Protein AF-0000000076600396 (afdb_homodimer)

Sequence (572 aa):
MQDTTAALRQRVRDVLRKYPGSQRAFAERIGLDPTKLSKSLTGIRRFTPVELTRIAGLTGVTVNWLIYGGDNVETAAAAPQRTARPEREPGDLREAGRYQQILDAAWTLIAERGYHSVRVADVAKACGTSAATIHYYFPGRNDLLTETLRYSVRLAFDRQVAELQSIQDAYERLLRLVELQLPTPGLLRAEWSIWLQVWTESALNPDLQVLHSDSYTRWHDTIARTIRQGQQQGAFTDTDAEELTVTLTALIDGLGIQVLAGRPGRSVERMRRVLREFVEREIVRHMQDTTAALRQRVRDVLRKYPGSQRAFAERIGLDPTKLSKSLTGIRRFTPVELTRIAGLTGVTVNWLIYGGDNVETAAAAPQRTARPEREPGDLREAGRYQQILDAAWTLIAERGYHSVRVADVAKACGTSAATIHYYFPGRNDLLTETLRYSVRLAFDRQVAELQSIQDAYERLLRLVELQLPTPGLLRAEWSIWLQVWTESALNPDLQVLHSDSYTRWHDTIARTIRQGQQQGAFTDTDAEELTVTLTALIDGLGIQVLAGRPGRSVERMRRVLREFVEREIVRH

Organism: Saccharopolyspora spinosa (NCBI:txid60894)

Structure (mmCIF, N/CA/C/O backbone):
data_AF-0000000076600396-model_v1
#
loop_
_entity.id
_entity.type
_entity.pdbx_description
1 polymer 'TetR family transcriptional regulator'
#
loop_
_atom_site.group_PDB
_atom_site.id
_atom_site.type_symbol
_atom_site.label_atom_id
_atom_site.label_alt_id
_atom_site.label_comp_id
_atom_site.label_asym_id
_atom_site.label_entity_id
_atom_site.label_seq_id
_atom_site.pdbx_PDB_ins_code
_atom_site.Cartn_x
_atom_site.Cartn_y
_atom_site.Cartn_z
_atom_site.occupancy
_atom_site.B_iso_or_equiv
_atom_site.auth_seq_id
_atom_site.auth_comp_id
_atom_site.auth_asym_id
_atom_site.auth_atom_id
_atom_site.pdbx_PDB_model_num
ATOM 1 N N . MET A 1 1 ? 16.562 -33.781 -12.93 1 47.81 1 MET A N 1
ATOM 2 C CA . MET A 1 1 ? 15.852 -32.844 -13.797 1 47.81 1 MET A CA 1
ATOM 3 C C . MET A 1 1 ? 14.914 -33.562 -14.742 1 47.81 1 MET A C 1
ATOM 5 O O . MET A 1 1 ? 13.758 -33.188 -14.914 1 47.81 1 MET A O 1
ATOM 9 N N . GLN A 1 2 ? 15.43 -34.625 -15.344 1 51.72 2 GLN A N 1
ATOM 10 C CA . GLN A 1 2 ? 14.711 -35.438 -16.328 1 51.72 2 GLN A CA 1
ATOM 11 C C . GLN A 1 2 ? 13.523 -36.156 -15.703 1 51.72 2 GLN A C 1
ATOM 13 O O . GLN A 1 2 ? 12.422 -36.156 -16.266 1 51.72 2 GLN A O 1
ATOM 18 N N . ASP A 1 3 ? 13.758 -36.531 -14.406 1 62 3 ASP A N 1
ATOM 19 C CA . ASP A 1 3 ? 12.758 -37.344 -13.703 1 62 3 ASP A CA 1
ATOM 20 C C . ASP A 1 3 ? 11.609 -36.469 -13.211 1 62 3 ASP A C 1
ATOM 22 O O . ASP A 1 3 ? 10.438 -36.844 -13.336 1 62 3 ASP A O 1
ATOM 26 N N . THR A 1 4 ? 11.914 -35.219 -13.078 1 71.31 4 THR A N 1
ATOM 27 C CA . THR A 1 4 ? 10.891 -34.312 -12.57 1 71.31 4 THR A CA 1
ATOM 28 C C . THR A 1 4 ? 9.953 -33.875 -13.688 1 71.31 4 THR A C 1
ATOM 30 O O . THR A 1 4 ? 8.742 -33.781 -13.484 1 71.31 4 THR A O 1
ATOM 33 N N . THR A 1 5 ? 10.539 -33.969 -14.859 1 81.94 5 THR A N 1
ATOM 34 C CA . THR A 1 5 ? 9.742 -33.531 -16 1 81.94 5 THR A CA 1
ATOM 35 C C . THR A 1 5 ? 8.766 -34.625 -16.422 1 81.94 5 THR A C 1
ATOM 37 O O . THR A 1 5 ? 7.617 -34.344 -16.766 1 81.94 5 THR A O 1
ATOM 40 N N . ALA A 1 6 ? 9.305 -35.875 -16.406 1 88.06 6 ALA A N 1
ATOM 41 C CA . ALA A 1 6 ? 8.438 -37 -16.766 1 88.06 6 ALA A CA 1
ATOM 42 C C . ALA A 1 6 ? 7.309 -37.156 -15.75 1 88.06 6 ALA A C 1
ATOM 44 O O . ALA A 1 6 ? 6.164 -37.438 -16.125 1 88.06 6 ALA A O 1
ATOM 45 N N . ALA A 1 7 ? 7.723 -36.969 -14.547 1 90.06 7 ALA A N 1
ATOM 46 C CA . ALA A 1 7 ? 6.719 -37.062 -13.492 1 90.06 7 ALA A CA 1
ATOM 47 C C . ALA A 1 7 ? 5.684 -35.938 -13.625 1 90.06 7 ALA A C 1
ATOM 49 O O . ALA A 1 7 ? 4.492 -36.156 -13.398 1 90.06 7 ALA A O 1
ATOM 50 N N . LEU A 1 8 ? 6.117 -34.812 -13.961 1 91.12 8 LEU A N 1
ATOM 51 C CA . LEU A 1 8 ? 5.215 -33.688 -14.195 1 91.12 8 LEU A CA 1
ATOM 52 C C . LEU A 1 8 ? 4.227 -34.031 -15.312 1 91.12 8 LEU A C 1
ATOM 54 O O . LEU A 1 8 ? 3.023 -33.781 -15.164 1 91.12 8 LEU A O 1
ATOM 58 N N . ARG A 1 9 ? 4.711 -34.562 -16.391 1 92.56 9 ARG A N 1
ATOM 59 C CA . ARG A 1 9 ? 3.846 -34.906 -17.516 1 92.56 9 ARG A CA 1
ATOM 60 C C . ARG A 1 9 ? 2.795 -35.938 -17.094 1 92.56 9 ARG A C 1
ATOM 62 O O . ARG A 1 9 ? 1.635 -35.844 -17.5 1 92.56 9 ARG A O 1
ATOM 69 N N . GLN A 1 10 ? 3.256 -36.875 -16.328 1 92.19 10 GLN A N 1
ATOM 70 C CA . GLN A 1 10 ? 2.334 -37.906 -15.852 1 92.19 10 GLN A CA 1
ATOM 71 C C . GLN A 1 10 ? 1.233 -37.312 -14.984 1 92.19 10 GLN A C 1
ATOM 73 O O . GLN A 1 10 ? 0.066 -37.688 -15.094 1 92.19 10 GLN A O 1
ATOM 78 N N . ARG A 1 11 ? 1.595 -36.375 -14.188 1 91.44 11 ARG A N 1
ATOM 79 C CA . ARG A 1 11 ? 0.603 -35.719 -13.32 1 91.44 11 ARG A CA 1
ATOM 80 C C . ARG A 1 11 ? -0.369 -34.875 -14.133 1 91.44 11 ARG A C 1
ATOM 82 O O . ARG A 1 11 ? -1.557 -34.812 -13.812 1 91.44 11 ARG A O 1
ATOM 89 N N . VAL A 1 12 ? 0.156 -34.281 -15.125 1 92.69 12 VAL A N 1
ATOM 90 C CA . VAL A 1 12 ? -0.724 -33.531 -16.016 1 92.69 12 VAL A CA 1
ATOM 91 C C . VAL A 1 12 ? -1.687 -34.5 -16.719 1 92.69 12 VAL A C 1
ATOM 93 O O . VAL A 1 12 ? -2.879 -34.219 -16.844 1 92.69 12 VAL A O 1
ATOM 96 N N . ARG A 1 13 ? -1.21 -35.656 -17.141 1 92.62 13 ARG A N 1
ATOM 97 C CA . ARG A 1 13 ? -2.064 -36.656 -17.75 1 92.62 13 ARG A CA 1
ATOM 98 C C . ARG A 1 13 ? -3.145 -37.125 -16.781 1 92.62 13 ARG A C 1
ATOM 100 O O . ARG A 1 13 ? -4.297 -37.344 -17.172 1 92.62 13 ARG A O 1
ATOM 107 N N . ASP A 1 14 ? -2.76 -37.25 -15.578 1 91.06 14 ASP A N 1
ATOM 108 C CA . ASP A 1 14 ? -3.686 -37.719 -14.547 1 91.06 14 ASP A CA 1
ATOM 109 C C . ASP A 1 14 ? -4.828 -36.719 -14.344 1 91.06 14 ASP A C 1
ATOM 111 O O . ASP A 1 14 ? -5.988 -37.125 -14.227 1 91.06 14 ASP A O 1
ATOM 115 N N . VAL A 1 15 ? -4.473 -35.5 -14.312 1 88.06 15 VAL A N 1
ATOM 116 C CA . VAL A 1 15 ? -5.52 -34.5 -14.094 1 88.06 15 VAL A CA 1
ATOM 117 C C . VAL A 1 15 ? -6.363 -34.344 -15.359 1 88.06 15 VAL A C 1
ATOM 119 O O . VAL A 1 15 ? -7.566 -34.094 -15.281 1 88.06 15 VAL A O 1
ATOM 122 N N . LEU A 1 16 ? -5.758 -34.469 -16.484 1 89.06 16 LEU A N 1
ATOM 123 C CA . LEU A 1 16 ? -6.469 -34.438 -17.766 1 89.06 16 LEU A CA 1
ATOM 124 C C . LEU A 1 16 ? -7.496 -35.562 -17.844 1 89.06 16 LEU A C 1
ATOM 126 O O . LEU A 1 16 ? -8.602 -35.375 -18.359 1 89.06 16 LEU A O 1
ATOM 130 N N . ARG A 1 17 ? -7.117 -36.719 -17.391 1 87.81 17 ARG A N 1
ATOM 131 C CA . ARG A 1 17 ? -7.996 -37.875 -17.422 1 87.81 17 ARG A CA 1
ATOM 132 C C . ARG A 1 17 ? -9.25 -37.625 -16.594 1 87.81 17 ARG A C 1
ATOM 134 O O . ARG A 1 17 ? -10.312 -38.188 -16.891 1 87.81 17 ARG A O 1
ATOM 141 N N . LYS A 1 18 ? -9.125 -36.812 -15.602 1 83.12 18 LYS A N 1
ATOM 142 C CA . LYS A 1 18 ? -10.242 -36.562 -14.703 1 83.12 18 LYS A CA 1
ATOM 143 C C . LYS A 1 18 ? -11.102 -35.406 -15.227 1 83.12 18 LYS A C 1
ATOM 145 O O . LYS A 1 18 ? -12.172 -35.125 -14.688 1 83.12 18 LYS A O 1
ATOM 150 N N . TYR A 1 19 ? -10.617 -34.719 -16.156 1 82.62 19 TYR A N 1
ATOM 151 C CA . TYR A 1 19 ? -11.336 -33.594 -16.734 1 82.62 19 TYR A CA 1
ATOM 152 C C . TYR A 1 19 ? -12.57 -34.062 -17.5 1 82.62 19 TYR A C 1
ATOM 154 O O . TYR A 1 19 ? -12.484 -35 -18.297 1 82.62 19 TYR A O 1
ATOM 162 N N . PRO A 1 20 ? -13.75 -33.375 -17.172 1 79.06 20 PRO A N 1
ATOM 163 C CA . PRO A 1 20 ? -14.969 -33.781 -17.891 1 79.06 20 PRO A CA 1
ATOM 164 C C . PRO A 1 20 ? -15.016 -33.25 -19.328 1 79.06 20 PRO A C 1
ATOM 166 O O . PRO A 1 20 ? -15.508 -32.125 -19.562 1 79.06 20 PRO A O 1
ATOM 169 N N . GLY A 1 21 ? -14.375 -33.781 -20.266 1 80.38 21 GLY A N 1
ATOM 170 C CA . GLY A 1 21 ? -14.344 -33.375 -21.672 1 80.38 21 GLY A CA 1
ATOM 171 C C . GLY A 1 21 ? -13.195 -34 -22.438 1 80.38 21 GLY A C 1
ATOM 172 O O . GLY A 1 21 ? -12.445 -34.812 -21.906 1 80.38 21 GLY A O 1
ATOM 173 N N . SER A 1 22 ? -13.141 -33.5 -23.641 1 88.44 22 SER A N 1
ATOM 174 C CA . SER A 1 22 ? -12.078 -34 -24.5 1 88.44 22 SER A CA 1
ATOM 175 C C . SER A 1 22 ? -10.758 -33.281 -24.234 1 88.44 22 SER A C 1
ATOM 177 O O . SER A 1 22 ? -10.734 -32.25 -23.594 1 88.44 22 SER A O 1
ATOM 179 N N . GLN A 1 23 ? -9.719 -33.938 -24.562 1 91.31 23 GLN A N 1
ATOM 180 C CA . GLN A 1 23 ? -8.406 -33.281 -24.484 1 91.31 23 GLN A CA 1
ATOM 181 C C . GLN A 1 23 ? -8.383 -31.969 -25.25 1 91.31 23 GLN A C 1
ATOM 183 O O . GLN A 1 23 ? -7.73 -31.016 -24.812 1 91.31 23 GLN A O 1
ATOM 188 N N . ARG A 1 24 ? -9.109 -31.922 -26.344 1 91.62 24 ARG A N 1
ATOM 189 C CA . ARG A 1 24 ? -9.211 -30.703 -27.125 1 91.62 24 ARG A CA 1
ATOM 190 C C . ARG A 1 24 ? -9.922 -29.594 -26.344 1 91.62 24 ARG A C 1
ATOM 192 O O . ARG A 1 24 ? -9.492 -28.438 -26.359 1 91.62 24 ARG A O 1
ATOM 199 N N . ALA A 1 25 ? -10.945 -30.016 -25.719 1 88.5 25 ALA A N 1
ATOM 200 C CA . ALA A 1 25 ? -11.688 -29.062 -24.891 1 88.5 25 ALA A CA 1
ATOM 201 C C . ALA A 1 25 ? -10.82 -28.531 -23.75 1 88.5 25 ALA A C 1
ATOM 203 O O . ALA A 1 25 ? -10.867 -27.344 -23.438 1 88.5 25 ALA A O 1
ATOM 204 N N . PHE A 1 26 ? -10.07 -29.453 -23.188 1 89.5 26 PHE A N 1
ATOM 205 C CA . PHE A 1 26 ? -9.125 -29.094 -22.141 1 89.5 26 PHE A CA 1
ATOM 206 C C . PHE A 1 26 ? -8.117 -28.078 -22.656 1 89.5 26 PHE A C 1
ATOM 208 O O . PHE A 1 26 ? -7.875 -27.047 -22 1 89.5 26 PHE A O 1
ATOM 215 N N . ALA A 1 27 ? -7.562 -28.281 -23.766 1 92.31 27 ALA A N 1
ATOM 216 C CA . ALA A 1 27 ? -6.578 -27.406 -24.375 1 92.31 27 ALA A CA 1
ATOM 217 C C . ALA A 1 27 ? -7.172 -26.016 -24.641 1 92.31 27 ALA A C 1
ATOM 219 O O . ALA A 1 27 ? -6.527 -25 -24.359 1 92.31 27 ALA A O 1
ATOM 220 N N . GLU A 1 28 ? -8.328 -26 -25.125 1 87.5 28 GLU A N 1
ATOM 221 C CA . GLU A 1 28 ? -9.016 -24.734 -25.406 1 87.5 28 GLU A CA 1
ATOM 222 C C . GLU A 1 28 ? -9.227 -23.938 -24.125 1 87.5 28 GLU A C 1
ATOM 224 O O . GLU A 1 28 ? -9.055 -22.719 -24.125 1 87.5 28 GLU A O 1
ATOM 229 N N . ARG A 1 29 ? -9.531 -24.625 -23.125 1 82.56 29 ARG A N 1
ATOM 230 C CA . ARG A 1 29 ? -9.828 -23.969 -21.844 1 82.56 29 ARG A CA 1
ATOM 231 C C . ARG A 1 29 ? -8.578 -23.344 -21.25 1 82.56 29 ARG A C 1
ATOM 233 O O . ARG A 1 29 ? -8.656 -22.297 -20.609 1 82.56 29 ARG A O 1
ATOM 240 N N . ILE A 1 30 ? -7.496 -23.984 -21.5 1 86.81 30 ILE A N 1
ATOM 241 C CA . ILE A 1 30 ? -6.27 -23.438 -20.922 1 86.81 30 ILE A CA 1
ATOM 242 C C . ILE A 1 30 ? -5.574 -22.547 -21.953 1 86.81 30 ILE A C 1
ATOM 244 O O . ILE A 1 30 ? -4.441 -22.109 -21.734 1 86.81 30 ILE A O 1
ATOM 248 N N . GLY A 1 31 ? -6.234 -22.391 -23.109 1 85.94 31 GLY A N 1
ATOM 249 C CA . GLY A 1 31 ? -5.719 -21.5 -24.141 1 85.94 31 GLY A CA 1
ATOM 250 C C . GLY A 1 31 ? -4.508 -22.062 -24.859 1 85.94 31 GLY A C 1
ATOM 251 O O . GLY A 1 31 ? -3.576 -21.328 -25.188 1 85.94 31 GLY A O 1
ATOM 252 N N . LEU A 1 32 ? -4.445 -23.312 -24.984 1 90.75 32 LEU A N 1
ATOM 253 C CA . LEU A 1 32 ? -3.33 -23.984 -25.641 1 90.75 32 LEU A CA 1
ATOM 254 C C . LEU A 1 32 ? -3.803 -24.734 -26.891 1 90.75 32 LEU A C 1
ATOM 256 O O . LEU A 1 32 ? -4.871 -25.344 -26.875 1 90.75 32 LEU A O 1
ATOM 260 N N . ASP A 1 33 ? -3.047 -24.578 -27.922 1 93.38 33 ASP A N 1
ATOM 261 C CA . ASP A 1 33 ? -3.32 -25.391 -29.109 1 93.38 33 ASP A CA 1
ATOM 262 C C . ASP A 1 33 ? -3.289 -26.875 -28.766 1 93.38 33 ASP A C 1
ATOM 264 O O . ASP A 1 33 ? -2.371 -27.344 -28.094 1 93.38 33 ASP A O 1
ATOM 268 N N . PRO A 1 34 ? -4.309 -27.547 -29.219 1 93.94 34 PRO A N 1
ATOM 269 C CA . PRO A 1 34 ? -4.355 -28.984 -28.922 1 93.94 34 PRO A CA 1
ATOM 270 C C . PRO A 1 34 ? -3.094 -29.719 -29.359 1 93.94 34 PRO A C 1
ATOM 272 O O . PRO A 1 34 ? -2.654 -30.656 -28.688 1 93.94 34 PRO A O 1
ATOM 275 N N . THR A 1 35 ? -2.502 -29.234 -30.438 1 94 35 THR A N 1
ATOM 276 C CA . THR A 1 35 ? -1.276 -29.859 -30.906 1 94 35 THR A CA 1
ATOM 277 C C . THR A 1 35 ? -0.127 -29.609 -29.938 1 94 35 THR A C 1
ATOM 279 O O . THR A 1 35 ? 0.697 -30.5 -29.703 1 94 35 THR A O 1
ATOM 282 N N . LYS A 1 36 ? -0.125 -28.5 -29.375 1 94.56 36 LYS A N 1
ATOM 283 C CA . LYS A 1 36 ? 0.914 -28.156 -28.406 1 94.56 36 LYS A CA 1
ATOM 284 C C . LYS A 1 36 ? 0.739 -28.938 -27.109 1 94.56 36 LYS A C 1
ATOM 286 O O . LYS A 1 36 ? 1.722 -29.359 -26.5 1 94.56 36 LYS A O 1
ATOM 291 N N . LEU A 1 37 ? -0.489 -29.109 -26.75 1 95.12 37 LEU A N 1
ATOM 292 C CA . LEU A 1 37 ? -0.753 -29.906 -25.562 1 95.12 37 LEU A CA 1
ATOM 293 C C . LEU A 1 37 ? -0.255 -31.328 -25.734 1 95.12 37 LEU A C 1
ATOM 295 O O . LEU A 1 37 ? 0.414 -31.875 -24.844 1 95.12 37 LEU A O 1
ATOM 299 N N . SER A 1 38 ? -0.538 -31.922 -26.891 1 93.56 38 SER A N 1
ATOM 300 C CA . SER A 1 38 ? -0.109 -33.281 -27.172 1 93.56 38 SER A CA 1
ATOM 301 C C . SER A 1 38 ? 1.41 -33.406 -27.141 1 93.56 38 SER A C 1
ATOM 303 O O . SER A 1 38 ? 1.947 -34.375 -26.562 1 93.56 38 SER A O 1
ATOM 305 N N . LYS A 1 39 ? 2.006 -32.375 -27.719 1 94.44 39 LYS A N 1
ATOM 306 C CA . LYS A 1 39 ? 3.467 -32.406 -27.75 1 94.44 39 LYS A CA 1
ATOM 307 C C . LYS A 1 39 ? 4.047 -32.281 -26.344 1 94.44 39 LYS A C 1
ATOM 309 O O . LYS A 1 39 ? 5.082 -32.875 -26.047 1 94.44 39 LYS A O 1
ATOM 314 N N . SER A 1 40 ? 3.424 -31.531 -25.578 1 93.69 40 SER A N 1
ATOM 315 C CA . SER A 1 40 ? 3.881 -31.391 -24.188 1 93.69 40 SER A CA 1
ATOM 316 C C . SER A 1 40 ? 3.684 -32.688 -23.406 1 93.69 40 SER A C 1
ATOM 318 O O . SER A 1 40 ? 4.559 -33.094 -22.625 1 93.69 40 SER A O 1
ATOM 320 N N . LEU A 1 41 ? 2.592 -33.344 -23.641 1 93.62 41 LEU A N 1
ATOM 321 C CA . LEU A 1 41 ? 2.256 -34.562 -22.922 1 93.62 41 LEU A CA 1
ATOM 322 C C . LEU A 1 41 ? 3.188 -35.719 -23.312 1 93.62 41 LEU A C 1
ATOM 324 O O . LEU A 1 41 ? 3.465 -36.594 -22.5 1 93.62 41 LEU A O 1
ATOM 328 N N . THR A 1 42 ? 3.717 -35.594 -24.531 1 92.44 42 THR A N 1
ATOM 329 C CA . THR A 1 42 ? 4.582 -36.656 -25.031 1 92.44 42 THR A CA 1
ATOM 330 C C . THR A 1 42 ? 6.051 -36.312 -24.828 1 92.44 42 THR A C 1
ATOM 332 O O . THR A 1 42 ? 6.934 -37.125 -25.094 1 92.44 42 THR A O 1
ATOM 335 N N . GLY A 1 43 ? 6.32 -35.094 -24.438 1 90.75 43 GLY A N 1
ATOM 336 C CA . GLY A 1 43 ? 7.676 -34.719 -24.062 1 90.75 43 GLY A CA 1
ATOM 337 C C . GLY A 1 43 ? 8.438 -34.062 -25.188 1 90.75 43 GLY A C 1
ATOM 338 O O . GLY A 1 43 ? 9.641 -33.812 -25.078 1 90.75 43 GLY A O 1
ATOM 339 N N . ILE A 1 44 ? 7.777 -33.781 -26.25 1 91.25 44 ILE A N 1
ATOM 340 C CA . ILE A 1 44 ? 8.398 -33.094 -27.391 1 91.25 44 ILE A CA 1
ATOM 341 C C . ILE A 1 44 ? 8.625 -31.625 -27.062 1 91.25 44 ILE A C 1
ATOM 343 O O . ILE A 1 44 ? 9.609 -31.031 -27.516 1 91.25 44 ILE A O 1
ATOM 347 N N . ARG A 1 45 ? 7.664 -31.094 -26.297 1 90.75 45 ARG A N 1
ATOM 348 C CA . ARG A 1 45 ? 7.746 -29.719 -25.828 1 90.75 45 ARG A CA 1
ATOM 349 C C . ARG A 1 45 ? 7.547 -29.641 -24.312 1 90.75 45 ARG A C 1
ATOM 351 O O . ARG A 1 45 ? 6.918 -30.516 -23.719 1 90.75 45 ARG A O 1
ATOM 358 N N . ARG A 1 46 ? 8.133 -28.656 -23.781 1 90 46 ARG A N 1
ATOM 359 C CA . ARG A 1 46 ? 7.934 -28.453 -22.359 1 90 46 ARG A CA 1
ATOM 360 C C . ARG A 1 46 ? 6.758 -27.516 -22.094 1 90 46 ARG A C 1
ATOM 362 O O . ARG A 1 46 ? 6.508 -26.594 -22.875 1 90 46 ARG A O 1
ATOM 369 N N . PHE A 1 47 ? 6.047 -27.797 -21.062 1 91.5 47 PHE A N 1
ATOM 370 C CA . PHE A 1 47 ? 5.016 -26.859 -20.641 1 91.5 47 PHE A CA 1
ATOM 371 C C . PHE A 1 47 ? 5.633 -25.531 -20.188 1 91.5 47 PHE A C 1
ATOM 373 O O . PHE A 1 47 ? 6.648 -25.516 -19.5 1 91.5 47 PHE A O 1
ATOM 380 N N . THR A 1 48 ? 5.059 -24.469 -20.688 1 85.5 48 THR A N 1
ATOM 381 C CA . THR A 1 48 ? 5.48 -23.156 -20.203 1 85.5 48 THR A CA 1
ATOM 382 C C . THR A 1 48 ? 4.906 -22.891 -18.812 1 85.5 48 THR A C 1
ATOM 384 O O . THR A 1 48 ? 3.93 -23.516 -18.406 1 85.5 48 THR A O 1
ATOM 387 N N . PRO A 1 49 ? 5.48 -21.953 -18.109 1 83.31 49 PRO A N 1
ATOM 388 C CA . PRO A 1 49 ? 4.949 -21.594 -16.797 1 83.31 49 PRO A CA 1
ATOM 389 C C . PRO A 1 49 ? 3.49 -21.156 -16.844 1 83.31 49 PRO A C 1
ATOM 391 O O . PRO A 1 49 ? 2.695 -21.531 -15.977 1 83.31 49 PRO A O 1
ATOM 394 N N . VAL A 1 50 ? 3.139 -20.422 -17.781 1 82.81 50 VAL A N 1
ATOM 395 C CA . VAL A 1 50 ? 1.772 -19.922 -17.938 1 82.81 50 VAL A CA 1
ATOM 396 C C . VAL A 1 50 ? 0.82 -21.109 -18.141 1 82.81 50 VAL A C 1
ATOM 398 O O . VAL A 1 50 ? -0.267 -21.141 -17.562 1 82.81 50 VAL A O 1
ATOM 401 N N . GLU A 1 51 ? 1.26 -22.078 -18.969 1 88.56 51 GLU A N 1
ATOM 402 C CA . GLU A 1 51 ? 0.446 -23.266 -19.219 1 88.56 51 GLU A CA 1
ATOM 403 C C . GLU A 1 51 ? 0.238 -24.078 -17.953 1 88.56 51 GLU A C 1
ATOM 405 O O . GLU A 1 51 ? -0.875 -24.516 -17.656 1 88.56 51 GLU A O 1
ATOM 410 N N . LEU A 1 52 ? 1.311 -24.25 -17.188 1 87.75 52 LEU A N 1
ATOM 411 C CA . LEU A 1 52 ? 1.224 -25 -15.93 1 87.75 52 LEU A CA 1
ATOM 412 C C . LEU A 1 52 ? 0.267 -24.312 -14.961 1 87.75 52 LEU A C 1
ATOM 414 O O . LEU A 1 52 ? -0.522 -24.984 -14.289 1 87.75 52 LEU A O 1
ATOM 418 N N . THR A 1 53 ? 0.301 -23.031 -14.867 1 83.62 53 THR A N 1
ATOM 419 C CA . THR A 1 53 ? -0.576 -22.266 -13.984 1 83.62 53 THR A CA 1
ATOM 420 C C . THR A 1 53 ? -2.033 -22.406 -14.406 1 83.62 53 THR A C 1
ATOM 422 O O . THR A 1 53 ? -2.918 -22.578 -13.562 1 83.62 53 THR A O 1
ATOM 425 N N . ARG A 1 54 ? -2.219 -22.375 -15.672 1 83.69 54 ARG A N 1
ATOM 426 C CA . ARG A 1 54 ? -3.578 -22.516 -16.188 1 83.69 54 ARG A CA 1
ATOM 427 C C . ARG A 1 54 ? -4.109 -23.922 -15.922 1 83.69 54 ARG A C 1
ATOM 429 O O . ARG A 1 54 ? -5.277 -24.094 -15.57 1 83.69 54 ARG A O 1
ATOM 436 N N . ILE A 1 55 ? -3.256 -24.953 -16.125 1 85.88 55 ILE A N 1
ATOM 437 C CA . ILE A 1 55 ? -3.629 -26.328 -15.859 1 85.88 55 ILE A CA 1
ATOM 438 C C . ILE A 1 55 ? -3.988 -26.5 -14.383 1 85.88 55 ILE A C 1
ATOM 440 O O . ILE A 1 55 ? -5.027 -27.078 -14.055 1 85.88 55 ILE A O 1
ATOM 444 N N . ALA A 1 56 ? -3.145 -25.969 -13.539 1 82.69 56 ALA A N 1
ATOM 445 C CA . ALA A 1 56 ? -3.387 -26.062 -12.102 1 82.69 56 ALA A CA 1
ATOM 446 C C . ALA A 1 56 ? -4.707 -25.391 -11.727 1 82.69 56 ALA A C 1
ATOM 448 O O . ALA A 1 56 ? -5.504 -25.969 -10.977 1 82.69 56 ALA A O 1
ATOM 449 N N . GLY A 1 57 ? -4.922 -24.281 -12.25 1 76.31 57 GLY A N 1
ATOM 450 C CA . GLY A 1 57 ? -6.156 -23.562 -11.984 1 76.31 57 GLY A CA 1
ATOM 451 C C . GLY A 1 57 ? -7.395 -24.328 -12.422 1 76.31 57 GLY A C 1
ATOM 452 O O . GLY A 1 57 ? -8.367 -24.422 -11.672 1 76.31 57 GLY A O 1
ATOM 453 N N . LEU A 1 58 ? -7.344 -24.844 -13.617 1 76.31 58 LEU A N 1
ATOM 454 C CA . LEU A 1 58 ? -8.484 -25.531 -14.211 1 76.31 58 LEU A CA 1
ATOM 455 C C . LEU A 1 58 ? -8.789 -26.828 -13.461 1 76.31 58 LEU A C 1
ATOM 457 O O . LEU A 1 58 ? -9.953 -27.219 -13.344 1 76.31 58 LEU A O 1
ATOM 461 N N . THR A 1 59 ? -7.758 -27.422 -12.922 1 78.94 59 THR A N 1
ATOM 462 C CA . THR A 1 59 ? -7.938 -28.781 -12.391 1 78.94 59 THR A CA 1
ATOM 463 C C . THR A 1 59 ? -7.957 -28.766 -10.867 1 78.94 59 THR A C 1
ATOM 465 O O . THR A 1 59 ? -8.094 -29.812 -10.234 1 78.94 59 THR A O 1
ATOM 468 N N . GLY A 1 60 ? -7.668 -27.594 -10.305 1 73.5 60 GLY A N 1
ATOM 469 C CA . GLY A 1 60 ? -7.805 -27.453 -8.867 1 73.5 60 GLY A CA 1
ATOM 470 C C . GLY A 1 60 ? -6.582 -27.938 -8.102 1 73.5 60 GLY A C 1
ATOM 471 O O . GLY A 1 60 ? -6.637 -28.125 -6.887 1 73.5 60 GLY A O 1
ATOM 472 N N . VAL A 1 61 ? -5.594 -28.297 -8.797 1 78.44 61 VAL A N 1
ATOM 473 C CA . VAL A 1 61 ? -4.344 -28.656 -8.141 1 78.44 61 VAL A CA 1
ATOM 474 C C . VAL A 1 61 ? -3.404 -27.453 -8.109 1 78.44 61 VAL A C 1
ATOM 476 O O . VAL A 1 61 ? -3.764 -26.375 -8.562 1 78.44 61 VAL A O 1
ATOM 479 N N . THR A 1 62 ? -2.256 -27.641 -7.477 1 79.69 62 THR A N 1
ATOM 480 C CA . THR A 1 62 ? -1.262 -26.578 -7.453 1 79.69 62 THR A CA 1
ATOM 481 C C . THR A 1 62 ? -0.146 -26.844 -8.453 1 79.69 62 THR A C 1
ATOM 483 O O . THR A 1 62 ? 0.081 -28 -8.836 1 79.69 62 THR A O 1
ATOM 486 N N . VAL A 1 63 ? 0.456 -25.812 -8.906 1 82.56 63 VAL A N 1
ATOM 487 C CA . VAL A 1 63 ? 1.624 -25.969 -9.758 1 82.56 63 VAL A CA 1
ATOM 488 C C . VAL A 1 63 ? 2.705 -26.766 -9.016 1 82.56 63 VAL A C 1
ATOM 490 O O . VAL A 1 63 ? 3.391 -27.594 -9.609 1 82.56 63 VAL A O 1
ATOM 493 N N . ASN A 1 64 ? 2.83 -26.516 -7.742 1 80.56 64 ASN A N 1
ATOM 494 C CA . ASN A 1 64 ? 3.783 -27.266 -6.926 1 80.56 64 ASN A CA 1
ATOM 495 C C . ASN A 1 64 ? 3.529 -28.766 -7 1 80.56 64 ASN A C 1
ATOM 497 O O . ASN A 1 64 ? 4.469 -29.547 -7.141 1 80.56 64 ASN A O 1
ATOM 501 N N . TRP A 1 65 ? 2.309 -29.125 -6.934 1 82.06 65 TRP A N 1
ATOM 502 C CA . TRP A 1 65 ? 1.938 -30.531 -7.047 1 82.06 65 TRP A CA 1
ATOM 503 C C . TRP A 1 65 ? 2.248 -31.062 -8.445 1 82.06 65 TRP A C 1
ATOM 505 O O . TRP A 1 65 ? 2.76 -32.156 -8.594 1 82.06 65 TRP A O 1
ATOM 515 N N . LEU A 1 66 ? 1.925 -30.281 -9.414 1 85.81 66 LEU A N 1
ATOM 516 C CA . LEU A 1 66 ? 2.186 -30.703 -10.781 1 85.81 66 LEU A CA 1
ATOM 517 C C . LEU A 1 66 ? 3.674 -30.938 -11 1 85.81 66 LEU A C 1
ATOM 519 O O . LEU A 1 66 ? 4.059 -31.953 -11.602 1 85.81 66 LEU A O 1
ATOM 523 N N . ILE A 1 67 ? 4.457 -30.094 -10.469 1 83.25 67 ILE A N 1
ATOM 524 C CA . ILE A 1 67 ? 5.891 -30.141 -10.75 1 83.25 67 ILE A CA 1
ATOM 525 C C . ILE A 1 67 ? 6.57 -31.125 -9.797 1 83.25 67 ILE A C 1
ATOM 527 O O . ILE A 1 67 ? 7.375 -31.953 -10.227 1 83.25 67 ILE A O 1
ATOM 531 N N . TYR A 1 68 ? 6.164 -31.156 -8.484 1 80.75 68 TYR A N 1
ATOM 532 C CA . TYR A 1 68 ? 6.969 -31.859 -7.496 1 80.75 68 TYR A CA 1
ATOM 533 C C . TYR A 1 68 ? 6.168 -33 -6.848 1 80.75 68 TYR A C 1
ATOM 535 O O . TYR A 1 68 ? 6.715 -33.781 -6.082 1 80.75 68 TYR A O 1
ATOM 543 N N . GLY A 1 69 ? 4.941 -33 -7.129 1 79.12 69 GLY A N 1
ATOM 544 C CA . GLY A 1 69 ? 4.117 -34.094 -6.621 1 79.12 69 GLY A CA 1
ATOM 545 C C . GLY A 1 69 ? 3.562 -33.844 -5.234 1 79.12 69 GLY A C 1
ATOM 546 O O . GLY A 1 69 ? 2.996 -34.719 -4.605 1 79.12 69 GLY A O 1
ATOM 547 N N . GLY A 1 70 ? 3.84 -32.562 -4.77 1 76 70 GLY A N 1
ATOM 548 C CA . GLY A 1 70 ? 3.32 -32.188 -3.465 1 76 70 GLY A CA 1
ATOM 549 C C . GLY A 1 70 ? 3.098 -30.688 -3.318 1 76 70 GLY A C 1
ATOM 550 O O . GLY A 1 70 ? 3.84 -29.875 -3.887 1 76 70 GLY A O 1
ATOM 551 N N . ASP A 1 71 ? 2.057 -30.406 -2.568 1 71.44 71 ASP A N 1
ATOM 552 C CA . ASP A 1 71 ? 1.675 -29.016 -2.404 1 71.44 71 ASP A CA 1
ATOM 553 C C . ASP A 1 71 ? 2.629 -28.281 -1.457 1 71.44 71 ASP A C 1
ATOM 555 O O . ASP A 1 71 ? 2.816 -27.078 -1.563 1 71.44 71 ASP A O 1
ATOM 559 N N . ASN A 1 72 ? 3.262 -29.094 -0.606 1 67.12 72 ASN A N 1
ATOM 560 C CA . ASN A 1 72 ? 4.051 -28.469 0.449 1 67.12 72 ASN A CA 1
ATOM 561 C C . ASN A 1 72 ? 5.547 -28.672 0.226 1 67.12 72 ASN A C 1
ATOM 563 O O . ASN A 1 72 ? 6.344 -28.531 1.156 1 67.12 72 ASN A O 1
ATOM 567 N N . VAL A 1 73 ? 5.848 -29.109 -0.962 1 63.06 73 VAL A N 1
ATOM 568 C CA . VAL A 1 73 ? 7.262 -29.328 -1.253 1 63.06 73 VAL A CA 1
ATOM 569 C C . VAL A 1 73 ? 7.988 -27.984 -1.278 1 63.06 73 VAL A C 1
ATOM 571 O O . VAL A 1 73 ? 7.492 -27 -1.855 1 63.06 73 VAL A O 1
ATOM 574 N N . GLU A 1 74 ? 8.945 -27.891 -0.414 1 60.34 74 GLU A N 1
ATOM 575 C CA . GLU A 1 74 ? 9.766 -26.688 -0.408 1 60.34 74 GLU A CA 1
ATOM 576 C C . GLU A 1 74 ? 10.484 -26.5 -1.742 1 60.34 74 GLU A C 1
ATOM 578 O O . GLU A 1 74 ? 11.156 -27.406 -2.227 1 60.34 74 GLU A O 1
ATOM 583 N N . THR A 1 75 ? 10.039 -25.594 -2.475 1 62.34 75 THR A N 1
ATOM 584 C CA . THR A 1 75 ? 10.625 -25.312 -3.777 1 62.34 75 THR A CA 1
ATOM 585 C C . THR A 1 75 ? 11.32 -23.953 -3.77 1 62.34 75 THR A C 1
ATOM 587 O O . THR A 1 75 ? 11.578 -23.391 -2.703 1 62.34 75 THR A O 1
ATOM 590 N N . ALA A 1 76 ? 11.812 -23.625 -4.941 1 57.34 76 ALA A N 1
ATOM 591 C CA . ALA A 1 76 ? 12.406 -22.297 -5.082 1 57.34 76 ALA A CA 1
ATOM 592 C C . ALA A 1 76 ? 11.445 -21.219 -4.586 1 57.34 76 ALA A C 1
ATOM 594 O O . ALA A 1 76 ? 11.875 -20.125 -4.184 1 57.34 76 ALA A O 1
ATOM 595 N N . ALA A 1 77 ? 10.203 -21.594 -4.605 1 51 77 ALA A N 1
ATOM 596 C CA . ALA A 1 77 ? 9.156 -20.766 -4.008 1 51 77 ALA A CA 1
ATOM 597 C C . ALA A 1 77 ? 8.672 -21.359 -2.688 1 51 77 ALA A C 1
ATOM 599 O O . ALA A 1 77 ? 8.586 -22.594 -2.545 1 51 77 ALA A O 1
ATOM 600 N N . ALA A 1 78 ? 8.516 -20.641 -1.693 1 43.62 78 ALA A N 1
ATOM 601 C CA . ALA A 1 78 ? 8.023 -21.141 -0.415 1 43.62 78 ALA A CA 1
ATOM 602 C C . ALA A 1 78 ? 6.613 -21.719 -0.563 1 43.62 78 ALA A C 1
ATOM 604 O O . ALA A 1 78 ? 5.805 -21.219 -1.342 1 43.62 78 ALA A O 1
ATOM 605 N N . ALA A 1 79 ? 6.293 -22.844 -0.005 1 45.59 79 ALA A N 1
ATOM 606 C CA . ALA A 1 79 ? 5.039 -23.594 -0.123 1 45.59 79 ALA A CA 1
ATOM 607 C C . ALA A 1 79 ? 3.863 -22.75 0.386 1 45.59 79 ALA A C 1
ATOM 609 O O . ALA A 1 79 ? 4.008 -21.984 1.334 1 45.59 79 ALA A O 1
ATOM 610 N N . PRO A 1 80 ? 2.629 -22.719 -0.264 1 47.88 80 PRO A N 1
ATOM 611 C CA . PRO A 1 80 ? 1.435 -22 0.208 1 47.88 80 PRO A CA 1
ATOM 612 C C . PRO A 1 80 ? 0.928 -22.531 1.548 1 47.88 80 PRO A C 1
ATOM 614 O O . PRO A 1 80 ? 1.099 -23.719 1.854 1 47.88 80 PRO A O 1
ATOM 617 N N . GLN A 1 81 ? 0.632 -21.641 2.494 1 48.84 81 GLN A N 1
ATOM 618 C CA . GLN A 1 81 ? 0.056 -22.062 3.766 1 48.84 81 GLN A CA 1
ATOM 619 C C . GLN A 1 81 ? -1.395 -22.5 3.594 1 48.84 81 GLN A C 1
ATOM 621 O O . GLN A 1 81 ? -2.029 -22.188 2.584 1 48.84 81 GLN A O 1
ATOM 626 N N . ARG A 1 82 ? -2.023 -23.359 4.445 1 46.06 82 ARG A N 1
ATOM 627 C CA . ARG A 1 82 ? -3.342 -23.969 4.508 1 46.06 82 ARG A CA 1
ATOM 628 C C . ARG A 1 82 ? -4.438 -22.969 4.188 1 46.06 82 ARG A C 1
ATOM 630 O O . ARG A 1 82 ? -5.469 -23.328 3.609 1 46.06 82 ARG A O 1
ATOM 637 N N . THR A 1 83 ? -4.164 -21.797 4.535 1 42.5 83 THR A N 1
ATOM 638 C CA . THR A 1 83 ? -5.242 -20.812 4.445 1 42.5 83 THR A CA 1
ATOM 639 C C . THR A 1 83 ? -5.598 -20.531 2.99 1 42.5 83 THR A C 1
ATOM 641 O O . THR A 1 83 ? -6.664 -19.984 2.699 1 42.5 83 THR A O 1
ATOM 644 N N . ALA A 1 84 ? -4.762 -20.969 2.039 1 45.38 84 ALA A N 1
ATOM 645 C CA . ALA A 1 84 ? -4.996 -20.719 0.619 1 45.38 84 ALA A CA 1
ATOM 646 C C . ALA A 1 84 ? -5.777 -21.859 -0.022 1 45.38 84 ALA A C 1
ATOM 648 O O . ALA A 1 84 ? -6.156 -21.781 -1.193 1 45.38 84 ALA A O 1
ATOM 649 N N . ARG A 1 85 ? -6.035 -22.922 0.69 1 47.97 85 ARG A N 1
ATOM 650 C CA . ARG A 1 85 ? -6.727 -24.078 0.132 1 47.97 85 ARG A CA 1
ATOM 651 C C . ARG A 1 85 ? -8.234 -23.844 0.081 1 47.97 85 ARG A C 1
ATOM 653 O O . ARG A 1 85 ? -8.797 -23.203 0.968 1 47.97 85 ARG A O 1
ATOM 660 N N . PRO A 1 86 ? -8.828 -24.25 -1.104 1 49.72 86 PRO A N 1
ATOM 661 C CA . PRO A 1 86 ? -10.289 -24.109 -1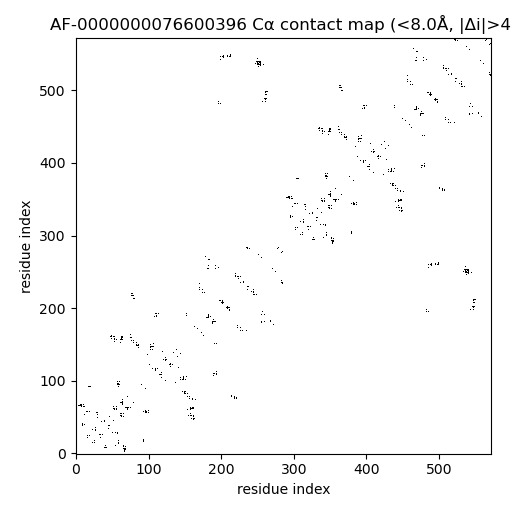.173 1 49.72 86 PRO A CA 1
ATOM 662 C C . PRO A 1 86 ? -11.008 -24.812 -0.02 1 49.72 86 PRO A C 1
ATOM 664 O O . PRO A 1 86 ? -10.523 -25.828 0.488 1 49.72 86 PRO A O 1
ATOM 667 N N . GLU A 1 87 ? -11.906 -24.109 0.642 1 47.56 87 GLU A N 1
ATOM 668 C CA . GLU A 1 87 ? -12.688 -24.781 1.683 1 47.56 87 GLU A CA 1
ATOM 669 C C . GLU A 1 87 ? -13.422 -26 1.133 1 47.56 87 GLU A C 1
ATOM 671 O O . GLU A 1 87 ? -13.594 -26.984 1.841 1 47.56 87 GLU A O 1
ATOM 676 N N . ARG A 1 88 ? -14.094 -25.922 -0.129 1 52.47 88 ARG A N 1
ATOM 677 C CA . ARG A 1 88 ? -14.898 -27.031 -0.638 1 52.47 88 ARG A CA 1
ATOM 678 C C . ARG A 1 88 ? -14.18 -27.75 -1.774 1 52.47 88 ARG A C 1
ATOM 680 O O . ARG A 1 88 ? -13.656 -27.109 -2.689 1 52.47 88 ARG A O 1
ATOM 687 N N . GLU A 1 89 ? -13.867 -28.953 -1.554 1 51.69 89 GLU A N 1
ATOM 688 C CA . GLU A 1 89 ? -13.367 -29.797 -2.637 1 51.69 89 GLU A CA 1
ATOM 689 C C . GLU A 1 89 ? -14.453 -30.062 -3.674 1 51.69 89 GLU A C 1
ATOM 691 O O . GLU A 1 89 ? -15.555 -30.5 -3.326 1 51.69 89 GLU A O 1
ATOM 696 N N . PRO A 1 90 ? -14.344 -29.438 -4.836 1 50.94 90 PRO A N 1
ATOM 697 C CA . PRO A 1 90 ? -15.383 -29.766 -5.812 1 50.94 90 PRO A CA 1
ATOM 698 C C . PRO A 1 90 ? -15.602 -31.266 -5.973 1 50.94 90 PRO A C 1
ATOM 700 O O . PRO A 1 90 ? -14.656 -32.031 -5.844 1 50.94 90 PRO A O 1
ATOM 703 N N . GLY A 1 91 ? -16.891 -31.688 -5.777 1 50.59 91 GLY A N 1
ATOM 704 C CA . GLY A 1 91 ? -17.266 -33.094 -5.918 1 50.59 91 GLY A CA 1
ATOM 705 C C . GLY A 1 91 ? -16.734 -33.719 -7.191 1 50.59 91 GLY A C 1
ATOM 706 O O . GLY A 1 91 ? -16.25 -34.844 -7.172 1 50.59 91 GLY A O 1
ATOM 707 N N . ASP A 1 92 ? -16.984 -33.125 -8.477 1 61.88 92 ASP A N 1
ATOM 708 C CA . ASP A 1 92 ? -16.469 -33.625 -9.75 1 61.88 92 ASP A CA 1
ATOM 709 C C . ASP A 1 92 ? -15.828 -32.5 -10.555 1 61.88 92 ASP A C 1
ATOM 711 O O . ASP A 1 92 ? -15.883 -31.328 -10.148 1 61.88 92 ASP A O 1
ATOM 715 N N . LEU A 1 93 ? -15.141 -32.844 -11.562 1 59.25 93 LEU A N 1
ATOM 716 C CA . LEU A 1 93 ? -14.328 -31.922 -12.359 1 59.25 93 LEU A CA 1
ATOM 717 C C . LEU A 1 93 ? -15.203 -30.844 -12.992 1 59.25 93 LEU A C 1
ATOM 719 O O . LEU A 1 93 ? -14.742 -29.719 -13.227 1 59.25 93 LEU A O 1
ATOM 723 N N . ARG A 1 94 ? -16.453 -31.281 -13.328 1 62.06 94 ARG A N 1
ATOM 724 C CA . ARG A 1 94 ? -17.359 -30.266 -13.875 1 62.06 94 ARG A CA 1
ATOM 725 C C . ARG A 1 94 ? -17.656 -29.188 -12.844 1 62.06 94 ARG A C 1
ATOM 727 O O . ARG A 1 94 ? -17.688 -28 -13.172 1 62.06 94 ARG A O 1
ATOM 734 N N . GLU A 1 95 ? -17.875 -29.656 -11.766 1 71.12 95 GLU A N 1
ATOM 735 C CA . GLU A 1 95 ? -18.125 -28.719 -10.664 1 71.12 95 GLU A CA 1
ATOM 736 C C . GLU A 1 95 ? -16.891 -27.875 -10.359 1 71.12 95 GLU A C 1
ATOM 738 O O . GLU A 1 95 ? -17 -26.688 -10.078 1 71.12 95 GLU A O 1
ATOM 743 N N . ALA A 1 96 ? -15.82 -28.578 -10.648 1 69.25 96 ALA A N 1
ATOM 744 C CA . ALA A 1 96 ? -14.562 -27.875 -10.422 1 69.25 96 ALA A CA 1
ATOM 745 C C . ALA A 1 96 ? -14.352 -26.781 -11.461 1 69.25 96 ALA A C 1
ATOM 747 O O . ALA A 1 96 ? -13.875 -25.688 -11.141 1 69.25 96 ALA A O 1
ATOM 748 N N . GLY A 1 97 ? -14.805 -27.094 -12.633 1 74.38 97 GLY A N 1
ATOM 749 C CA . GLY A 1 97 ? -14.695 -26.109 -13.695 1 74.38 97 GLY A CA 1
ATOM 750 C C . GLY A 1 97 ? -15.531 -24.875 -13.453 1 74.38 97 GLY A C 1
ATOM 751 O O . GLY A 1 97 ? -15.055 -23.75 -13.648 1 74.38 97 GLY A O 1
ATOM 752 N N . ARG A 1 98 ? -16.766 -25.109 -13.055 1 79.88 98 ARG A N 1
ATOM 753 C CA . ARG A 1 98 ? -17.656 -23.984 -12.773 1 79.88 98 ARG A CA 1
ATOM 754 C C . ARG A 1 98 ? -17.156 -23.188 -11.578 1 79.88 98 ARG A C 1
ATOM 756 O O . ARG A 1 98 ? -17.188 -21.953 -11.602 1 79.88 98 ARG A O 1
ATOM 763 N N . TYR A 1 99 ? -16.734 -23.891 -10.617 1 83.69 99 TYR A N 1
ATOM 764 C CA . TYR A 1 99 ? -16.156 -23.266 -9.438 1 83.69 99 TYR A CA 1
ATOM 765 C C . TYR A 1 99 ? -15.023 -22.328 -9.82 1 83.69 99 TYR A C 1
ATOM 767 O O . TYR A 1 99 ? -14.984 -21.172 -9.383 1 83.69 99 TYR A O 1
ATOM 775 N N . GLN A 1 100 ? -14.148 -22.781 -10.695 1 81.88 100 GLN A N 1
ATOM 776 C CA . GLN A 1 100 ? -12.992 -22 -11.125 1 81.88 100 GLN A CA 1
ATOM 777 C C . GLN A 1 100 ? -13.422 -20.812 -11.992 1 81.88 100 GLN A C 1
ATOM 779 O O . GLN A 1 100 ? -12.844 -19.719 -11.891 1 81.88 100 GLN A O 1
ATOM 784 N N . GLN A 1 101 ? -14.367 -21.047 -12.781 1 85 101 GLN A N 1
ATOM 785 C CA . GLN A 1 101 ? -14.891 -19.984 -13.625 1 85 101 GLN A CA 1
ATOM 786 C C . GLN A 1 101 ? -15.422 -18.828 -12.789 1 85 101 GLN A C 1
ATOM 788 O O . GLN A 1 101 ? -15.211 -17.656 -13.117 1 85 101 GLN A O 1
ATOM 793 N N . ILE A 1 102 ? -16.109 -19.219 -11.766 1 90.5 102 ILE A N 1
ATOM 794 C CA . ILE A 1 102 ? -16.688 -18.219 -10.875 1 90.5 102 ILE A CA 1
ATOM 795 C C . ILE A 1 102 ? -15.57 -17.453 -10.172 1 90.5 102 ILE A C 1
ATOM 797 O O . ILE A 1 102 ? -15.609 -16.219 -10.102 1 90.5 102 ILE A O 1
ATOM 801 N N . LEU A 1 103 ? -14.562 -18.156 -9.766 1 90 103 LEU A N 1
ATOM 802 C CA . LEU A 1 103 ? -13.445 -17.5 -9.086 1 90 103 LEU A CA 1
ATOM 803 C C . LEU A 1 103 ? -12.688 -16.594 -10.047 1 90 103 LEU A C 1
ATOM 805 O O . LEU A 1 103 ? -12.305 -15.477 -9.672 1 90 103 LEU A O 1
ATOM 809 N N . ASP A 1 104 ? -12.562 -17.031 -11.273 1 89.62 104 ASP A N 1
ATOM 810 C CA . ASP A 1 104 ? -11.883 -16.219 -12.281 1 89.62 104 ASP A CA 1
ATOM 811 C C . ASP A 1 104 ? -12.641 -14.922 -12.547 1 89.62 104 ASP A C 1
ATOM 813 O O . ASP A 1 104 ? -12.039 -13.852 -12.648 1 89.62 104 ASP A O 1
ATOM 817 N N . ALA A 1 105 ? -13.898 -15.078 -12.672 1 94.06 105 ALA A N 1
ATOM 818 C CA . ALA A 1 105 ? -14.742 -13.914 -12.93 1 94.06 105 ALA A CA 1
ATOM 819 C C . ALA A 1 105 ? -14.703 -12.945 -11.758 1 94.06 105 ALA A C 1
ATOM 821 O O . ALA A 1 105 ? -14.57 -11.734 -11.953 1 94.06 105 ALA A O 1
ATOM 822 N N . ALA A 1 106 ? -14.852 -13.5 -10.57 1 95.88 106 ALA A N 1
ATOM 823 C CA . ALA A 1 106 ? -14.812 -12.664 -9.375 1 95.88 106 ALA A CA 1
ATOM 824 C C . ALA A 1 106 ? -13.461 -11.961 -9.25 1 95.88 106 ALA A C 1
ATOM 826 O O . ALA A 1 106 ? -13.398 -10.781 -8.906 1 95.88 106 ALA A O 1
ATOM 827 N N . TRP A 1 107 ? -12.422 -12.711 -9.547 1 94.75 107 TRP A N 1
ATOM 828 C CA . TRP A 1 107 ? -11.062 -12.18 -9.492 1 94.75 107 TRP A CA 1
ATOM 829 C C . TRP A 1 107 ? -10.914 -10.977 -10.422 1 94.75 107 TRP A C 1
ATOM 831 O O . TRP A 1 107 ? -10.422 -9.922 -10.008 1 94.75 107 TRP A O 1
ATOM 841 N N . THR A 1 108 ? -11.383 -11.094 -11.578 1 95.75 108 THR A N 1
ATOM 842 C CA . THR A 1 108 ? -11.297 -10.031 -12.578 1 95.75 108 THR A CA 1
ATOM 843 C C . THR A 1 108 ? -12.109 -8.812 -12.141 1 95.75 108 THR A C 1
ATOM 845 O O . THR A 1 108 ? -11.641 -7.68 -12.242 1 95.75 108 THR A O 1
ATOM 848 N N . LEU A 1 109 ? -13.273 -9.062 -11.648 1 96.38 109 LEU A N 1
ATOM 849 C CA . LEU A 1 109 ? -14.148 -7.973 -11.227 1 96.38 109 LEU A CA 1
ATOM 850 C C . LEU A 1 109 ? -13.562 -7.242 -10.023 1 96.38 109 LEU A C 1
ATOM 852 O O . LEU A 1 109 ? -13.641 -6.016 -9.938 1 96.38 109 LEU A O 1
ATOM 856 N N . ILE A 1 110 ? -12.977 -8 -9.117 1 95.56 110 ILE A N 1
ATOM 857 C CA . ILE A 1 110 ? -12.352 -7.379 -7.957 1 95.56 110 ILE A CA 1
ATOM 858 C C . ILE A 1 110 ? -11.18 -6.508 -8.406 1 95.56 110 ILE A C 1
ATOM 860 O O . ILE A 1 110 ? -11.016 -5.383 -7.934 1 95.56 110 ILE A O 1
ATOM 864 N N . ALA A 1 111 ? -10.383 -7.004 -9.289 1 94.94 111 ALA A N 1
ATOM 865 C CA . ALA A 1 111 ? -9.219 -6.273 -9.781 1 94.94 111 ALA A CA 1
ATOM 866 C C . ALA A 1 111 ? -9.633 -4.969 -10.461 1 94.94 111 ALA A C 1
ATOM 868 O O . ALA A 1 111 ? -8.953 -3.949 -10.32 1 94.94 111 ALA A O 1
ATOM 869 N N . GLU A 1 112 ? -10.789 -4.98 -11.133 1 93.25 112 GLU A N 1
ATOM 870 C CA . GLU A 1 112 ? -11.203 -3.854 -11.961 1 93.25 112 GLU A CA 1
ATOM 871 C C . GLU A 1 112 ? -12.078 -2.877 -11.18 1 93.25 112 GLU A C 1
ATOM 873 O O . GLU A 1 112 ? -11.961 -1.662 -11.344 1 93.25 112 GLU A O 1
ATOM 878 N N . ARG A 1 113 ? -12.938 -3.48 -10.281 1 92.62 113 ARG A N 1
ATOM 879 C CA . ARG A 1 113 ? -13.969 -2.641 -9.688 1 92.62 113 ARG A CA 1
ATOM 880 C C . ARG A 1 113 ? -13.727 -2.467 -8.188 1 92.62 113 ARG A C 1
ATOM 882 O O . ARG A 1 113 ? -14.273 -1.551 -7.57 1 92.62 113 ARG A O 1
ATOM 889 N N . GLY A 1 114 ? -12.969 -3.402 -7.684 1 93 114 GLY A N 1
ATOM 890 C CA . GLY A 1 114 ? -12.711 -3.328 -6.254 1 93 114 GLY A CA 1
ATOM 891 C C . GLY A 1 114 ? -13.516 -4.332 -5.449 1 93 114 GLY A C 1
ATOM 892 O O . GLY A 1 114 ? -14.672 -4.617 -5.777 1 93 114 GLY A O 1
ATOM 893 N N . TYR A 1 115 ? -12.977 -4.832 -4.363 1 90.75 115 TYR A N 1
ATOM 894 C CA . TYR A 1 115 ? -13.492 -5.859 -3.467 1 90.75 115 TYR A CA 1
ATOM 895 C C . TYR A 1 115 ? -14.883 -5.496 -2.971 1 90.75 115 TYR A C 1
ATOM 897 O O . TYR A 1 115 ? -15.797 -6.324 -3.012 1 90.75 115 TYR A O 1
ATOM 905 N N . HIS A 1 116 ? -15.148 -4.266 -2.574 1 89.19 116 HIS A N 1
ATOM 906 C CA . HIS A 1 116 ? -16.391 -3.852 -1.938 1 89.19 116 HIS A CA 1
ATOM 907 C C . HIS A 1 116 ? -17.469 -3.549 -2.977 1 89.19 116 HIS A C 1
ATOM 909 O O . HIS A 1 116 ? -18.656 -3.49 -2.648 1 89.19 116 HIS A O 1
ATOM 915 N N . SER A 1 117 ? -17.094 -3.455 -4.223 1 90.81 117 SER A N 1
ATOM 916 C CA . SER A 1 117 ? -18.047 -3.066 -5.254 1 90.81 117 SER A CA 1
ATOM 917 C C . SER A 1 117 ? -18.609 -4.289 -5.969 1 90.81 117 SER A C 1
ATOM 919 O O . SER A 1 117 ? -19.609 -4.184 -6.688 1 90.81 117 SER A O 1
ATOM 921 N N . VAL A 1 118 ? -17.984 -5.406 -5.809 1 94.62 118 VAL A N 1
ATOM 922 C CA . VAL A 1 118 ? -18.375 -6.594 -6.555 1 94.62 118 VAL A CA 1
ATOM 923 C C . VAL A 1 118 ? -19.578 -7.246 -5.879 1 94.62 118 VAL A C 1
ATOM 925 O O . VAL A 1 118 ? -19.578 -7.488 -4.668 1 94.62 118 VAL A O 1
ATOM 928 N N . ARG A 1 119 ? -20.641 -7.445 -6.672 1 95.19 119 ARG A N 1
ATOM 929 C CA . ARG A 1 119 ? -21.844 -8.125 -6.207 1 95.19 119 ARG A CA 1
ATOM 930 C C . ARG A 1 119 ? -21.969 -9.516 -6.824 1 95.19 119 ARG A C 1
ATOM 932 O O . ARG A 1 119 ? -21.391 -9.781 -7.875 1 95.19 119 ARG A O 1
ATOM 939 N N . VAL A 1 120 ? -22.75 -10.336 -6.133 1 95.94 120 VAL A N 1
ATOM 940 C CA . VAL A 1 120 ? -22.984 -11.688 -6.637 1 95.94 120 VAL A CA 1
ATOM 941 C C . VAL A 1 120 ? -23.594 -11.617 -8.031 1 95.94 120 VAL A C 1
ATOM 943 O O . VAL A 1 120 ? -23.219 -12.383 -8.922 1 95.94 120 VAL A O 1
ATOM 946 N N . ALA A 1 121 ? -24.484 -10.695 -8.211 1 96.12 121 ALA A N 1
ATOM 947 C CA . ALA A 1 121 ? -25.156 -10.531 -9.492 1 96.12 121 ALA A CA 1
ATOM 948 C C . ALA A 1 121 ? -24.172 -10.195 -10.602 1 96.12 121 ALA A C 1
ATOM 950 O O . ALA A 1 121 ? -24.328 -10.617 -11.742 1 96.12 121 ALA A O 1
ATOM 951 N N . ASP A 1 122 ? -23.141 -9.438 -10.344 1 96.75 122 ASP A N 1
ATOM 952 C CA . ASP A 1 122 ? -22.109 -9.078 -11.312 1 96.75 122 ASP A CA 1
ATOM 953 C C . ASP A 1 122 ? -21.328 -10.312 -11.758 1 96.75 122 ASP A C 1
ATOM 955 O O . ASP A 1 122 ? -21.031 -10.469 -12.953 1 96.75 122 ASP A O 1
ATOM 959 N N . VAL A 1 123 ? -20.969 -11.141 -10.773 1 97.31 123 VAL A N 1
ATOM 960 C CA . VAL A 1 123 ? -20.203 -12.352 -11.062 1 97.31 123 VAL A CA 1
ATOM 961 C C . VAL A 1 123 ? -21.062 -13.32 -11.875 1 97.31 123 VAL A C 1
ATOM 963 O O . VAL A 1 123 ? -20.578 -13.938 -12.828 1 97.31 123 VAL A O 1
ATOM 966 N N . ALA A 1 124 ? -22.312 -13.406 -11.453 1 96.38 124 ALA A N 1
ATOM 967 C CA . ALA A 1 124 ? -23.25 -14.266 -12.18 1 96.38 124 ALA A CA 1
ATOM 968 C C . ALA A 1 124 ? -23.359 -13.844 -13.641 1 96.38 124 ALA A C 1
ATOM 970 O O . ALA A 1 124 ? -23.266 -14.68 -14.547 1 96.38 124 ALA A O 1
ATOM 971 N N . LYS A 1 125 ? -23.5 -12.609 -13.859 1 97.12 125 LYS A N 1
ATOM 972 C CA . LYS A 1 125 ? -23.609 -12.062 -15.211 1 97.12 125 LYS A CA 1
ATOM 973 C C . LYS A 1 125 ? -22.344 -12.336 -16.016 1 97.12 125 LYS A C 1
ATOM 975 O O . LYS A 1 125 ? -22.406 -12.734 -17.172 1 97.12 125 LYS A O 1
ATOM 980 N N . ALA A 1 126 ? -21.203 -12.188 -15.438 1 95.5 126 ALA A N 1
ATOM 981 C CA . ALA A 1 126 ? -19.922 -12.391 -16.094 1 95.5 126 ALA A CA 1
ATOM 982 C C . ALA A 1 126 ? -19.75 -13.852 -16.5 1 95.5 126 ALA A C 1
ATOM 984 O O . ALA A 1 126 ? -19.109 -14.148 -17.531 1 95.5 126 ALA A O 1
ATOM 985 N N . CYS A 1 127 ? -20.297 -14.727 -15.68 1 93.06 127 CYS A N 1
ATOM 986 C CA . CYS A 1 127 ? -20.156 -16.156 -15.922 1 93.06 127 CYS A CA 1
ATOM 987 C C . CYS A 1 127 ? -21.312 -16.688 -16.781 1 93.06 127 CYS A C 1
ATOM 989 O O . CYS A 1 127 ? -21.312 -17.844 -17.188 1 93.06 127 CYS A O 1
ATOM 991 N N . GLY A 1 128 ? -22.281 -15.82 -16.984 1 94.69 128 GLY A N 1
ATOM 992 C CA . GLY A 1 128 ? -23.453 -16.281 -17.734 1 94.69 128 GLY A CA 1
ATOM 993 C C . GLY A 1 128 ? -24.281 -17.297 -16.969 1 94.69 128 GLY A C 1
ATOM 994 O O . GLY A 1 128 ? -24.734 -18.281 -17.547 1 94.69 128 GLY A O 1
ATOM 995 N N . THR A 1 1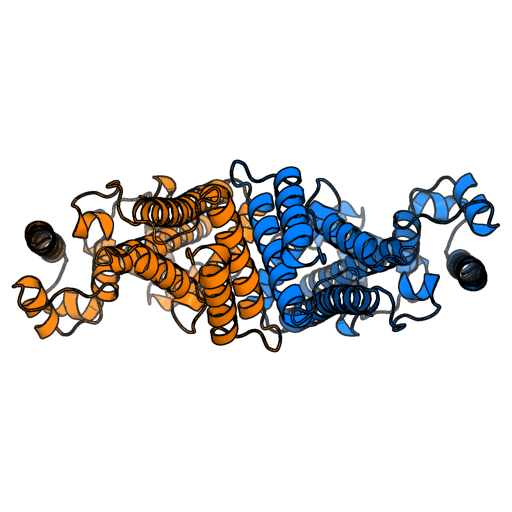29 ? -24.359 -17.141 -15.711 1 93.62 129 THR A N 1
ATOM 996 C CA . THR A 1 129 ? -25.109 -18.047 -14.859 1 93.62 129 THR A CA 1
ATOM 997 C C . THR A 1 129 ? -26.047 -17.266 -13.93 1 93.62 129 THR A C 1
ATOM 999 O O . THR A 1 129 ? -26.203 -16.062 -14.086 1 93.62 129 THR A O 1
ATOM 1002 N N . SER A 1 130 ? -26.75 -17.938 -13.062 1 93.25 130 SER A N 1
ATOM 1003 C CA . SER A 1 130 ? -27.688 -17.281 -12.148 1 93.25 130 SER A CA 1
ATOM 1004 C C . SER A 1 130 ? -27.047 -17.031 -10.789 1 93.25 130 SER A C 1
ATOM 1006 O O . SER A 1 130 ? -26.062 -17.688 -10.43 1 93.25 130 SER A O 1
ATOM 1008 N N . ALA A 1 131 ? -27.625 -16.125 -10.055 1 93.69 131 ALA A N 1
ATOM 1009 C CA . ALA A 1 131 ? -27.203 -15.883 -8.68 1 93.69 131 ALA A CA 1
ATOM 1010 C C . ALA A 1 131 ? -27.359 -17.141 -7.828 1 93.69 131 ALA A C 1
ATOM 1012 O O . ALA A 1 131 ? -26.562 -17.391 -6.926 1 93.69 131 ALA A O 1
ATOM 1013 N N . ALA A 1 132 ? -28.359 -17.891 -8.148 1 92.19 132 ALA A N 1
ATOM 1014 C CA . ALA A 1 132 ? -28.609 -19.125 -7.418 1 92.19 132 ALA A CA 1
ATOM 1015 C C . ALA A 1 132 ? -27.453 -20.109 -7.582 1 92.19 132 ALA A C 1
ATOM 1017 O O . ALA A 1 132 ? -27.062 -20.781 -6.625 1 92.19 132 ALA A O 1
ATOM 1018 N N . THR A 1 133 ? -27 -20.188 -8.727 1 90.88 133 THR A N 1
ATOM 1019 C CA . THR A 1 133 ? -25.859 -21.047 -9.008 1 90.88 133 THR A CA 1
ATOM 1020 C C . THR A 1 133 ? -24.641 -20.609 -8.195 1 90.88 133 THR A C 1
ATOM 1022 O O . THR A 1 133 ? -23.922 -21.453 -7.645 1 90.88 133 THR A O 1
ATOM 1025 N N . ILE A 1 134 ? -24.375 -19.281 -8.141 1 94 134 ILE A N 1
ATOM 1026 C CA . ILE A 1 134 ? -23.25 -18.781 -7.367 1 94 134 ILE A CA 1
ATOM 1027 C C . ILE A 1 134 ? -23.422 -19.156 -5.898 1 94 134 ILE A C 1
ATOM 1029 O O . ILE A 1 134 ? -22.469 -19.594 -5.25 1 94 134 ILE A O 1
ATOM 1033 N N . HIS A 1 135 ? -24.656 -19.062 -5.41 1 92.25 135 HIS A N 1
ATOM 1034 C CA . HIS A 1 135 ? -24.938 -19.328 -4.004 1 92.25 135 HIS A CA 1
ATOM 1035 C C . HIS A 1 135 ? -24.797 -20.812 -3.682 1 92.25 135 HIS A C 1
ATOM 1037 O O . HIS A 1 135 ? -24.531 -21.188 -2.535 1 92.25 135 HIS A O 1
ATOM 1043 N N . TYR A 1 136 ? -25 -21.594 -4.688 1 89.94 136 TYR A N 1
ATOM 1044 C CA . TYR A 1 136 ? -24.766 -23.016 -4.512 1 89.94 136 TYR A CA 1
ATOM 1045 C C . TYR A 1 136 ? -23.328 -23.281 -4.113 1 89.94 136 TYR A C 1
ATOM 1047 O O . TYR A 1 136 ? -23.062 -24.125 -3.248 1 89.94 136 TYR A O 1
ATOM 1055 N N . TYR A 1 137 ? -22.422 -22.578 -4.707 1 88.06 137 TYR A N 1
ATOM 1056 C CA . TYR A 1 137 ? -21.016 -22.781 -4.445 1 88.06 137 TYR A CA 1
ATOM 1057 C C . TYR A 1 137 ? -20.531 -21.906 -3.289 1 88.06 137 TYR A C 1
ATOM 1059 O O . TYR A 1 137 ? -19.641 -22.297 -2.533 1 88.06 137 TYR A O 1
ATOM 1067 N N . PHE A 1 138 ? -21.125 -20.672 -3.199 1 92.62 138 PHE A N 1
ATOM 1068 C CA . PHE A 1 138 ? -20.719 -19.688 -2.209 1 92.62 138 PHE A CA 1
ATOM 1069 C C . PHE A 1 138 ? -21.938 -19.125 -1.488 1 92.62 138 PHE A C 1
ATOM 1071 O O . PHE A 1 138 ? -22.656 -18.281 -2.031 1 92.62 138 PHE A O 1
ATOM 1078 N N . PRO A 1 139 ? -22.094 -19.547 -0.296 1 90.12 139 PRO A N 1
ATOM 1079 C CA . PRO A 1 139 ? -23.328 -19.219 0.443 1 90.12 139 PRO A CA 1
ATOM 1080 C C . PRO A 1 139 ? -23.578 -17.719 0.516 1 90.12 139 PRO A C 1
ATOM 1082 O O . PRO A 1 139 ? -24.734 -17.281 0.633 1 90.12 139 PRO A O 1
ATOM 1085 N N . GLY A 1 140 ? -22.422 -16.953 0.512 1 91.25 140 GLY A N 1
ATOM 1086 C CA . GLY A 1 140 ? -22.609 -15.508 0.568 1 91.25 140 GLY A CA 1
ATOM 1087 C C . GLY A 1 140 ? -21.547 -14.734 -0.188 1 91.25 140 GLY A C 1
ATOM 1088 O O . GLY A 1 140 ? -20.547 -15.312 -0.62 1 91.25 140 GLY A O 1
ATOM 1089 N N . ARG A 1 141 ? -21.859 -13.469 -0.358 1 93.25 141 ARG A N 1
ATOM 1090 C CA . ARG A 1 141 ? -20.922 -12.602 -1.075 1 93.25 141 ARG A CA 1
ATOM 1091 C C . ARG A 1 141 ? -19.547 -12.617 -0.424 1 93.25 141 ARG A C 1
ATOM 1093 O O . ARG A 1 141 ? -18.531 -12.711 -1.114 1 93.25 141 ARG A O 1
ATOM 1100 N N . ASN A 1 142 ? -19.562 -12.586 0.889 1 87.81 142 ASN A N 1
ATOM 1101 C CA . ASN A 1 142 ? -18.281 -12.555 1.599 1 87.81 142 ASN A CA 1
ATOM 1102 C C . ASN A 1 142 ? -17.516 -13.859 1.422 1 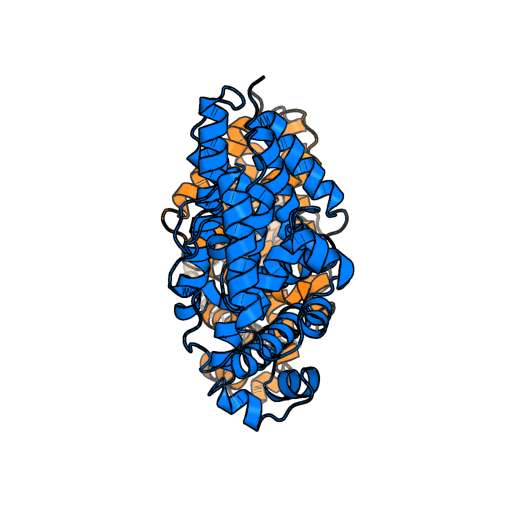87.81 142 ASN A C 1
ATOM 1104 O O . ASN A 1 142 ? -16.281 -13.852 1.328 1 87.81 142 ASN A O 1
ATOM 1108 N N . ASP A 1 143 ? -18.219 -14.898 1.379 1 88.31 143 ASP A N 1
ATOM 1109 C CA . ASP A 1 143 ? -17.578 -16.188 1.135 1 88.31 143 ASP A CA 1
ATOM 1110 C C . ASP A 1 143 ? -16.922 -16.219 -0.243 1 88.31 143 ASP A C 1
ATOM 1112 O O . ASP A 1 143 ? -15.789 -16.688 -0.383 1 88.31 143 ASP A O 1
ATOM 1116 N N . LEU A 1 144 ? -17.672 -15.719 -1.217 1 92.19 144 LEU A N 1
ATOM 1117 C CA . LEU A 1 144 ? -17.156 -15.664 -2.584 1 92.19 144 LEU A CA 1
ATOM 1118 C C . LEU A 1 144 ? -15.914 -14.789 -2.662 1 92.19 144 LEU A C 1
ATOM 1120 O O . LEU A 1 144 ? -14.891 -15.211 -3.209 1 92.19 144 LEU A O 1
ATOM 1124 N N . LEU A 1 145 ? -16 -13.664 -2.07 1 90.31 145 LEU A N 1
ATOM 1125 C CA . LEU A 1 145 ? -14.922 -12.688 -2.182 1 90.31 145 LEU A CA 1
ATOM 1126 C C . LEU A 1 145 ? -13.688 -13.164 -1.428 1 90.31 145 LEU A C 1
ATOM 1128 O O . LEU A 1 145 ? -12.57 -13.07 -1.938 1 90.31 145 LEU A O 1
ATOM 1132 N N . THR A 1 146 ? -13.859 -13.711 -0.252 1 84.12 146 THR A N 1
ATOM 1133 C CA . THR A 1 146 ? -12.742 -14.219 0.541 1 84.12 146 THR A CA 1
ATOM 1134 C C . THR A 1 146 ? -12.047 -15.367 -0.178 1 84.12 146 THR A C 1
ATOM 1136 O O . THR A 1 146 ? -10.82 -15.414 -0.25 1 84.12 146 THR A O 1
ATOM 1139 N N . GLU A 1 147 ? -12.828 -16.234 -0.724 1 85.81 147 GLU A N 1
ATOM 1140 C CA . GLU A 1 147 ? -12.266 -17.359 -1.47 1 85.81 147 GLU A CA 1
ATOM 1141 C C . GLU A 1 147 ? -11.523 -16.875 -2.715 1 85.81 147 GLU A C 1
ATOM 1143 O O . GLU A 1 147 ? -10.523 -17.469 -3.115 1 85.81 147 GLU A O 1
ATOM 1148 N N . THR A 1 148 ? -12.016 -15.875 -3.318 1 90.94 148 THR A N 1
ATOM 1149 C CA . THR A 1 148 ? -11.359 -15.305 -4.492 1 90.94 148 THR A CA 1
ATOM 1150 C C . THR A 1 148 ? -10 -14.727 -4.125 1 90.94 148 THR A C 1
ATOM 1152 O O . THR A 1 148 ? -9.031 -14.867 -4.875 1 90.94 148 THR A O 1
ATOM 1155 N N . LEU A 1 149 ? -9.906 -14.086 -2.998 1 87.62 149 LEU A N 1
ATOM 1156 C CA . LEU A 1 149 ? -8.625 -13.562 -2.543 1 87.62 149 LEU A CA 1
ATOM 1157 C C . LEU A 1 149 ? -7.648 -14.695 -2.254 1 87.62 149 LEU A C 1
ATOM 1159 O O . LEU A 1 149 ? -6.457 -14.586 -2.564 1 87.62 149 LEU A O 1
ATOM 1163 N N . ARG A 1 150 ? -8.133 -15.758 -1.667 1 81 150 ARG A N 1
ATOM 1164 C CA . ARG A 1 150 ? -7.301 -16.938 -1.454 1 81 150 ARG A CA 1
ATOM 1165 C C . ARG A 1 150 ? -6.801 -17.5 -2.779 1 81 150 ARG A C 1
ATOM 1167 O O . ARG A 1 150 ? -5.637 -17.891 -2.893 1 81 150 ARG A O 1
ATOM 1174 N N . TYR A 1 151 ? -7.746 -17.531 -3.668 1 83.56 151 TYR A N 1
ATOM 1175 C CA . TYR A 1 151 ? -7.414 -17.969 -5.02 1 83.56 151 TYR A CA 1
ATOM 1176 C C . TYR A 1 151 ? -6.328 -17.094 -5.629 1 83.56 151 TYR A C 1
ATOM 1178 O O . TYR A 1 151 ? -5.398 -17.594 -6.266 1 83.56 151 TYR A O 1
ATOM 1186 N N . SER A 1 152 ? -6.383 -15.812 -5.484 1 87.62 152 SER A N 1
ATOM 1187 C CA . SER A 1 152 ? -5.402 -14.875 -6.016 1 87.62 152 SER A CA 1
ATOM 1188 C C . SER A 1 152 ? -4.008 -15.172 -5.477 1 87.62 152 SER A C 1
ATOM 1190 O O . SER A 1 152 ? -3.023 -15.117 -6.219 1 87.62 152 SER A O 1
ATOM 1192 N N . VAL A 1 153 ? -3.924 -15.453 -4.203 1 82.25 153 VAL A N 1
ATOM 1193 C CA . VAL A 1 153 ? -2.654 -15.781 -3.566 1 82.25 153 VAL A CA 1
ATOM 1194 C C . VAL A 1 153 ? -2.078 -17.062 -4.184 1 82.25 153 VAL A C 1
ATOM 1196 O O . VAL A 1 153 ? -0.893 -17.109 -4.52 1 82.25 153 VAL A O 1
ATOM 1199 N N . ARG A 1 154 ? -2.91 -18 -4.34 1 78.5 154 ARG A N 1
ATOM 1200 C CA . ARG A 1 154 ? -2.48 -19.266 -4.93 1 78.5 154 ARG A CA 1
ATOM 1201 C C . ARG A 1 154 ? -1.981 -19.078 -6.355 1 78.5 154 ARG A C 1
ATOM 1203 O O . ARG A 1 154 ? -0.987 -19.672 -6.762 1 78.5 154 ARG A O 1
ATOM 1210 N N . LEU A 1 155 ? -2.695 -18.266 -7.07 1 80.31 155 LEU A N 1
ATOM 1211 C CA . LEU A 1 155 ? -2.336 -17.984 -8.453 1 80.31 155 LEU A CA 1
ATOM 1212 C C . LEU A 1 155 ? -0.944 -17.375 -8.547 1 80.31 155 LEU A C 1
ATOM 1214 O O . LEU A 1 155 ? -0.14 -17.766 -9.391 1 80.31 155 LEU A O 1
ATOM 1218 N N . ALA A 1 156 ? -0.683 -16.438 -7.742 1 82.12 156 ALA A N 1
ATOM 1219 C CA . ALA A 1 156 ? 0.622 -15.789 -7.727 1 82.12 156 ALA A CA 1
ATOM 1220 C C . ALA A 1 156 ? 1.728 -16.766 -7.359 1 82.12 156 ALA A C 1
ATOM 1222 O O . ALA A 1 156 ? 2.811 -16.75 -7.949 1 82.12 156 ALA A O 1
ATOM 1223 N N . PHE A 1 157 ? 1.461 -17.609 -6.434 1 77.62 157 PHE A N 1
ATOM 1224 C CA . PHE A 1 157 ? 2.42 -18.625 -6.016 1 77.62 157 PHE A CA 1
ATOM 1225 C C . PHE A 1 157 ? 2.707 -19.594 -7.152 1 77.62 157 PHE A C 1
ATOM 1227 O O . PHE A 1 157 ? 3.867 -19.922 -7.418 1 77.62 157 PHE A O 1
ATOM 1234 N N . ASP A 1 158 ? 1.612 -20.062 -7.691 1 78.94 158 ASP A N 1
ATOM 1235 C CA . ASP A 1 158 ? 1.752 -21.016 -8.789 1 78.94 158 ASP A CA 1
ATOM 1236 C C . ASP A 1 158 ? 2.605 -20.438 -9.914 1 78.94 158 ASP A C 1
ATOM 1238 O O . ASP A 1 158 ? 3.447 -21.125 -10.484 1 78.94 158 ASP A O 1
ATOM 1242 N N . ARG A 1 159 ? 2.449 -19.219 -10.148 1 81.25 159 ARG A N 1
ATOM 1243 C CA . ARG A 1 159 ? 3.238 -18.547 -11.18 1 81.25 159 ARG A CA 1
ATOM 1244 C C . ARG A 1 159 ? 4.707 -18.469 -10.773 1 81.25 159 ARG A C 1
ATOM 1246 O O . ARG A 1 159 ? 5.594 -18.719 -11.594 1 81.25 159 ARG A O 1
ATOM 1253 N N . GLN A 1 160 ? 4.934 -18.141 -9.562 1 82.06 160 GLN A N 1
ATOM 1254 C CA . GLN A 1 160 ? 6.305 -18.047 -9.07 1 82.06 160 GLN A CA 1
ATOM 1255 C C . GLN A 1 160 ? 7.016 -19.391 -9.18 1 82.06 160 GLN A C 1
ATOM 1257 O O . GLN A 1 160 ? 8.141 -19.469 -9.672 1 82.06 160 GLN A O 1
ATOM 1262 N N . VAL A 1 161 ? 6.324 -20.422 -8.75 1 78.62 161 VAL A N 1
ATOM 1263 C CA . VAL A 1 161 ? 6.898 -21.766 -8.789 1 78.62 161 VAL A CA 1
ATOM 1264 C C . VAL A 1 161 ? 7.207 -22.156 -10.227 1 78.62 161 VAL A C 1
ATOM 1266 O O . VAL A 1 161 ? 8.305 -22.625 -10.531 1 78.62 161 VAL A O 1
ATOM 1269 N N . ALA A 1 162 ? 6.25 -21.906 -11.07 1 80.31 162 ALA A N 1
ATOM 1270 C CA . ALA A 1 162 ? 6.391 -22.281 -12.477 1 80.31 162 ALA A CA 1
ATOM 1271 C C . ALA A 1 162 ? 7.555 -21.531 -13.125 1 80.31 162 ALA A C 1
ATOM 1273 O O . ALA A 1 162 ? 8.297 -22.094 -13.93 1 80.31 162 ALA A O 1
ATOM 1274 N N . GLU A 1 163 ? 7.766 -20.312 -12.789 1 81.81 163 GLU A N 1
ATOM 1275 C CA . GLU A 1 163 ? 8.773 -19.453 -13.422 1 81.81 163 GLU A CA 1
ATOM 1276 C C . GLU A 1 163 ? 10.164 -19.734 -12.859 1 81.81 163 GLU A C 1
ATOM 1278 O O . GLU A 1 163 ? 11.164 -19.594 -13.562 1 81.81 163 GLU A O 1
ATOM 1283 N N . LEU A 1 164 ? 10.25 -20.172 -11.594 1 85.38 164 LEU A N 1
ATOM 1284 C CA . LEU A 1 164 ? 11.539 -20.219 -10.914 1 85.38 164 LEU A CA 1
ATOM 1285 C C . LEU A 1 164 ? 12.133 -21.625 -11 1 85.38 164 LEU A C 1
ATOM 1287 O O . LEU A 1 164 ? 13.336 -21.797 -10.797 1 85.38 164 LEU A O 1
ATOM 1291 N N . GLN A 1 165 ? 11.297 -22.594 -11.219 1 76.25 165 GLN A N 1
ATOM 1292 C CA . GLN A 1 165 ? 11.703 -24 -11.094 1 76.25 165 GLN A CA 1
ATOM 1293 C C . GLN A 1 165 ? 12.906 -24.297 -11.977 1 76.25 165 GLN A C 1
ATOM 1295 O O . GLN A 1 165 ? 13.75 -25.125 -11.625 1 76.25 165 GLN A O 1
ATOM 1300 N N . SER A 1 166 ? 13.078 -23.641 -13.07 1 77.44 166 SER A N 1
ATOM 1301 C CA . SER A 1 166 ? 14.125 -24 -14.023 1 77.44 166 SER A CA 1
ATOM 1302 C C . SER A 1 166 ? 15.352 -23.109 -13.852 1 77.44 166 SER A C 1
ATOM 1304 O O . SER A 1 166 ? 16.344 -23.266 -14.57 1 77.44 166 SER A O 1
ATOM 1306 N N . ILE A 1 167 ? 15.344 -22.234 -12.883 1 86.94 167 ILE A N 1
ATOM 1307 C CA . ILE A 1 167 ? 16.438 -21.281 -12.742 1 86.94 167 ILE A CA 1
ATOM 1308 C C . ILE A 1 167 ? 17.359 -21.703 -11.594 1 86.94 167 ILE A C 1
ATOM 1310 O O . ILE A 1 167 ? 16.953 -21.688 -10.43 1 86.94 167 ILE A O 1
ATOM 1314 N N . GLN A 1 168 ? 18.562 -22.062 -11.93 1 86.31 168 GLN A N 1
ATOM 1315 C CA . GLN A 1 168 ? 19.5 -22.562 -10.922 1 86.31 168 GLN A CA 1
ATOM 1316 C C . GLN A 1 168 ? 20.359 -21.422 -10.383 1 86.31 168 GLN A C 1
ATOM 1318 O O . GLN A 1 168 ? 20.734 -21.422 -9.203 1 86.31 168 GLN A O 1
ATOM 1323 N N . ASP A 1 169 ? 20.672 -20.484 -11.227 1 92.88 169 ASP A N 1
ATOM 1324 C CA . ASP A 1 169 ? 21.516 -19.344 -10.844 1 92.88 169 ASP A CA 1
ATOM 1325 C C . ASP A 1 169 ? 20.75 -18.375 -9.938 1 92.88 169 ASP A C 1
ATOM 1327 O O . ASP A 1 169 ? 19.703 -17.859 -10.312 1 92.88 169 ASP A O 1
ATOM 1331 N N . ALA A 1 170 ? 21.344 -18.172 -8.781 1 94.56 170 ALA A N 1
ATOM 1332 C CA . ALA A 1 170 ? 20.656 -17.359 -7.773 1 94.56 170 ALA A CA 1
ATOM 1333 C C . ALA A 1 170 ? 20.453 -15.93 -8.273 1 94.56 170 ALA A C 1
ATOM 1335 O O . ALA A 1 170 ? 19.422 -15.305 -7.98 1 94.56 170 ALA A O 1
ATOM 1336 N N . TYR A 1 171 ? 21.453 -15.422 -8.945 1 95.75 171 TYR A N 1
ATOM 1337 C CA . TYR A 1 171 ? 21.328 -14.07 -9.484 1 95.75 171 TYR A CA 1
ATOM 1338 C C . TYR A 1 171 ? 20.188 -13.984 -10.5 1 95.75 171 TYR A C 1
ATOM 1340 O O . TYR A 1 171 ? 19.344 -13.094 -10.422 1 95.75 171 TYR A O 1
ATOM 1348 N N . GLU A 1 172 ? 20.172 -14.906 -11.414 1 95.12 172 GLU A N 1
ATOM 1349 C CA . GLU A 1 172 ? 19.094 -14.945 -12.406 1 95.12 172 GLU A CA 1
ATOM 1350 C C . GLU A 1 172 ? 17.734 -15.148 -11.75 1 95.12 172 GLU A C 1
ATOM 1352 O O . GLU A 1 172 ? 16.75 -14.562 -12.18 1 95.12 172 GLU A O 1
ATOM 1357 N N . ARG A 1 173 ? 17.703 -16 -10.773 1 94.75 173 ARG A N 1
ATOM 1358 C CA . ARG A 1 173 ? 16.469 -16.25 -10.039 1 94.75 173 ARG A CA 1
ATOM 1359 C C . ARG A 1 173 ? 15.969 -14.977 -9.367 1 94.75 173 ARG A C 1
ATOM 1361 O O . ARG A 1 173 ? 14.773 -14.672 -9.406 1 94.75 173 ARG A O 1
ATOM 1368 N N . LEU A 1 174 ? 16.875 -14.234 -8.727 1 96.5 174 LEU A N 1
ATOM 1369 C CA . LEU A 1 174 ? 16.5 -13 -8.055 1 96.5 174 LEU A CA 1
ATOM 1370 C C . LEU A 1 174 ? 15.945 -11.984 -9.047 1 96.5 174 LEU A C 1
ATOM 1372 O O . LEU A 1 174 ? 14.938 -11.32 -8.773 1 96.5 174 LEU A O 1
ATOM 1376 N N . LEU A 1 175 ? 16.562 -11.875 -10.211 1 96.38 175 LEU A N 1
ATOM 1377 C CA . LEU A 1 175 ? 16.078 -10.953 -11.227 1 96.38 175 LEU A CA 1
ATOM 1378 C C . LEU A 1 175 ? 14.711 -11.367 -11.75 1 96.38 175 LEU A C 1
ATOM 1380 O O . LEU A 1 175 ? 13.867 -10.523 -12.047 1 96.38 175 LEU A O 1
ATOM 1384 N N . ARG A 1 176 ? 14.492 -12.656 -11.891 1 94.62 176 ARG A N 1
ATOM 1385 C CA . ARG A 1 176 ? 13.188 -13.148 -12.328 1 94.62 176 ARG A CA 1
ATOM 1386 C C . ARG A 1 176 ? 12.109 -12.844 -11.289 1 94.62 176 ARG A C 1
ATOM 1388 O O . ARG A 1 176 ? 10.984 -12.484 -11.641 1 94.62 176 ARG A O 1
ATOM 1395 N N . LEU A 1 177 ? 12.438 -13.039 -10.023 1 94.56 177 LEU A N 1
ATOM 1396 C CA . LEU A 1 177 ? 11.516 -12.703 -8.938 1 94.56 177 LEU A CA 1
ATOM 1397 C C . LEU A 1 177 ? 11.133 -11.227 -8.992 1 94.56 177 LEU A C 1
ATOM 1399 O O . LEU A 1 177 ? 9.961 -10.883 -8.812 1 94.56 177 LEU A O 1
ATOM 1403 N N . VAL A 1 178 ? 12.109 -10.344 -9.258 1 96.19 178 VAL A N 1
ATOM 1404 C CA . VAL A 1 178 ? 11.852 -8.922 -9.414 1 96.19 178 VAL A CA 1
ATOM 1405 C C . VAL A 1 178 ? 10.906 -8.688 -10.586 1 96.19 178 VAL A C 1
ATOM 1407 O O . VAL A 1 178 ? 9.93 -7.945 -10.469 1 96.19 178 VAL A O 1
ATOM 1410 N N . GLU A 1 179 ? 11.125 -9.375 -11.695 1 95.5 179 GLU A N 1
ATOM 1411 C CA . GLU A 1 179 ? 10.297 -9.227 -12.898 1 95.5 179 GLU A CA 1
ATOM 1412 C C . GLU A 1 179 ? 8.852 -9.617 -12.625 1 95.5 179 GLU A C 1
ATOM 1414 O O . GLU A 1 179 ? 7.926 -8.977 -13.125 1 95.5 179 GLU A O 1
ATOM 1419 N N . LEU A 1 180 ? 8.688 -10.625 -11.836 1 93 180 LEU A N 1
ATOM 1420 C CA . LEU A 1 180 ? 7.363 -11.148 -11.523 1 93 180 LEU A CA 1
ATOM 1421 C C . LEU A 1 180 ? 6.602 -10.188 -10.617 1 93 180 LEU A C 1
ATOM 1423 O O . LEU A 1 180 ? 5.387 -10.312 -10.453 1 93 180 LEU A O 1
ATOM 1427 N N . GLN A 1 181 ? 7.316 -9.227 -10.039 1 95.25 181 GLN A N 1
ATOM 1428 C CA . GLN A 1 181 ? 6.672 -8.305 -9.109 1 95.25 181 GLN A CA 1
ATOM 1429 C C . GLN A 1 181 ? 6.457 -6.934 -9.75 1 95.25 181 GLN A C 1
ATOM 1431 O O . GLN A 1 181 ? 6.07 -5.98 -9.078 1 95.25 181 GLN A O 1
ATOM 1436 N N . LEU A 1 182 ? 6.762 -6.793 -11.062 1 96.88 182 LEU A N 1
ATOM 1437 C CA . LEU A 1 182 ? 6.477 -5.543 -11.758 1 96.88 182 LEU A CA 1
ATOM 1438 C C . LEU A 1 182 ? 5.016 -5.477 -12.188 1 96.88 182 LEU A C 1
ATOM 1440 O O . LEU A 1 182 ? 4.48 -6.441 -12.734 1 96.88 182 LEU A O 1
ATOM 1444 N N . PRO A 1 183 ? 4.32 -4.387 -11.852 1 96.25 183 PRO A N 1
ATOM 1445 C CA . PRO A 1 183 ? 2.922 -4.27 -12.273 1 96.25 183 PRO A CA 1
ATOM 1446 C C . PRO A 1 183 ? 2.771 -3.984 -13.766 1 96.25 183 PRO A C 1
ATOM 1448 O O . PRO A 1 183 ? 2.121 -3.006 -14.148 1 96.25 183 PRO A O 1
ATOM 1451 N N . THR A 1 184 ? 3.305 -4.789 -14.555 1 95.06 184 THR A N 1
ATOM 1452 C CA . THR A 1 184 ? 3.152 -4.691 -16 1 95.06 184 THR A CA 1
ATOM 1453 C C . THR A 1 184 ? 1.69 -4.855 -16.406 1 95.06 184 THR A C 1
ATOM 1455 O O . THR A 1 184 ? 0.961 -5.648 -15.812 1 95.06 184 THR A O 1
ATOM 1458 N N . PRO A 1 185 ? 1.275 -4.102 -17.422 1 92.62 185 PRO A N 1
ATOM 1459 C CA . PRO A 1 185 ? -0.125 -4.195 -17.844 1 92.62 185 PRO A CA 1
ATOM 1460 C C . PRO A 1 185 ? -0.575 -5.637 -18.078 1 92.62 185 PRO A C 1
ATOM 1462 O O . PRO A 1 185 ? 0.19 -6.453 -18.594 1 92.62 185 PRO A O 1
ATOM 1465 N N . GLY A 1 186 ? -1.854 -5.961 -17.75 1 91.62 186 GLY A N 1
ATOM 1466 C CA . GLY A 1 186 ? -2.396 -7.305 -17.844 1 91.62 186 GLY A CA 1
ATOM 1467 C C . GLY A 1 186 ? -2.516 -8.008 -16.516 1 91.62 186 GLY A C 1
ATOM 1468 O O . GLY A 1 186 ? -3.049 -7.445 -15.555 1 91.62 186 GLY A O 1
ATOM 1469 N N . LEU A 1 187 ? -2.078 -9.219 -16.422 1 88.75 187 LEU A N 1
ATOM 1470 C CA . LEU A 1 187 ? -2.262 -10.094 -15.266 1 88.75 187 LEU A CA 1
ATOM 1471 C C . LEU A 1 187 ? -1.548 -9.531 -14.047 1 88.75 187 LEU A C 1
ATOM 1473 O O . LEU A 1 187 ? -2.131 -9.461 -12.961 1 88.75 187 LEU A O 1
ATOM 1477 N N . LEU A 1 188 ? -0.345 -9.109 -14.219 1 92.69 188 LEU A N 1
ATOM 1478 C CA . LEU A 1 188 ? 0.453 -8.68 -13.078 1 92.69 188 LEU A CA 1
ATOM 1479 C C . LEU A 1 188 ? -0.089 -7.383 -12.492 1 92.69 188 LEU A C 1
ATOM 1481 O O . LEU A 1 188 ? -0.088 -7.195 -11.273 1 92.69 188 LEU A O 1
ATOM 1485 N N . ARG A 1 189 ? -0.576 -6.504 -13.352 1 93.75 189 ARG A N 1
ATOM 1486 C CA . ARG A 1 189 ? -1.196 -5.281 -12.852 1 93.75 189 ARG A CA 1
ATOM 1487 C C . ARG A 1 189 ? -2.484 -5.59 -12.094 1 93.75 189 ARG A C 1
ATOM 1489 O O . ARG A 1 189 ? -2.768 -4.98 -11.062 1 93.75 189 ARG A O 1
ATOM 1496 N N . ALA A 1 190 ? -3.238 -6.512 -12.641 1 93.44 190 ALA A N 1
ATOM 1497 C CA . ALA A 1 190 ? -4.465 -6.93 -11.969 1 93.44 190 ALA A CA 1
ATOM 1498 C C . ALA A 1 190 ? -4.164 -7.531 -10.602 1 93.44 190 ALA A C 1
ATOM 1500 O O . ALA A 1 190 ? -4.871 -7.266 -9.625 1 93.44 190 ALA A O 1
ATOM 1501 N N . GLU A 1 191 ? -3.148 -8.32 -10.539 1 93.06 191 GLU A N 1
ATOM 1502 C CA . GLU A 1 191 ? -2.734 -8.906 -9.273 1 93.06 191 GLU A CA 1
ATOM 1503 C C . GLU A 1 191 ? -2.342 -7.828 -8.266 1 93.06 191 GLU A C 1
ATOM 1505 O O . GLU A 1 191 ? -2.688 -7.914 -7.086 1 93.06 191 GLU A O 1
ATOM 1510 N N . TRP A 1 192 ? -1.63 -6.844 -8.742 1 94.12 192 TRP A N 1
ATOM 1511 C CA . TRP A 1 192 ? -1.234 -5.727 -7.887 1 94.12 192 TRP A CA 1
ATOM 1512 C C . TRP A 1 192 ? -2.459 -5 -7.344 1 94.12 192 TRP A C 1
ATOM 1514 O O . TRP A 1 192 ? -2.488 -4.613 -6.172 1 94.12 192 TRP A O 1
ATOM 1524 N N . SER A 1 193 ? -3.414 -4.797 -8.242 1 93.38 193 SER A N 1
ATOM 1525 C CA . SER A 1 193 ? -4.656 -4.168 -7.805 1 93.38 193 SER A CA 1
ATOM 1526 C C . SER A 1 193 ? -5.293 -4.938 -6.652 1 93.38 193 SER A C 1
ATOM 1528 O O . SER A 1 193 ? -5.719 -4.34 -5.66 1 93.38 193 SER A O 1
ATOM 1530 N N . ILE A 1 194 ? -5.312 -6.188 -6.75 1 92.88 194 ILE A N 1
ATOM 1531 C CA . ILE A 1 194 ? -5.902 -7.039 -5.727 1 92.88 194 ILE A CA 1
ATOM 1532 C C . ILE A 1 194 ? -5.047 -6.992 -4.461 1 92.88 194 ILE A C 1
ATOM 1534 O O . ILE A 1 194 ? -5.578 -6.926 -3.35 1 92.88 194 ILE A O 1
ATOM 1538 N N . TRP A 1 195 ? -3.746 -6.992 -4.598 1 91 195 TRP A N 1
ATOM 1539 C CA . TRP A 1 195 ? -2.863 -6.949 -3.436 1 91 195 TRP A CA 1
ATOM 1540 C C . TRP A 1 195 ? -3.084 -5.672 -2.633 1 91 195 TRP A C 1
ATOM 1542 O O . TRP A 1 195 ? -3.123 -5.703 -1.401 1 91 195 TRP A O 1
ATOM 1552 N N . LEU A 1 196 ? -3.178 -4.555 -3.277 1 90.38 196 LEU A N 1
ATOM 1553 C CA . LEU A 1 196 ? -3.473 -3.291 -2.607 1 90.38 196 LEU A CA 1
ATOM 1554 C C . LEU A 1 196 ? -4.738 -3.406 -1.767 1 90.38 196 LEU A C 1
ATOM 1556 O O . LEU A 1 196 ? -4.785 -2.912 -0.637 1 90.38 196 LEU A O 1
ATOM 1560 N N . GLN A 1 197 ? -5.688 -4.051 -2.352 1 89.81 197 GLN A N 1
ATOM 1561 C CA . GLN A 1 197 ? -6.961 -4.242 -1.659 1 89.81 197 GLN A CA 1
ATOM 1562 C C . GLN A 1 197 ? -6.801 -5.188 -0.471 1 89.81 197 GLN A C 1
ATOM 1564 O O . GLN A 1 197 ? -7.375 -4.957 0.594 1 89.81 197 GLN A O 1
ATOM 1569 N N . VAL A 1 198 ? -6.008 -6.223 -0.637 1 89.25 198 VAL A N 1
ATOM 1570 C CA . VAL A 1 198 ? -5.77 -7.188 0.431 1 89.25 198 VAL A CA 1
ATOM 1571 C C . VAL A 1 198 ? -5.047 -6.512 1.592 1 89.25 198 VAL A C 1
ATOM 1573 O O . VAL A 1 198 ? -5.355 -6.766 2.758 1 89.25 198 VAL A O 1
ATOM 1576 N N . TRP A 1 199 ? -4.062 -5.645 1.305 1 89 199 TRP A N 1
ATOM 1577 C CA . TRP A 1 199 ? -3.359 -4.91 2.354 1 89 199 TRP A CA 1
ATOM 1578 C C . TRP A 1 199 ? -4.336 -4.082 3.182 1 89 199 TRP A C 1
ATOM 1580 O O . TRP A 1 199 ? -4.285 -4.105 4.414 1 89 199 TRP A O 1
ATOM 1590 N N . THR A 1 200 ? -5.195 -3.396 2.453 1 87.56 200 THR A N 1
ATOM 1591 C CA . THR A 1 200 ? -6.176 -2.545 3.115 1 87.56 200 THR A CA 1
ATOM 1592 C C . THR A 1 200 ? -7.113 -3.379 3.988 1 87.56 200 THR A C 1
ATOM 1594 O O . THR A 1 200 ? -7.316 -3.064 5.16 1 87.56 200 THR A O 1
ATOM 1597 N N . GLU A 1 201 ? -7.598 -4.469 3.434 1 85.25 201 GLU A N 1
ATOM 1598 C CA . GLU A 1 201 ? -8.531 -5.309 4.172 1 85.25 201 GLU A CA 1
ATOM 1599 C C . GLU A 1 201 ? -7.855 -5.973 5.367 1 85.25 201 GLU A C 1
ATOM 1601 O O . GLU A 1 201 ? -8.484 -6.176 6.41 1 85.25 201 GLU A O 1
ATOM 1606 N N . SER A 1 202 ? -6.652 -6.348 5.172 1 84.69 202 SER A N 1
ATOM 1607 C CA . SER A 1 202 ? -5.906 -6.992 6.246 1 84.69 202 SER A CA 1
ATOM 1608 C C . SER A 1 202 ? -5.691 -6.039 7.418 1 84.69 202 SER A C 1
ATOM 1610 O O . SER A 1 202 ? -5.645 -6.465 8.57 1 84.69 202 SER A O 1
ATOM 1612 N N . ALA A 1 203 ? -5.523 -4.777 7.141 1 82.31 203 ALA A N 1
ATOM 1613 C CA . ALA A 1 203 ? -5.324 -3.775 8.18 1 82.31 203 ALA A CA 1
ATOM 1614 C C . ALA A 1 203 ? -6.617 -3.516 8.953 1 82.31 203 ALA A C 1
ATOM 1616 O O . ALA A 1 203 ? -6.586 -3.074 10.102 1 82.31 203 ALA A O 1
ATOM 1617 N N . LEU A 1 204 ? -7.766 -3.848 8.344 1 82.06 204 LEU A N 1
ATOM 1618 C CA . LEU A 1 204 ? -9.055 -3.48 8.914 1 82.06 204 LEU A CA 1
ATOM 1619 C C . LEU A 1 204 ? -9.773 -4.707 9.469 1 82.06 204 LEU A C 1
ATOM 1621 O O . LEU A 1 204 ? -10.602 -4.586 10.375 1 82.06 204 LEU A O 1
ATOM 1625 N N . ASN A 1 205 ? -9.508 -5.867 8.836 1 79.69 205 ASN A N 1
ATOM 1626 C CA . ASN A 1 205 ? -10.219 -7.105 9.133 1 79.69 205 ASN A CA 1
ATOM 1627 C C . ASN A 1 205 ? -9.258 -8.211 9.562 1 79.69 205 ASN A C 1
ATOM 1629 O O . ASN A 1 205 ? -8.516 -8.75 8.742 1 79.69 205 ASN A O 1
ATOM 1633 N N . PRO A 1 206 ? -9.344 -8.719 10.695 1 76.94 206 PRO A N 1
ATOM 1634 C CA . PRO A 1 206 ? -8.422 -9.742 11.203 1 76.94 206 PRO A CA 1
ATOM 1635 C C . PRO A 1 206 ? -8.469 -11.039 10.398 1 76.94 206 PRO A C 1
ATOM 1637 O O . PRO A 1 206 ? -7.465 -11.75 10.312 1 76.94 206 PRO A O 1
ATOM 1640 N N . ASP A 1 207 ? -9.68 -11.32 9.836 1 71.94 207 ASP A N 1
ATOM 1641 C CA . ASP A 1 207 ? -9.828 -12.578 9.109 1 71.94 207 ASP A CA 1
ATOM 1642 C C . ASP A 1 207 ? -8.953 -12.586 7.852 1 71.94 207 ASP A C 1
ATOM 1644 O O . ASP A 1 207 ? -8.438 -13.633 7.457 1 71.94 207 ASP A O 1
ATOM 1648 N N . LEU A 1 208 ? -8.711 -11.453 7.301 1 78.06 208 LEU A N 1
ATOM 1649 C CA . LEU A 1 208 ? -7.922 -11.391 6.078 1 78.06 208 LEU A CA 1
ATOM 1650 C C . LEU A 1 208 ? -6.449 -11.141 6.395 1 78.06 208 LEU A C 1
ATOM 1652 O O . LEU A 1 208 ? -5.59 -11.297 5.523 1 78.06 208 LEU A O 1
ATOM 1656 N N . GLN A 1 209 ? -6.195 -10.805 7.613 1 80.31 209 GLN A N 1
ATOM 1657 C CA . GLN A 1 209 ? -4.812 -10.586 8.023 1 80.31 209 GLN A CA 1
ATOM 1658 C C . GLN A 1 209 ? -3.992 -11.867 7.91 1 80.31 209 GLN A C 1
ATOM 1660 O O . GLN A 1 209 ? -2.836 -11.836 7.488 1 80.31 209 GLN A O 1
ATOM 1665 N N . VAL A 1 210 ? -4.637 -12.977 8.242 1 77.38 210 VAL A N 1
ATOM 1666 C CA . VAL A 1 210 ? -3.941 -14.258 8.203 1 77.38 210 VAL A CA 1
ATOM 1667 C C . VAL A 1 210 ? -3.592 -14.617 6.762 1 77.38 210 VAL A C 1
ATOM 1669 O O . VAL A 1 210 ? -2.486 -15.086 6.484 1 77.38 210 VAL A O 1
ATOM 1672 N N . LEU A 1 211 ? -4.535 -14.344 5.879 1 76.81 211 LEU A N 1
ATOM 1673 C CA . LEU A 1 211 ? -4.312 -14.617 4.465 1 76.81 211 LEU A CA 1
ATOM 1674 C C . LEU A 1 211 ? -3.121 -13.82 3.939 1 76.81 211 LEU A C 1
ATOM 1676 O O . LEU A 1 211 ? -2.248 -14.375 3.268 1 76.81 211 LEU A O 1
ATOM 1680 N N . HIS A 1 212 ? -3.045 -12.578 4.25 1 81.94 212 HIS A N 1
ATOM 1681 C CA . HIS A 1 212 ? -1.945 -11.727 3.811 1 81.94 212 HIS A CA 1
ATOM 1682 C C . HIS A 1 212 ? -0.628 -12.156 4.449 1 81.94 212 HIS A C 1
ATOM 1684 O O . HIS A 1 212 ? 0.393 -12.258 3.764 1 81.94 212 HIS A O 1
ATOM 1690 N N . SER A 1 213 ? -0.665 -12.414 5.711 1 81.44 213 SER A N 1
ATOM 1691 C CA . SER A 1 213 ? 0.557 -12.742 6.441 1 81.44 213 SER A CA 1
ATOM 1692 C C . SER A 1 213 ? 1.202 -14.016 5.906 1 81.44 213 SER A C 1
ATOM 1694 O O . SER A 1 213 ? 2.418 -14.062 5.707 1 81.44 213 SER A O 1
ATOM 1696 N N . ASP A 1 214 ? 0.417 -14.922 5.652 1 78.44 214 ASP A N 1
ATOM 1697 C CA . ASP A 1 214 ? 0.927 -16.188 5.137 1 78.44 214 ASP A CA 1
ATOM 1698 C C . ASP A 1 214 ? 1.553 -16.016 3.756 1 78.44 214 ASP A C 1
ATOM 1700 O O . ASP A 1 214 ? 2.656 -16.5 3.5 1 78.44 214 ASP A O 1
ATOM 1704 N N . SER A 1 215 ? 0.829 -15.328 2.92 1 81.56 215 SER A N 1
ATOM 1705 C CA . SER A 1 215 ? 1.297 -15.117 1.555 1 81.56 215 SER A CA 1
ATOM 1706 C C . SER A 1 215 ? 2.572 -14.281 1.533 1 81.56 215 SER A C 1
ATOM 1708 O O . SER A 1 215 ? 3.516 -14.594 0.807 1 81.56 215 SER A O 1
ATOM 1710 N N . TYR A 1 216 ? 2.588 -13.312 2.33 1 84.38 216 TYR A N 1
ATOM 1711 C CA . TYR A 1 216 ? 3.754 -12.438 2.365 1 84.38 216 TYR A CA 1
ATOM 1712 C C . TYR A 1 216 ? 4.961 -13.156 2.953 1 84.38 216 TYR A C 1
ATOM 1714 O O . TYR A 1 216 ? 6.086 -12.977 2.482 1 84.38 216 TYR A O 1
ATOM 1722 N N . THR A 1 217 ? 4.695 -13.922 3.955 1 83.44 217 THR A N 1
ATOM 1723 C CA . THR A 1 217 ? 5.777 -14.695 4.547 1 83.44 217 THR A CA 1
ATOM 1724 C C . THR A 1 217 ? 6.418 -15.617 3.512 1 83.44 217 THR A C 1
ATOM 1726 O O . THR A 1 217 ? 7.641 -15.719 3.432 1 83.44 217 THR A O 1
ATOM 1729 N N . ARG A 1 218 ? 5.648 -16.188 2.801 1 82.75 218 ARG A N 1
ATOM 1730 C CA . ARG A 1 218 ? 6.16 -17.078 1.768 1 82.75 218 ARG A CA 1
ATOM 1731 C C . ARG A 1 218 ? 6.988 -16.312 0.741 1 82.75 218 ARG A C 1
ATOM 1733 O O . ARG A 1 218 ? 8.055 -16.766 0.324 1 82.75 218 ARG A O 1
ATOM 1740 N N . TRP A 1 219 ? 6.445 -15.234 0.259 1 87.31 219 TRP A N 1
ATOM 1741 C CA . TRP A 1 219 ? 7.16 -14.367 -0.672 1 87.31 219 TRP A CA 1
ATOM 1742 C C . TRP A 1 219 ? 8.492 -13.922 -0.082 1 87.31 219 TRP A C 1
ATOM 1744 O O . TRP A 1 219 ? 9.531 -14.016 -0.737 1 87.31 219 TRP A O 1
ATOM 1754 N N . HIS A 1 220 ? 8.43 -13.539 1.113 1 88.81 220 HIS A N 1
ATOM 1755 C CA . HIS A 1 220 ? 9.625 -13.117 1.833 1 88.81 220 HIS A CA 1
ATOM 1756 C C . HIS A 1 220 ? 10.641 -14.258 1.915 1 88.81 220 HIS A C 1
ATOM 1758 O O . HIS A 1 220 ? 11.828 -14.055 1.64 1 88.81 220 HIS A O 1
ATOM 1764 N N . ASP A 1 221 ? 10.148 -15.359 2.275 1 88.56 221 ASP A N 1
ATOM 1765 C CA . ASP A 1 221 ? 11.031 -16.516 2.439 1 88.56 221 ASP A CA 1
ATOM 1766 C C . ASP A 1 221 ? 11.672 -16.906 1.109 1 88.56 221 ASP A C 1
ATOM 1768 O O . ASP A 1 221 ? 12.828 -17.344 1.074 1 88.56 221 ASP A O 1
ATOM 1772 N N . THR A 1 222 ? 10.906 -16.812 0.054 1 89.69 222 THR A N 1
ATOM 1773 C CA . THR A 1 222 ? 11.438 -17.125 -1.27 1 89.69 222 THR A CA 1
ATOM 1774 C C . THR A 1 222 ? 12.602 -16.203 -1.61 1 89.69 222 THR A C 1
ATOM 1776 O O . THR A 1 222 ? 13.648 -16.656 -2.076 1 89.69 222 THR A O 1
ATOM 1779 N N . ILE A 1 223 ? 12.461 -14.938 -1.389 1 94.31 223 ILE A N 1
ATOM 1780 C CA . ILE A 1 223 ? 13.516 -13.961 -1.654 1 94.31 223 ILE A CA 1
ATOM 1781 C C . ILE A 1 223 ? 14.711 -14.234 -0.747 1 94.31 223 ILE A C 1
ATOM 1783 O O . ILE A 1 223 ? 15.852 -14.281 -1.21 1 94.31 223 ILE A O 1
ATOM 1787 N N . ALA A 1 224 ? 14.43 -14.461 0.536 1 94.12 224 ALA A N 1
ATOM 1788 C CA . ALA A 1 224 ? 15.5 -14.711 1.502 1 94.12 224 ALA A CA 1
ATOM 1789 C C . ALA A 1 224 ? 16.312 -15.945 1.124 1 94.12 224 ALA A C 1
ATOM 1791 O O . ALA A 1 224 ? 17.547 -15.93 1.181 1 94.12 224 ALA A O 1
ATOM 1792 N N . ARG A 1 225 ? 15.625 -16.969 0.779 1 93 225 ARG A N 1
ATOM 1793 C CA . ARG A 1 225 ? 16.281 -18.203 0.375 1 93 225 ARG A CA 1
ATOM 1794 C C . ARG A 1 225 ? 17.156 -17.969 -0.863 1 93 225 ARG A C 1
ATOM 1796 O O . ARG A 1 225 ? 18.266 -18.484 -0.948 1 93 225 ARG A O 1
ATOM 1803 N N . THR A 1 226 ? 16.609 -17.281 -1.81 1 94.81 226 THR A N 1
ATOM 1804 C CA . THR A 1 226 ? 17.359 -16.969 -3.027 1 94.81 226 THR A CA 1
ATOM 1805 C C . THR A 1 226 ? 18.625 -16.188 -2.703 1 94.81 226 THR A C 1
ATOM 1807 O O . THR A 1 226 ? 19.703 -16.469 -3.234 1 94.81 226 THR A O 1
ATOM 1810 N N . ILE A 1 227 ? 18.531 -15.203 -1.823 1 96.75 227 ILE A N 1
ATOM 1811 C CA . ILE A 1 227 ? 19.672 -14.391 -1.431 1 96.75 227 ILE A CA 1
ATOM 1812 C C . ILE A 1 227 ? 20.703 -15.258 -0.708 1 96.75 227 ILE A C 1
ATOM 1814 O O . ILE A 1 227 ? 21.891 -15.195 -1.005 1 96.75 227 ILE A O 1
ATOM 1818 N N . ARG A 1 228 ? 20.266 -16.078 0.226 1 96.44 228 ARG A N 1
ATOM 1819 C CA . ARG A 1 228 ? 21.156 -16.969 0.954 1 96.44 228 ARG A CA 1
ATOM 1820 C C . ARG A 1 228 ? 21.891 -17.906 0.001 1 96.44 228 ARG A C 1
ATOM 1822 O O . ARG A 1 228 ? 23.094 -18.141 0.157 1 96.44 228 ARG A O 1
ATOM 1829 N N . GLN A 1 229 ? 21.172 -18.453 -0.899 1 94.38 229 GLN A N 1
ATOM 1830 C CA . GLN A 1 229 ? 21.797 -19.312 -1.897 1 94.38 229 GLN A CA 1
ATOM 1831 C C . GLN A 1 229 ? 22.844 -18.562 -2.705 1 94.38 229 GLN A C 1
ATOM 1833 O O . GLN A 1 229 ? 23.906 -19.094 -2.994 1 94.38 229 GLN A O 1
ATOM 1838 N N . GLY A 1 230 ? 22.484 -17.359 -3.109 1 96.56 230 GLY A N 1
ATOM 1839 C CA . GLY A 1 230 ? 23.453 -16.547 -3.826 1 96.56 230 GLY A CA 1
ATOM 1840 C C . GLY A 1 230 ? 24.688 -16.219 -3.004 1 96.56 230 GLY A C 1
ATOM 1841 O O . GLY A 1 230 ? 25.797 -16.125 -3.543 1 96.56 230 GLY A O 1
ATOM 1842 N N . GLN A 1 231 ? 24.453 -16.016 -1.735 1 97 231 GLN A N 1
ATOM 1843 C CA . GLN A 1 231 ? 25.594 -15.797 -0.844 1 97 231 GLN A CA 1
ATOM 1844 C C . GLN A 1 231 ? 26.469 -17.047 -0.755 1 97 231 GLN A C 1
ATOM 1846 O O . GLN A 1 231 ? 27.688 -16.953 -0.809 1 97 231 GLN A O 1
ATOM 1851 N N . GLN A 1 232 ? 25.875 -18.188 -0.657 1 95.25 232 GLN A N 1
ATOM 1852 C CA . GLN A 1 232 ? 26.594 -19.453 -0.62 1 95.25 232 GLN A CA 1
ATOM 1853 C C . GLN A 1 232 ? 27.375 -19.672 -1.913 1 95.25 232 GLN A C 1
ATOM 1855 O O . GLN A 1 232 ? 28.484 -20.234 -1.892 1 95.25 232 GLN A O 1
ATOM 1860 N N . GLN A 1 233 ? 26.828 -19.234 -2.982 1 94.25 233 GLN A N 1
ATOM 1861 C CA . GLN A 1 233 ? 27.453 -19.391 -4.297 1 94.25 233 GLN A CA 1
ATOM 1862 C C . GLN A 1 233 ? 28.531 -18.344 -4.516 1 94.25 233 GLN A C 1
ATOM 1864 O O . GLN A 1 233 ? 29.25 -18.375 -5.52 1 94.25 233 GLN A O 1
ATOM 1869 N N . GLY A 1 234 ? 28.578 -17.328 -3.635 1 95.12 234 GLY A N 1
ATOM 1870 C CA . GLY A 1 234 ? 29.578 -16.281 -3.744 1 95.12 234 GLY A CA 1
ATOM 1871 C C . GLY A 1 234 ? 29.156 -15.156 -4.672 1 95.12 234 GLY A C 1
ATOM 1872 O O . GLY A 1 234 ? 29.953 -14.258 -4.965 1 95.12 234 GLY A O 1
ATOM 1873 N N . ALA A 1 235 ? 27.938 -15.203 -5.121 1 95.44 235 ALA A N 1
ATOM 1874 C CA . ALA A 1 235 ? 27.422 -14.219 -6.07 1 95.44 235 ALA A CA 1
ATOM 1875 C C . ALA A 1 235 ? 26.984 -12.945 -5.355 1 95.44 235 ALA A C 1
ATOM 1877 O O . ALA A 1 235 ? 26.984 -11.859 -5.949 1 95.44 235 ALA A O 1
ATOM 1878 N N . PHE A 1 236 ? 26.609 -13.055 -4.113 1 97.44 236 PHE A N 1
ATOM 1879 C CA . PHE A 1 236 ? 26.031 -11.922 -3.391 1 97.44 236 PHE A CA 1
ATOM 1880 C C . PHE A 1 236 ? 26.906 -11.539 -2.199 1 97.44 236 PHE A C 1
ATOM 1882 O O . PHE A 1 236 ? 27.734 -12.336 -1.75 1 97.44 236 PHE A O 1
ATOM 1889 N N . THR A 1 237 ? 26.719 -10.312 -1.709 1 96.19 237 THR A N 1
ATOM 1890 C CA . THR A 1 237 ? 27.453 -9.805 -0.555 1 96.19 237 THR A CA 1
ATOM 1891 C C . THR A 1 237 ? 27.109 -10.602 0.698 1 96.19 237 THR A C 1
ATOM 1893 O O . THR A 1 237 ? 26.109 -11.328 0.726 1 96.19 237 THR A O 1
ATOM 1896 N N . ASP A 1 238 ? 27.906 -10.43 1.77 1 94.69 238 ASP A N 1
ATOM 1897 C CA . ASP A 1 238 ? 27.719 -11.18 3.006 1 94.69 238 ASP A CA 1
ATOM 1898 C C . ASP A 1 238 ? 26.828 -10.422 3.99 1 94.69 238 ASP A C 1
ATOM 1900 O O . ASP A 1 238 ? 26.734 -10.805 5.16 1 94.69 238 ASP A O 1
ATOM 1904 N N . THR A 1 239 ? 26.297 -9.406 3.518 1 92.94 239 THR A N 1
ATOM 1905 C CA . THR A 1 239 ? 25.328 -8.695 4.352 1 92.94 239 THR A CA 1
ATOM 1906 C C . THR A 1 239 ? 24.219 -9.633 4.816 1 92.94 239 THR A C 1
ATOM 1908 O O . THR A 1 239 ? 23.875 -10.586 4.121 1 92.94 239 THR A O 1
ATOM 1911 N N . ASP A 1 240 ? 23.656 -9.344 5.961 1 94.5 240 ASP A N 1
ATOM 1912 C CA . ASP A 1 240 ? 22.594 -10.18 6.512 1 94.5 240 ASP A CA 1
ATOM 1913 C C . ASP A 1 240 ? 21.469 -10.367 5.5 1 94.5 240 ASP A C 1
ATOM 1915 O O . ASP A 1 240 ? 20.875 -9.398 5.023 1 94.5 240 ASP A O 1
ATOM 1919 N N . ALA A 1 241 ? 21.172 -11.602 5.121 1 95.44 241 ALA A N 1
ATOM 1920 C CA . ALA A 1 241 ? 20.203 -11.938 4.086 1 95.44 241 ALA A CA 1
ATOM 1921 C C . ALA A 1 241 ? 18.812 -11.406 4.441 1 95.44 241 ALA A C 1
ATOM 1923 O O . ALA A 1 241 ? 18.062 -10.992 3.561 1 95.44 241 ALA A O 1
ATOM 1924 N N . GLU A 1 242 ? 18.469 -11.5 5.719 1 92.25 242 GLU A N 1
ATOM 1925 C CA . GLU A 1 242 ? 17.172 -11 6.164 1 92.25 242 GLU A CA 1
ATOM 1926 C C . GLU A 1 242 ? 17.062 -9.492 5.957 1 92.25 242 GLU A C 1
ATOM 1928 O O . GLU A 1 242 ? 16.016 -8.992 5.52 1 92.25 242 GLU A O 1
ATOM 1933 N N . GLU A 1 243 ? 18.094 -8.812 6.254 1 89.81 243 GLU A N 1
ATOM 1934 C CA . GLU A 1 243 ? 18.125 -7.363 6.059 1 89.81 243 GLU A CA 1
ATOM 1935 C C . GLU A 1 243 ? 17.969 -7.004 4.586 1 89.81 243 GLU A C 1
ATOM 1937 O O . GLU A 1 243 ? 17.203 -6.098 4.238 1 89.81 243 GLU A O 1
ATOM 1942 N N . LEU A 1 244 ? 18.703 -7.715 3.756 1 94.12 244 LEU A N 1
ATOM 1943 C CA . LEU A 1 244 ? 18.594 -7.488 2.318 1 94.12 244 LEU A CA 1
ATOM 1944 C C . LEU A 1 244 ? 17.188 -7.793 1.816 1 94.12 244 LEU A C 1
ATOM 1946 O O . LEU A 1 244 ? 16.641 -7.051 0.998 1 94.12 244 LEU A O 1
ATOM 1950 N N . THR A 1 245 ? 16.609 -8.867 2.357 1 94.56 245 THR A N 1
ATOM 1951 C CA . THR A 1 245 ? 15.273 -9.305 1.947 1 94.56 245 THR A CA 1
ATOM 1952 C C . THR A 1 245 ? 14.219 -8.273 2.334 1 94.56 245 THR A C 1
ATOM 1954 O O . THR A 1 245 ? 13.383 -7.895 1.514 1 94.56 245 THR A O 1
ATOM 1957 N N . VAL A 1 246 ? 14.312 -7.785 3.561 1 91.75 246 VAL A N 1
ATOM 1958 C CA . VAL A 1 246 ? 13.359 -6.801 4.059 1 91.75 246 VAL A CA 1
ATOM 1959 C C . VAL A 1 246 ? 13.422 -5.539 3.205 1 91.75 246 VAL A C 1
ATOM 1961 O O . VAL A 1 246 ? 12.383 -5.004 2.803 1 91.75 246 VAL A O 1
ATOM 1964 N N . THR A 1 247 ? 14.578 -5.09 2.908 1 93.06 247 THR A N 1
ATOM 1965 C CA . THR A 1 247 ? 14.766 -3.863 2.143 1 93.06 247 THR A CA 1
ATOM 1966 C C . THR A 1 247 ? 14.273 -4.043 0.708 1 93.06 247 THR A C 1
ATOM 1968 O O . THR A 1 247 ? 13.539 -3.197 0.187 1 93.06 247 THR A O 1
ATOM 1971 N N . LEU A 1 248 ? 14.625 -5.152 0.122 1 96.12 248 LEU A N 1
ATOM 1972 C CA . LEU A 1 248 ? 14.242 -5.391 -1.265 1 96.12 248 LEU A CA 1
ATOM 1973 C C . LEU A 1 248 ? 12.727 -5.527 -1.396 1 96.12 248 LEU A C 1
ATOM 1975 O O . LEU A 1 248 ? 12.117 -4.926 -2.283 1 96.12 248 LEU A O 1
ATOM 1979 N N . THR A 1 249 ? 12.078 -6.324 -0.543 1 95.25 249 THR A N 1
ATOM 1980 C CA . THR A 1 249 ? 10.641 -6.527 -0.622 1 95.25 249 THR A CA 1
ATOM 1981 C C . THR A 1 249 ? 9.891 -5.227 -0.338 1 95.25 249 THR A C 1
ATOM 1983 O O . THR A 1 249 ? 8.891 -4.922 -0.99 1 95.25 249 THR A O 1
ATOM 1986 N N . ALA A 1 250 ? 10.422 -4.441 0.632 1 95.75 250 ALA A N 1
ATOM 1987 C CA . ALA A 1 250 ? 9.812 -3.141 0.912 1 95.75 250 ALA A CA 1
ATOM 1988 C C . ALA A 1 250 ? 9.938 -2.209 -0.291 1 95.75 250 ALA A C 1
ATOM 1990 O O . ALA A 1 250 ? 8.992 -1.497 -0.631 1 95.75 250 ALA A O 1
ATOM 1991 N N . LEU A 1 251 ? 11.102 -2.201 -0.884 1 96.56 251 LEU A N 1
ATOM 1992 C CA . LEU A 1 251 ? 11.336 -1.359 -2.053 1 96.56 251 LEU A CA 1
ATOM 1993 C C . LEU A 1 251 ? 10.414 -1.762 -3.199 1 96.56 251 LEU A C 1
ATOM 1995 O O . LEU A 1 251 ? 9.844 -0.901 -3.873 1 96.56 251 LEU A O 1
ATOM 1999 N N . ILE A 1 252 ? 10.234 -3.051 -3.42 1 97.12 252 ILE A N 1
ATOM 2000 C CA . ILE A 1 252 ? 9.336 -3.564 -4.449 1 97.12 252 ILE A CA 1
ATOM 2001 C C . ILE A 1 252 ? 7.91 -3.074 -4.184 1 97.12 252 ILE A C 1
ATOM 2003 O O . ILE A 1 252 ? 7.262 -2.525 -5.078 1 97.12 252 ILE A O 1
ATOM 2007 N N . ASP A 1 253 ? 7.465 -3.223 -2.992 1 95.44 253 ASP A N 1
ATOM 2008 C CA . ASP A 1 253 ? 6.105 -2.826 -2.637 1 95.44 253 ASP A CA 1
ATOM 2009 C C . ASP A 1 253 ? 5.914 -1.319 -2.805 1 95.44 253 ASP A C 1
ATOM 2011 O O . ASP A 1 253 ? 4.934 -0.877 -3.406 1 95.44 253 ASP A O 1
ATOM 2015 N N . GLY A 1 254 ? 6.875 -0.564 -2.273 1 95.25 254 GLY A N 1
ATOM 2016 C CA . GLY A 1 254 ? 6.766 0.883 -2.363 1 95.25 254 GLY A CA 1
ATOM 2017 C C . GLY A 1 254 ? 6.766 1.395 -3.793 1 95.25 254 GLY A C 1
ATOM 2018 O O . GLY A 1 254 ? 5.945 2.236 -4.156 1 95.25 254 GLY A O 1
ATOM 2019 N N . LEU A 1 255 ? 7.648 0.916 -4.621 1 96 255 LEU A N 1
ATOM 2020 C CA . LEU A 1 255 ? 7.723 1.326 -6.02 1 96 255 LEU A CA 1
ATOM 2021 C C . LEU A 1 255 ? 6.477 0.888 -6.781 1 96 255 LEU A C 1
ATOM 2023 O O . LEU A 1 255 ? 5.973 1.623 -7.633 1 96 255 LEU A O 1
ATOM 2027 N N . GLY A 1 256 ? 6.035 -0.336 -6.477 1 95.31 256 GLY A N 1
ATOM 2028 C CA . GLY A 1 256 ? 4.816 -0.811 -7.109 1 95.31 256 GLY A CA 1
ATOM 2029 C C . GLY A 1 256 ? 3.619 0.083 -6.844 1 95.31 256 GLY A C 1
ATOM 2030 O O . GLY A 1 256 ? 2.83 0.358 -7.75 1 95.31 256 GLY A O 1
ATOM 2031 N N . ILE A 1 257 ? 3.49 0.521 -5.641 1 91.5 257 ILE A N 1
ATOM 2032 C CA . ILE A 1 257 ? 2.41 1.427 -5.266 1 91.5 257 ILE A CA 1
ATOM 2033 C C . ILE A 1 257 ? 2.521 2.721 -6.066 1 91.5 257 ILE A C 1
ATOM 2035 O O . ILE A 1 257 ? 1.515 3.25 -6.543 1 91.5 257 ILE A O 1
ATOM 2039 N N . GLN A 1 258 ? 3.723 3.236 -6.188 1 89.06 258 GLN A N 1
ATOM 2040 C CA . GLN A 1 258 ? 3.93 4.473 -6.938 1 89.06 258 GLN A CA 1
ATOM 2041 C C . GLN A 1 258 ? 3.473 4.32 -8.383 1 89.06 258 GLN A C 1
ATOM 2043 O O . GLN A 1 258 ? 2.885 5.242 -8.953 1 89.06 258 GLN A O 1
ATOM 2048 N N . VAL A 1 259 ? 3.707 3.197 -8.945 1 91.12 259 VAL A N 1
ATOM 2049 C CA . VAL A 1 259 ? 3.316 2.936 -10.328 1 91.12 259 VAL A CA 1
ATOM 2050 C C . VAL A 1 259 ? 1.796 2.814 -10.422 1 91.12 259 VAL A C 1
ATOM 2052 O O . VAL A 1 259 ? 1.168 3.436 -11.281 1 91.12 259 VAL A O 1
ATOM 2055 N N . LEU A 1 260 ? 1.207 2.076 -9.516 1 87.81 260 LEU A N 1
ATOM 2056 C CA . LEU A 1 260 ? -0.222 1.786 -9.57 1 87.81 260 LEU A CA 1
ATOM 2057 C C . LEU A 1 260 ? -1.043 3.039 -9.289 1 87.81 260 LEU A C 1
ATOM 2059 O O . LEU A 1 260 ? -2.139 3.203 -9.828 1 87.81 260 LEU A O 1
ATOM 2063 N N . ALA A 1 261 ? -0.574 3.83 -8.391 1 78.88 261 ALA A N 1
ATOM 2064 C CA . ALA A 1 261 ? -1.307 5.035 -8.008 1 78.88 261 ALA A CA 1
ATOM 2065 C C . ALA A 1 261 ? -1.207 6.102 -9.094 1 78.88 261 ALA A C 1
ATOM 2067 O O . ALA A 1 261 ? -1.804 7.176 -8.984 1 78.88 261 ALA A O 1
ATOM 2068 N N . GLY A 1 262 ? -0.437 5.863 -10.156 1 76.94 262 GLY A N 1
ATOM 2069 C CA . GLY A 1 262 ? -0.388 6.742 -11.312 1 76.94 262 GLY A CA 1
ATOM 2070 C C . GLY A 1 262 ? 0.465 7.977 -11.094 1 76.94 262 GLY A C 1
ATOM 2071 O O . GLY A 1 262 ? 0.174 9.039 -11.641 1 76.94 262 GLY A O 1
ATOM 2072 N N . ARG A 1 263 ? 1.442 7.898 -10.281 1 77.81 263 ARG A N 1
ATOM 2073 C CA . ARG A 1 263 ? 2.326 9.039 -10.078 1 77.81 263 ARG A CA 1
ATOM 2074 C C . ARG A 1 263 ? 3.109 9.367 -11.344 1 77.81 263 ARG A C 1
ATOM 2076 O O . ARG A 1 263 ? 3.625 8.461 -12.008 1 77.81 263 ARG A O 1
ATOM 2083 N N . PRO A 1 264 ? 3.156 10.648 -11.594 1 76 264 PRO A N 1
ATOM 2084 C CA . PRO A 1 264 ? 3.883 11.023 -12.812 1 76 264 PRO A CA 1
ATOM 2085 C C . PRO A 1 264 ? 5.344 10.57 -12.781 1 76 264 PRO A C 1
ATOM 2087 O O . PRO A 1 264 ? 6.016 10.703 -11.758 1 76 264 PRO A O 1
ATOM 2090 N N . GLY A 1 265 ? 5.777 10 -13.883 1 81.12 265 GLY A N 1
ATOM 2091 C CA . GLY A 1 265 ? 7.16 9.578 -14.039 1 81.12 265 GLY A CA 1
ATOM 2092 C C . GLY A 1 265 ? 7.453 8.234 -13.414 1 81.12 265 GLY A C 1
ATOM 2093 O O . GLY A 1 265 ? 8.594 7.758 -13.445 1 81.12 265 GLY A O 1
ATOM 2094 N N . ARG A 1 266 ? 6.418 7.742 -12.781 1 87.62 266 ARG A N 1
ATOM 2095 C CA . ARG A 1 266 ? 6.59 6.414 -12.203 1 87.62 266 ARG A CA 1
ATOM 2096 C C . ARG A 1 266 ? 6.031 5.336 -13.125 1 87.62 266 ARG A C 1
ATOM 2098 O O . ARG A 1 266 ? 4.816 5.223 -13.289 1 87.62 266 ARG A O 1
ATOM 2105 N N . SER A 1 267 ? 6.945 4.652 -13.773 1 93.75 267 SER A N 1
ATOM 2106 C CA . SER A 1 267 ? 6.594 3.617 -14.742 1 93.75 267 SER A CA 1
ATOM 2107 C C . SER A 1 267 ? 7.16 2.262 -14.336 1 93.75 267 SER A C 1
ATOM 2109 O O . SER A 1 267 ? 8.039 2.184 -13.469 1 93.75 267 SER A O 1
ATOM 2111 N N . VAL A 1 268 ? 6.641 1.256 -14.977 1 96.62 268 VAL A N 1
ATOM 2112 C CA . VAL A 1 268 ? 7.141 -0.097 -14.766 1 96.62 268 VAL A CA 1
ATOM 2113 C C . VAL A 1 268 ? 8.625 -0.163 -15.133 1 96.62 268 VAL A C 1
ATOM 2115 O O . VAL A 1 268 ? 9.422 -0.775 -14.422 1 96.62 268 VAL A O 1
ATOM 2118 N N . GLU A 1 269 ? 8.977 0.507 -16.203 1 96.12 269 GLU A N 1
ATOM 2119 C CA . GLU A 1 269 ? 10.359 0.5 -16.672 1 96.12 269 GLU A CA 1
ATOM 2120 C C . GLU A 1 269 ? 11.289 1.176 -15.656 1 96.12 269 GLU A C 1
ATOM 2122 O O . GLU A 1 269 ? 12.383 0.688 -15.391 1 96.12 269 GLU A O 1
ATOM 2127 N N . ARG A 1 270 ? 10.875 2.27 -15.125 1 94.25 270 ARG A N 1
ATOM 2128 C CA . ARG A 1 270 ? 11.688 2.945 -14.109 1 94.25 270 ARG A CA 1
ATOM 2129 C C . ARG A 1 270 ? 11.805 2.098 -12.852 1 94.25 270 ARG A C 1
ATOM 2131 O O . ARG A 1 270 ? 12.883 2.008 -12.258 1 94.25 270 ARG A O 1
ATOM 2138 N N . MET A 1 271 ? 10.68 1.522 -12.461 1 96.56 271 MET A N 1
ATOM 2139 C CA . MET A 1 271 ? 10.695 0.612 -11.32 1 96.56 271 MET A CA 1
ATOM 2140 C C . MET A 1 271 ? 11.703 -0.511 -11.531 1 96.56 271 MET A C 1
ATOM 2142 O O . MET A 1 271 ? 12.508 -0.808 -10.648 1 96.56 271 MET A O 1
ATOM 2146 N N . ARG A 1 272 ? 11.672 -1.084 -12.727 1 97.12 272 ARG A N 1
ATOM 2147 C CA . ARG A 1 272 ? 12.609 -2.146 -13.086 1 97.12 272 ARG A CA 1
ATOM 2148 C C . ARG A 1 272 ? 14.055 -1.681 -12.922 1 97.12 272 ARG A C 1
ATOM 2150 O O . ARG A 1 272 ? 14.867 -2.373 -12.312 1 97.12 272 ARG A O 1
ATOM 2157 N N . ARG A 1 273 ? 14.32 -0.525 -13.438 1 95.62 273 ARG A N 1
ATOM 2158 C CA . ARG A 1 273 ? 15.672 0.015 -13.406 1 95.62 273 ARG A CA 1
ATOM 2159 C C . ARG A 1 273 ? 16.141 0.241 -11.977 1 95.62 273 ARG A C 1
ATOM 2161 O O . ARG A 1 273 ? 17.266 -0.12 -11.625 1 95.62 273 ARG A O 1
ATOM 2168 N N . VAL A 1 274 ? 15.336 0.791 -11.18 1 94.31 274 VAL A N 1
ATOM 2169 C CA . VAL A 1 274 ? 15.688 1.088 -9.797 1 94.31 274 VAL A CA 1
ATOM 2170 C C . VAL A 1 274 ? 15.977 -0.21 -9.039 1 94.31 274 VAL A C 1
ATOM 2172 O O . VAL A 1 274 ? 16.969 -0.303 -8.305 1 94.31 274 VAL A O 1
ATOM 2175 N N . LEU A 1 275 ? 15.133 -1.198 -9.234 1 97.31 275 LEU A N 1
ATOM 2176 C CA . LEU A 1 275 ? 15.289 -2.461 -8.523 1 97.31 275 LEU A CA 1
ATOM 2177 C C . LEU A 1 275 ? 16.547 -3.199 -8.984 1 97.31 275 LEU A C 1
ATOM 2179 O O . LEU A 1 275 ? 17.266 -3.771 -8.172 1 97.31 275 LEU A O 1
ATOM 2183 N N . ARG A 1 276 ? 16.766 -3.18 -10.289 1 96.5 276 ARG A N 1
ATOM 2184 C CA . ARG A 1 276 ? 17.953 -3.832 -10.805 1 96.5 276 ARG A CA 1
ATOM 2185 C C . ARG A 1 276 ? 19.219 -3.146 -10.289 1 96.5 276 ARG A C 1
ATOM 2187 O O . ARG A 1 276 ? 20.203 -3.811 -9.938 1 96.5 276 ARG A O 1
ATOM 2194 N N . GLU A 1 277 ? 19.219 -1.834 -10.281 1 93.62 277 GLU A N 1
ATOM 2195 C CA . GLU A 1 277 ? 20.344 -1.081 -9.742 1 93.62 277 GLU A CA 1
ATOM 2196 C C . GLU A 1 277 ? 20.562 -1.393 -8.266 1 93.62 277 GLU A C 1
ATOM 2198 O O . GLU A 1 277 ? 21.703 -1.521 -7.82 1 93.62 277 GLU A O 1
ATOM 2203 N N . PHE A 1 278 ? 19.547 -1.54 -7.516 1 93.62 278 PHE A N 1
ATOM 2204 C CA . PHE A 1 278 ? 19.641 -1.901 -6.105 1 93.62 278 PHE A CA 1
ATOM 2205 C C . PHE A 1 278 ? 20.281 -3.279 -5.945 1 93.62 278 PHE A C 1
ATOM 2207 O O . PHE A 1 278 ? 21.172 -3.465 -5.117 1 93.62 278 PHE A O 1
ATOM 2214 N N . VAL A 1 279 ? 19.703 -4.23 -6.727 1 96.62 279 VAL A N 1
ATOM 2215 C CA . VAL A 1 279 ? 20.234 -5.582 -6.664 1 96.62 279 VAL A CA 1
ATOM 2216 C C . VAL A 1 279 ? 21.734 -5.559 -6.996 1 96.62 279 VAL A C 1
ATOM 2218 O O . VAL A 1 279 ? 22.547 -6.141 -6.273 1 96.62 279 VAL A O 1
ATOM 2221 N N . GLU A 1 280 ? 22.141 -4.816 -8 1 95.25 280 GLU A N 1
ATOM 2222 C CA . GLU A 1 280 ? 23.531 -4.75 -8.438 1 95.25 280 GLU A CA 1
ATOM 2223 C C . GLU A 1 280 ? 24.406 -4.078 -7.387 1 95.25 280 GLU A C 1
ATOM 2225 O O . GLU A 1 280 ? 25.5 -4.559 -7.09 1 95.25 280 GLU A O 1
ATOM 2230 N N . ARG A 1 281 ? 23.922 -3.07 -6.801 1 91.12 281 ARG A N 1
ATOM 2231 C CA . ARG A 1 281 ? 24.75 -2.252 -5.914 1 91.12 281 ARG A CA 1
ATOM 2232 C C . ARG A 1 281 ? 24.781 -2.836 -4.508 1 91.12 281 ARG A C 1
ATOM 2234 O O . ARG A 1 281 ? 25.828 -2.816 -3.846 1 91.12 281 ARG A O 1
ATOM 2241 N N . GLU A 1 282 ? 23.656 -3.369 -4.086 1 91.5 282 GLU A N 1
ATOM 2242 C CA . GLU A 1 282 ? 23.531 -3.691 -2.666 1 91.5 282 GLU A CA 1
ATOM 2243 C C . GLU A 1 282 ? 23.641 -5.195 -2.43 1 91.5 282 GLU A C 1
ATOM 2245 O O . GLU A 1 282 ? 23.969 -5.633 -1.328 1 91.5 282 GLU A O 1
ATOM 2250 N N . ILE A 1 283 ? 23.328 -5.992 -3.449 1 95.19 283 ILE A N 1
ATOM 2251 C CA . ILE A 1 283 ? 23.203 -7.422 -3.18 1 95.19 283 ILE A CA 1
ATOM 2252 C C . ILE A 1 283 ? 24.328 -8.18 -3.883 1 95.19 283 ILE A C 1
ATOM 2254 O O . ILE A 1 283 ? 24.984 -9.039 -3.279 1 95.19 283 ILE A O 1
ATOM 2258 N N . VAL A 1 284 ? 24.562 -7.824 -5.074 1 95.62 284 VAL A N 1
ATOM 2259 C CA . VAL A 1 284 ? 25.578 -8.539 -5.844 1 95.62 284 VAL A CA 1
ATOM 2260 C C . VAL A 1 284 ? 26.969 -8.258 -5.27 1 95.62 284 VAL A C 1
ATOM 2262 O O . VAL A 1 284 ? 27.281 -7.117 -4.91 1 95.62 284 VAL A O 1
ATOM 2265 N N . ARG A 1 285 ? 27.734 -9.172 -5.188 1 91.25 285 ARG A N 1
ATOM 2266 C CA . ARG A 1 285 ? 29.125 -9.031 -4.758 1 91.25 285 ARG A CA 1
ATOM 2267 C C . ARG A 1 285 ? 30 -8.516 -5.898 1 91.25 285 ARG A C 1
ATOM 2269 O O . ARG A 1 285 ? 29.938 -9.047 -7.012 1 91.25 285 ARG A O 1
ATOM 2276 N N . HIS A 1 286 ? 30.703 -7.391 -5.613 1 85.44 286 HIS A N 1
ATOM 2277 C CA . HIS A 1 286 ? 31.641 -6.863 -6.602 1 85.44 286 HIS A CA 1
ATOM 2278 C C . HIS A 1 286 ? 33.094 -7.094 -6.172 1 85.44 286 HIS A C 1
ATOM 2280 O O . HIS A 1 286 ? 33.375 -7.156 -4.977 1 85.44 286 HIS A O 1
ATOM 2286 N N . MET B 1 1 ? 13.234 35 11.898 1 47.31 1 MET B N 1
ATOM 2287 C CA . MET B 1 1 ? 12.688 33.969 12.797 1 47.31 1 MET B CA 1
ATOM 2288 C C . MET B 1 1 ? 11.711 34.625 13.789 1 47.31 1 MET B C 1
ATOM 2290 O O . MET B 1 1 ? 10.617 34.094 14.016 1 47.31 1 MET B O 1
ATOM 2294 N N . GLN B 1 2 ? 12.125 35.75 14.375 1 51.78 2 GLN B N 1
ATOM 2295 C CA . GLN B 1 2 ? 11.359 36.438 15.391 1 51.78 2 GLN B CA 1
ATOM 2296 C C . GLN B 1 2 ? 10.07 37.031 14.812 1 51.78 2 GLN B C 1
ATOM 2298 O O . GLN B 1 2 ? 9.008 36.906 15.422 1 51.78 2 GLN B O 1
ATOM 2303 N N . ASP B 1 3 ? 10.203 37.438 13.508 1 61.81 3 ASP B N 1
ATOM 2304 C CA . ASP B 1 3 ? 9.086 38.094 12.852 1 61.81 3 ASP B CA 1
ATOM 2305 C C . ASP B 1 3 ? 8.023 37.094 12.406 1 61.81 3 ASP B C 1
ATOM 2307 O O . ASP B 1 3 ? 6.824 37.344 12.57 1 61.81 3 ASP B O 1
ATOM 2311 N N . THR B 1 4 ? 8.461 35.906 12.258 1 71.44 4 THR B N 1
ATOM 2312 C CA . THR B 1 4 ? 7.531 34.906 11.789 1 71.44 4 THR B CA 1
ATOM 2313 C C . THR B 1 4 ? 6.691 34.375 12.953 1 71.44 4 THR B C 1
ATOM 2315 O O . THR B 1 4 ? 5.492 34.125 12.797 1 71.44 4 THR B O 1
ATOM 2318 N N . THR B 1 5 ? 7.324 34.531 14.086 1 81.75 5 THR B N 1
ATOM 2319 C CA . THR B 1 5 ? 6.621 34.031 15.258 1 81.75 5 THR B CA 1
ATOM 2320 C C . THR B 1 5 ? 5.547 35 15.719 1 81.75 5 THR B C 1
ATOM 2322 O O . THR B 1 5 ? 4.449 34.594 16.109 1 81.75 5 THR B O 1
ATOM 2325 N N . ALA B 1 6 ? 5.945 36.281 15.688 1 87.56 6 ALA B N 1
ATOM 2326 C CA . ALA B 1 6 ? 4.977 37.312 16.078 1 87.56 6 ALA B CA 1
ATOM 2327 C C . ALA B 1 6 ? 3.791 37.312 15.109 1 87.56 6 ALA B C 1
ATOM 2329 O O . ALA B 1 6 ? 2.643 37.469 15.539 1 87.56 6 ALA B O 1
ATOM 2330 N N . ALA B 1 7 ? 4.176 37.188 13.898 1 89.94 7 ALA B N 1
ATOM 2331 C CA . ALA B 1 7 ? 3.121 37.156 12.883 1 89.94 7 ALA B CA 1
ATOM 2332 C C . ALA B 1 7 ? 2.225 35.938 13.055 1 89.94 7 ALA B C 1
ATOM 2334 O O . ALA B 1 7 ? 1.007 36 12.875 1 89.94 7 ALA B O 1
ATOM 2335 N N . LEU B 1 8 ? 2.799 34.875 13.367 1 91.12 8 LEU B N 1
ATOM 2336 C CA . LEU B 1 8 ? 2.045 33.656 13.641 1 91.12 8 LEU B CA 1
ATOM 2337 C C . LEU B 1 8 ? 1.074 33.875 14.797 1 91.12 8 LEU B C 1
ATOM 2339 O O . LEU B 1 8 ? -0.101 33.5 14.703 1 91.12 8 LEU B O 1
ATOM 2343 N N . ARG B 1 9 ? 1.534 34.469 15.852 1 92.62 9 ARG B N 1
ATOM 2344 C CA . ARG B 1 9 ? 0.686 34.719 17.016 1 92.62 9 ARG B CA 1
ATOM 2345 C C . ARG B 1 9 ? -0.492 35.625 16.656 1 92.62 9 ARG B C 1
ATOM 2347 O O . ARG B 1 9 ? -1.614 35.406 17.109 1 92.62 9 ARG B O 1
ATOM 2354 N N . GLN B 1 10 ? -0.167 36.594 15.852 1 92.25 10 GLN B N 1
ATOM 2355 C CA . GLN B 1 10 ? -1.22 37.531 15.422 1 92.25 10 GLN B CA 1
ATOM 2356 C C . GLN B 1 10 ? -2.281 36.781 14.602 1 92.25 10 GLN B C 1
ATOM 2358 O O . GLN B 1 10 ? -3.479 37.031 14.766 1 92.25 10 GLN B O 1
ATOM 2363 N N . ARG B 1 11 ? -1.852 35.906 13.789 1 91.44 11 ARG B N 1
ATOM 2364 C CA . ARG B 1 11 ? -2.801 35.156 12.969 1 91.44 11 ARG B CA 1
ATOM 2365 C C . ARG B 1 11 ? -3.633 34.188 13.812 1 91.44 11 ARG B C 1
ATOM 2367 O O . ARG B 1 11 ? -4.816 34 13.547 1 91.44 11 ARG B O 1
ATOM 2374 N N . VAL B 1 12 ? -3.01 33.688 14.789 1 92.75 12 VAL B N 1
ATOM 2375 C CA . VAL B 1 12 ? -3.76 32.844 15.719 1 92.75 12 VAL B CA 1
ATOM 2376 C C . VAL B 1 12 ? -4.793 33.656 16.453 1 92.75 12 VAL B C 1
ATOM 2378 O O . VAL B 1 12 ? -5.938 33.25 16.641 1 92.75 12 VAL B O 1
ATOM 2381 N N . ARG B 1 13 ? -4.434 34.875 16.859 1 92.62 13 ARG B N 1
ATOM 2382 C CA . ARG B 1 13 ? -5.375 35.781 17.5 1 92.62 13 ARG B CA 1
ATOM 2383 C C . ARG B 1 13 ? -6.539 36.125 16.578 1 92.62 13 ARG B C 1
ATOM 2385 O O . ARG B 1 13 ? -7.688 36.188 17.016 1 92.62 13 ARG B O 1
ATOM 2392 N N . ASP B 1 14 ? -6.223 36.281 15.359 1 91.12 14 ASP B N 1
ATOM 2393 C CA . ASP B 1 14 ? -7.238 36.625 14.375 1 91.12 14 ASP B CA 1
ATOM 2394 C C . ASP B 1 14 ? -8.266 35.531 14.219 1 91.12 14 ASP B C 1
ATOM 2396 O O . ASP B 1 14 ? -9.469 35.781 14.148 1 91.12 14 ASP B O 1
ATOM 2400 N N . VAL B 1 15 ? -7.773 34.344 14.18 1 88.25 15 VAL B N 1
ATOM 2401 C CA . VAL B 1 15 ? -8.711 33.219 14 1 88.25 15 VAL B CA 1
ATOM 2402 C C . VAL B 1 15 ? -9.469 33 15.305 1 88.25 15 VAL B C 1
ATOM 2404 O O . VAL B 1 15 ? -10.641 32.594 15.273 1 88.25 15 VAL B O 1
ATOM 2407 N N . LEU B 1 16 ? -8.836 33.188 16.406 1 89.12 16 LEU B N 1
ATOM 2408 C CA . LEU B 1 16 ? -9.484 33.062 17.703 1 89.12 16 LEU B CA 1
ATOM 2409 C C . LEU B 1 16 ? -10.633 34.062 17.844 1 89.12 16 LEU B C 1
ATOM 2411 O O . LEU B 1 16 ? -11.68 33.75 18.391 1 89.12 16 LEU B O 1
ATOM 2415 N N . ARG B 1 17 ? -10.398 35.25 17.375 1 87.94 17 ARG B N 1
ATOM 2416 C CA . ARG B 1 17 ? -11.406 36.312 17.453 1 87.94 17 ARG B CA 1
ATOM 2417 C C . ARG B 1 17 ? -12.656 35.906 16.656 1 87.94 17 ARG B C 1
ATOM 2419 O O . ARG B 1 17 ? -13.766 36.344 17 1 87.94 17 ARG B O 1
ATOM 2426 N N . LYS B 1 18 ? -12.477 35.125 15.664 1 83.06 18 LYS B N 1
ATOM 2427 C CA . LYS B 1 18 ? -13.586 34.719 14.812 1 83.06 18 LYS B CA 1
ATOM 2428 C C . LYS B 1 18 ? -14.289 33.469 15.375 1 83.06 18 LYS B C 1
ATOM 2430 O O . LYS B 1 18 ? -15.344 33.094 14.875 1 83.06 18 LYS B O 1
ATOM 2435 N N . TYR B 1 19 ? -13.695 32.844 16.266 1 82.5 19 TYR B N 1
ATOM 2436 C CA . TYR B 1 19 ? -14.258 31.641 16.891 1 82.5 19 TYR B CA 1
ATOM 2437 C C . TYR B 1 19 ? -15.5 31.984 17.703 1 82.5 19 TYR B C 1
ATOM 2439 O O . TYR B 1 19 ? -15.492 32.938 18.484 1 82.5 19 TYR B O 1
ATOM 2447 N N . PRO B 1 20 ? -16.594 31.156 17.438 1 79.06 20 PRO B N 1
ATOM 2448 C CA . PRO B 1 20 ? -17.812 31.406 18.203 1 79.06 20 PRO B CA 1
ATOM 2449 C C . PRO B 1 20 ? -17.734 30.891 19.641 1 79.06 20 PRO B C 1
ATOM 2451 O O . PRO B 1 20 ? -18 29.703 19.891 1 79.06 20 PRO B O 1
ATOM 2454 N N . GLY B 1 21 ? -17.156 31.531 20.562 1 80.31 21 GLY B N 1
ATOM 2455 C CA . GLY B 1 21 ? -17.016 31.141 21.953 1 80.31 21 GLY B CA 1
ATOM 2456 C C . GLY B 1 21 ? -15.906 31.875 22.672 1 80.31 21 GLY B C 1
ATOM 2457 O O . GLY B 1 21 ? -15.281 32.781 22.109 1 80.31 21 GLY B O 1
ATOM 2458 N N . SER B 1 22 ? -15.758 31.406 23.875 1 88.44 22 SER B N 1
ATOM 2459 C CA . SER B 1 22 ? -14.727 32.031 24.703 1 88.44 22 SER B CA 1
ATOM 2460 C C . SER B 1 22 ? -13.344 31.469 24.375 1 88.44 22 SER B C 1
ATOM 2462 O O . SER B 1 22 ? -13.227 30.422 23.734 1 88.44 22 SER B O 1
ATOM 2464 N N . GLN B 1 23 ? -12.367 32.219 24.656 1 91.25 23 GLN B N 1
ATOM 2465 C CA . GLN B 1 23 ? -10.992 31.734 24.516 1 91.25 23 GLN B CA 1
ATOM 2466 C C . GLN B 1 23 ? -10.789 30.422 25.281 1 91.25 23 GLN B C 1
ATOM 2468 O O . GLN B 1 23 ? -10.047 29.547 24.828 1 91.25 23 GLN B O 1
ATOM 2473 N N . ARG B 1 24 ? -11.461 30.312 26.406 1 91.44 24 ARG B N 1
ATOM 2474 C CA . ARG B 1 24 ? -11.391 29.094 27.203 1 91.44 24 ARG B CA 1
ATOM 2475 C C . ARG B 1 24 ? -12.008 27.906 26.453 1 91.44 24 ARG B C 1
ATOM 2477 O O . ARG B 1 24 ? -11.445 26.812 26.453 1 91.44 24 ARG B O 1
ATOM 2484 N N . ALA B 1 25 ? -13.102 28.203 25.859 1 88.69 25 ALA B N 1
ATOM 2485 C CA . ALA B 1 25 ? -13.758 27.172 25.062 1 88.69 25 ALA B CA 1
ATOM 2486 C C . ALA B 1 25 ? -12.883 26.734 23.891 1 88.69 25 ALA B C 1
ATOM 2488 O O . ALA B 1 25 ? -12.812 25.547 23.578 1 88.69 25 ALA B O 1
ATOM 2489 N N . PHE B 1 26 ? -12.273 27.734 23.297 1 89.56 26 PHE B N 1
ATOM 2490 C CA . PHE B 1 26 ? -11.336 27.469 22.219 1 89.56 26 PHE B CA 1
ATOM 2491 C C . PHE B 1 26 ? -10.195 26.578 22.688 1 89.56 26 PHE B C 1
ATOM 2493 O O . PHE B 1 26 ? -9.867 25.578 22.031 1 89.56 26 PHE B O 1
ATOM 2500 N N . ALA B 1 27 ? -9.617 26.859 23.766 1 92.38 27 ALA B N 1
ATOM 2501 C CA . ALA B 1 27 ? -8.516 26.094 24.344 1 92.38 27 ALA B CA 1
ATOM 2502 C C . ALA B 1 27 ? -8.938 24.656 24.625 1 92.38 27 ALA B C 1
ATOM 2504 O O . ALA B 1 27 ? -8.188 23.719 24.328 1 92.38 27 ALA B O 1
ATOM 2505 N N . GLU B 1 28 ? -10.062 24.5 25.172 1 87.62 28 GLU B N 1
ATOM 2506 C CA . GLU B 1 28 ? -10.586 23.172 25.469 1 87.62 28 GLU B CA 1
ATOM 2507 C C . GLU B 1 28 ? -10.766 22.344 24.203 1 87.62 28 GLU B C 1
ATOM 2509 O O . GLU B 1 28 ? -10.453 21.156 24.188 1 87.62 28 GLU B O 1
ATOM 2514 N N . ARG B 1 29 ? -11.188 23 23.203 1 82.56 29 ARG B N 1
ATOM 2515 C CA . ARG B 1 29 ? -11.469 22.312 21.953 1 82.56 29 ARG B CA 1
ATOM 2516 C C . ARG B 1 29 ? -10.18 21.812 21.312 1 82.56 29 ARG B C 1
ATOM 2518 O O . ARG B 1 29 ? -10.164 20.766 20.656 1 82.56 29 ARG B O 1
ATOM 2525 N N . ILE B 1 30 ? -9.172 22.578 21.5 1 86.69 30 ILE B N 1
ATOM 2526 C CA . ILE B 1 30 ? -7.914 22.172 20.875 1 86.69 30 ILE B CA 1
ATOM 2527 C C . ILE B 1 30 ? -7.078 21.375 21.859 1 86.69 30 ILE B C 1
ATOM 2529 O O . ILE B 1 30 ? -5.914 21.062 21.609 1 86.69 30 ILE B O 1
ATOM 2533 N N . GLY B 1 31 ? -7.66 21.141 23.062 1 86.12 31 GLY B N 1
ATOM 2534 C CA . GLY B 1 31 ? -7 20.312 24.062 1 86.12 31 GLY B CA 1
ATOM 2535 C C . GLY B 1 31 ? -5.832 21.016 24.734 1 86.12 31 GLY B C 1
ATOM 2536 O O . GLY B 1 31 ? -4.809 20.391 25.016 1 86.12 31 GLY B O 1
ATOM 2537 N N . LEU B 1 32 ? -5.898 22.266 24.859 1 90.75 32 LEU B N 1
ATOM 2538 C CA . LEU B 1 32 ? -4.84 23.062 25.469 1 90.75 32 LEU B CA 1
ATOM 2539 C C . LEU B 1 32 ? -5.34 23.766 26.734 1 90.75 32 LEU B C 1
ATOM 2541 O O . LEU B 1 32 ? -6.469 24.266 26.766 1 90.75 32 LEU B O 1
ATOM 2545 N N . ASP B 1 33 ? -4.535 23.703 27.734 1 93.38 33 ASP B N 1
ATOM 2546 C CA . ASP B 1 33 ? -4.852 24.484 28.922 1 93.38 33 ASP B CA 1
ATOM 2547 C C . ASP B 1 33 ? -5.004 25.969 28.578 1 93.38 33 ASP B C 1
ATOM 2549 O O . ASP B 1 33 ? -4.172 26.531 27.859 1 93.38 33 ASP B O 1
ATOM 2553 N N . PRO B 1 34 ? -6.074 26.531 29.078 1 93.94 34 PRO B N 1
ATOM 2554 C CA . PRO B 1 34 ? -6.297 27.938 28.781 1 93.94 34 PRO B CA 1
ATOM 2555 C C . PRO B 1 34 ? -5.109 28.828 29.156 1 93.94 34 PRO B C 1
ATOM 2557 O O . PRO B 1 34 ? -4.809 29.797 28.469 1 93.94 34 PRO B O 1
ATOM 2560 N N . THR B 1 35 ? -4.422 28.422 30.219 1 94 35 THR B N 1
ATOM 2561 C CA . THR B 1 35 ? -3.258 29.188 30.641 1 94 35 THR B CA 1
ATOM 2562 C C . THR B 1 35 ? -2.129 29.062 29.609 1 94 35 THR B C 1
ATOM 2564 O O . THR B 1 35 ? -1.423 30.031 29.344 1 94 35 THR B O 1
ATOM 2567 N N . LYS B 1 36 ? -2.016 27.953 29.062 1 94.62 36 LYS B N 1
ATOM 2568 C CA . LYS B 1 36 ? -0.987 27.719 28.047 1 94.62 36 LYS B CA 1
ATOM 2569 C C . LYS B 1 36 ? -1.308 28.469 26.766 1 94.62 36 LYS B C 1
ATOM 2571 O O . LYS B 1 36 ? -0.407 29 26.109 1 94.62 36 LYS B O 1
ATOM 2576 N N . LEU B 1 37 ? -2.568 28.5 26.453 1 95.12 37 LEU B N 1
ATOM 2577 C CA . LEU B 1 37 ? -2.975 29.25 25.266 1 95.12 37 LEU B CA 1
ATOM 2578 C C . LEU B 1 37 ? -2.639 30.719 25.422 1 95.12 37 LEU B C 1
ATOM 2580 O O . LEU B 1 37 ? -2.08 31.344 24.5 1 95.12 37 LEU B O 1
ATOM 2584 N N . SER B 1 38 ? -2.941 31.297 26.578 1 93.5 38 SER B N 1
ATOM 2585 C CA . SER B 1 38 ? -2.66 32.688 26.859 1 93.5 38 SER B CA 1
ATOM 2586 C C . SER B 1 38 ? -1.168 33 26.75 1 93.5 38 SER B C 1
ATOM 2588 O O . SER B 1 38 ? -0.769 34 26.156 1 93.5 38 SER B O 1
ATOM 2590 N N . LYS B 1 39 ? -0.42 32.062 27.312 1 94.38 39 LYS B N 1
ATOM 2591 C CA . LYS B 1 39 ? 1.029 32.219 27.281 1 94.38 39 LYS B CA 1
ATOM 2592 C C . LYS B 1 39 ? 1.559 32.156 25.844 1 94.38 39 LYS B C 1
ATOM 2594 O O . LYS B 1 39 ? 2.502 32.875 25.484 1 94.38 39 LYS B O 1
ATOM 2599 N N . SER B 1 40 ? 0.982 31.359 25.094 1 93.75 40 SER B N 1
ATOM 2600 C CA . SER B 1 40 ? 1.391 31.25 23.703 1 93.75 40 SER B CA 1
ATOM 2601 C C . SER B 1 40 ? 1.015 32.5 22.922 1 93.75 40 SER B C 1
ATOM 2603 O O . SER B 1 40 ? 1.802 33 22.109 1 93.75 40 SER B O 1
ATOM 2605 N N . LEU B 1 41 ? -0.132 33.031 23.203 1 93.62 41 LEU B N 1
ATOM 2606 C CA . LEU B 1 41 ? -0.635 34.219 22.484 1 93.62 41 LEU B CA 1
ATOM 2607 C C . LEU B 1 41 ? 0.179 35.469 22.844 1 93.62 41 LEU B C 1
ATOM 2609 O O . LEU B 1 41 ? 0.318 36.375 22.031 1 93.62 41 LEU B O 1
ATOM 2613 N N . THR B 1 42 ? 0.766 35.438 24.047 1 92.38 42 THR B N 1
ATOM 2614 C CA . THR B 1 42 ? 1.522 36.594 24.5 1 92.38 42 THR B CA 1
ATOM 2615 C C . THR B 1 42 ? 3.014 36.406 24.234 1 92.38 42 THR B C 1
ATOM 2617 O O . THR B 1 42 ? 3.811 37.312 24.469 1 92.38 42 THR B O 1
ATOM 2620 N N . GLY B 1 43 ? 3.404 35.219 23.812 1 90.62 43 GLY B N 1
ATOM 2621 C CA . GLY B 1 43 ? 4.777 35 23.391 1 90.62 43 GLY B CA 1
ATOM 2622 C C . GLY B 1 43 ? 5.66 34.438 24.484 1 90.62 43 GLY B C 1
ATOM 2623 O O . GLY B 1 43 ? 6.875 34.312 24.312 1 90.62 43 GLY B O 1
ATOM 2624 N N . ILE B 1 44 ? 5.078 34.062 25.562 1 91.06 44 ILE B N 1
ATOM 2625 C CA . ILE B 1 44 ? 5.824 33.5 26.672 1 91.06 44 ILE B CA 1
ATOM 2626 C C . ILE B 1 44 ? 6.207 32.062 26.344 1 91.06 44 ILE B C 1
ATOM 2628 O O . ILE B 1 44 ? 7.266 31.562 26.75 1 91.06 44 ILE B O 1
ATOM 2632 N N . ARG B 1 45 ? 5.293 31.422 25.609 1 90.69 45 ARG B N 1
ATOM 2633 C CA . ARG B 1 45 ? 5.516 30.047 25.141 1 90.69 45 ARG B CA 1
ATOM 2634 C C . ARG B 1 45 ? 5.262 29.938 23.641 1 90.69 45 ARG B C 1
ATOM 2636 O O . ARG B 1 45 ? 4.512 30.734 23.078 1 90.69 45 ARG B O 1
ATOM 2643 N N . ARG B 1 46 ? 5.926 29.016 23.094 1 89.75 46 ARG B N 1
ATOM 2644 C CA . ARG B 1 46 ? 5.691 28.781 21.672 1 89.75 46 ARG B CA 1
ATOM 2645 C C . ARG B 1 46 ? 4.617 27.719 21.469 1 89.75 46 ARG B C 1
ATOM 2647 O O . ARG B 1 46 ? 4.508 26.781 22.25 1 89.75 46 ARG B O 1
ATOM 2654 N N . PHE B 1 47 ? 3.836 27.906 20.469 1 91.5 47 PHE B N 1
ATOM 2655 C CA . PHE B 1 47 ? 2.898 26.859 20.078 1 91.5 47 PHE B CA 1
ATOM 2656 C C . PHE B 1 47 ? 3.641 25.625 19.609 1 91.5 47 PHE B C 1
ATOM 2658 O O . PHE B 1 47 ? 4.621 25.719 18.875 1 91.5 47 PHE B O 1
ATOM 2665 N N . THR B 1 48 ? 3.217 24.484 20.141 1 85.25 48 THR B N 1
ATOM 2666 C CA . THR B 1 48 ? 3.764 23.234 19.625 1 85.25 48 THR B CA 1
ATOM 2667 C C . THR B 1 48 ? 3.162 22.906 18.266 1 85.25 48 THR B C 1
ATOM 2669 O O . THR B 1 48 ? 2.104 23.422 17.906 1 85.25 48 THR B O 1
ATOM 2672 N N . PRO B 1 49 ? 3.811 22.016 17.531 1 83.06 49 PRO B N 1
ATOM 2673 C CA . PRO B 1 49 ? 3.264 21.609 16.234 1 83.06 49 PRO B CA 1
ATOM 2674 C C . PRO B 1 49 ? 1.868 21 16.359 1 83.06 49 PRO B C 1
ATOM 2676 O O . PRO B 1 49 ? 0.996 21.281 15.531 1 83.06 49 PRO B O 1
ATOM 2679 N N . VAL B 1 50 ? 1.638 20.234 17.312 1 82.56 50 VAL B N 1
ATOM 2680 C CA . VAL B 1 50 ? 0.344 19.594 17.516 1 82.56 50 VAL B CA 1
ATOM 2681 C C . VAL B 1 50 ? -0.724 20.656 17.766 1 82.56 50 VAL B C 1
ATOM 2683 O O . VAL B 1 50 ? -1.836 20.562 17.25 1 82.56 50 VAL B O 1
ATOM 2686 N N . GLU B 1 51 ? -0.366 21.672 18.578 1 88.5 51 GLU B N 1
ATOM 2687 C CA . GLU B 1 51 ? -1.295 22.766 18.875 1 88.5 51 GLU B CA 1
ATOM 2688 C C . GLU B 1 51 ? -1.65 23.531 17.609 1 88.5 51 GLU B C 1
ATOM 2690 O O . GLU B 1 51 ? -2.818 23.859 17.375 1 88.5 51 GLU B O 1
ATOM 2695 N N . LEU B 1 52 ? -0.632 23.812 16.781 1 87.75 52 LEU B N 1
ATOM 2696 C CA . LEU B 1 52 ? -0.859 24.547 15.539 1 87.75 52 LEU B CA 1
ATOM 2697 C C . LEU B 1 52 ? -1.776 23.75 14.609 1 87.75 52 LEU B C 1
ATOM 2699 O O . LEU B 1 52 ? -2.666 24.328 13.969 1 87.75 52 LEU B O 1
ATOM 2703 N N . THR B 1 53 ? -1.6 22.484 14.516 1 83.56 53 THR B N 1
ATOM 2704 C CA . THR B 1 53 ? -2.424 21.609 13.68 1 83.56 53 THR B CA 1
ATOM 2705 C C . THR B 1 53 ? -3.869 21.609 14.164 1 83.56 53 THR B C 1
ATOM 2707 O O . THR B 1 53 ? -4.801 21.656 13.359 1 83.56 53 THR B O 1
ATOM 2710 N N . ARG B 1 54 ? -4 21.547 15.438 1 83.81 54 ARG B N 1
ATOM 2711 C CA . ARG B 1 54 ? -5.344 21.547 16 1 83.81 54 ARG B CA 1
ATOM 2712 C C . ARG B 1 54 ? -6.039 22.891 15.773 1 83.81 54 ARG B C 1
ATOM 2714 O O . ARG B 1 54 ? -7.234 22.922 15.477 1 83.81 54 ARG B O 1
ATOM 2721 N N . ILE B 1 55 ? -5.305 24 15.93 1 86 55 ILE B N 1
ATOM 2722 C CA . ILE B 1 55 ? -5.844 25.344 15.688 1 86 55 ILE B CA 1
ATOM 2723 C C . ILE B 1 55 ? -6.285 25.453 14.234 1 86 55 ILE B C 1
ATOM 2725 O O . ILE B 1 55 ? -7.398 25.906 13.953 1 86 55 ILE B O 1
ATOM 2729 N N . ALA B 1 56 ? -5.422 25.016 13.352 1 82.62 56 ALA B N 1
ATOM 2730 C CA . ALA B 1 56 ? -5.734 25.078 11.922 1 82.62 56 ALA B CA 1
ATOM 2731 C C . ALA B 1 56 ? -6.988 24.266 11.602 1 82.62 56 ALA B C 1
ATOM 2733 O O . ALA B 1 56 ? -7.879 24.734 10.898 1 82.62 56 ALA B O 1
ATOM 2734 N N . GLY B 1 57 ? -7.047 23.141 12.133 1 76.5 57 GLY B N 1
ATOM 2735 C CA . GLY B 1 57 ? -8.203 22.281 11.922 1 76.5 57 GLY B CA 1
ATOM 2736 C C . GLY B 1 57 ? -9.5 22.891 12.422 1 76.5 57 GLY B C 1
ATOM 2737 O O . GLY B 1 57 ? -10.508 22.875 11.711 1 76.5 57 GLY B O 1
ATOM 2738 N N . LEU B 1 58 ? -9.453 23.422 13.617 1 76.5 58 LEU B N 1
ATOM 2739 C CA . LEU B 1 58 ? -10.641 23.984 14.266 1 76.5 58 LEU B CA 1
ATOM 2740 C C . LEU B 1 58 ? -11.117 25.234 13.531 1 76.5 58 LEU B C 1
ATOM 2742 O O . LEU B 1 58 ? -12.32 25.5 13.469 1 76.5 58 LEU B O 1
ATOM 2746 N N . THR B 1 59 ? -10.188 25.953 12.938 1 79.12 59 THR B N 1
ATOM 2747 C CA . THR B 1 59 ? -10.539 27.266 12.414 1 79.12 59 THR B CA 1
ATOM 2748 C C . THR B 1 59 ? -10.617 27.25 10.891 1 79.12 59 THR B C 1
ATOM 2750 O O . THR B 1 59 ? -10.898 28.266 10.258 1 79.12 59 THR B O 1
ATOM 2753 N N . GLY B 1 60 ? -10.234 26.109 10.32 1 73.56 60 GLY B N 1
ATOM 2754 C CA . GLY B 1 60 ? -10.406 25.938 8.891 1 73.56 60 GLY B CA 1
ATOM 2755 C C . GLY B 1 60 ? -9.289 26.562 8.078 1 73.56 60 GLY B C 1
ATOM 2756 O O . GLY B 1 60 ? -9.414 26.719 6.859 1 73.56 60 GLY B O 1
ATOM 2757 N N . VAL B 1 61 ? -8.312 27.031 8.719 1 78.5 61 VAL B N 1
ATOM 2758 C CA . VAL B 1 61 ? -7.141 27.531 8.008 1 78.5 61 VAL B CA 1
ATOM 2759 C C . VAL B 1 61 ? -6.074 26.453 7.934 1 78.5 61 VAL B C 1
ATOM 2761 O O . VAL B 1 61 ? -6.285 25.328 8.406 1 78.5 61 VAL B O 1
ATOM 2764 N N . THR B 1 62 ? -4.984 26.75 7.254 1 79.94 62 THR B N 1
ATOM 2765 C CA . THR B 1 62 ? -3.879 25.797 7.184 1 79.94 62 THR B CA 1
ATOM 2766 C C . THR B 1 62 ? -2.758 26.203 8.141 1 79.94 62 THR B C 1
ATOM 2768 O O . THR B 1 62 ? -2.646 27.375 8.516 1 79.94 62 THR B O 1
ATOM 2771 N N . VAL B 1 63 ? -2.027 25.25 8.555 1 82.5 63 VAL B N 1
ATOM 2772 C CA . VAL B 1 63 ? -0.849 25.547 9.359 1 82.5 63 VAL B CA 1
ATOM 2773 C C . VAL B 1 63 ? 0.105 26.438 8.57 1 82.5 63 VAL B C 1
ATOM 2775 O O . VAL B 1 63 ? 0.718 27.359 9.133 1 82.5 63 VAL B O 1
ATOM 2778 N N . ASN B 1 64 ? 0.203 26.203 7.293 1 80.62 64 ASN B N 1
ATOM 2779 C CA . ASN B 1 64 ? 1.03 27.047 6.441 1 80.62 64 ASN B CA 1
ATOM 2780 C C . ASN B 1 64 ? 0.613 28.516 6.527 1 80.62 64 ASN B C 1
ATOM 2782 O O . ASN B 1 64 ? 1.462 29.406 6.621 1 80.62 64 ASN B O 1
ATOM 2786 N N . TRP B 1 65 ? -0.647 28.734 6.512 1 81.94 65 TRP B N 1
ATOM 2787 C CA . TRP B 1 65 ? -1.17 30.094 6.645 1 81.94 65 TRP B CA 1
ATOM 2788 C C . TRP B 1 65 ? -0.861 30.656 8.023 1 81.94 65 TRP B C 1
ATOM 2790 O O . TRP B 1 65 ? -0.474 31.828 8.148 1 81.94 65 TRP B O 1
ATOM 2800 N N . LEU B 1 66 ? -1.048 29.859 9.016 1 85.75 66 LEU B N 1
ATOM 2801 C CA . LEU B 1 66 ? -0.776 30.312 10.375 1 85.75 66 LEU B CA 1
ATOM 2802 C C . LEU B 1 66 ? 0.684 30.719 10.523 1 85.75 66 LEU B C 1
ATOM 2804 O O . LEU B 1 66 ? 0.98 31.766 11.109 1 85.75 66 LEU B O 1
ATOM 2808 N N . ILE B 1 67 ? 1.532 29.969 9.945 1 83.12 67 ILE B N 1
ATOM 2809 C CA . ILE B 1 67 ? 2.961 30.188 10.164 1 83.12 67 ILE B CA 1
ATOM 2810 C C . ILE B 1 67 ? 3.482 31.234 9.18 1 83.12 67 ILE B C 1
ATOM 2812 O O . ILE B 1 67 ? 4.211 32.156 9.578 1 83.12 67 ILE B O 1
ATOM 2816 N N . TYR B 1 68 ? 3.012 31.203 7.887 1 80.62 68 TYR B N 1
ATOM 2817 C CA . TYR B 1 68 ? 3.686 32 6.863 1 80.62 68 TYR B CA 1
ATOM 2818 C C . TYR B 1 68 ? 2.736 33.031 6.254 1 80.62 68 TYR B C 1
ATOM 2820 O O . TYR B 1 68 ? 3.154 33.875 5.461 1 80.62 68 TYR B O 1
ATOM 2828 N N . GLY B 1 69 ? 1.526 32.906 6.59 1 79 69 GLY B N 1
ATOM 2829 C CA . GLY B 1 69 ? 0.563 33.906 6.121 1 79 69 GLY B CA 1
ATOM 2830 C C . GLY B 1 69 ? -0.021 33.562 4.762 1 79 69 GLY B C 1
ATOM 2831 O O . GLY B 1 69 ? -0.716 34.375 4.16 1 79 69 GLY B O 1
ATOM 2832 N N . GLY B 1 70 ? 0.381 32.312 4.289 1 75.88 70 GLY B N 1
ATOM 2833 C CA . GLY B 1 70 ? -0.152 31.859 3.01 1 75.88 70 GLY B CA 1
ATOM 2834 C C . GLY B 1 70 ? -0.208 30.359 2.871 1 75.88 70 GLY B C 1
ATOM 2835 O O . GLY B 1 70 ? 0.645 29.641 3.408 1 75.88 70 GLY B O 1
ATOM 2836 N N . ASP B 1 71 ? -1.241 29.969 2.17 1 71.62 71 ASP B N 1
ATOM 2837 C CA . ASP B 1 71 ? -1.466 28.531 2.018 1 71.62 71 ASP B CA 1
ATOM 2838 C C . ASP B 1 71 ? -0.48 27.922 1.022 1 71.62 71 ASP B C 1
ATOM 2840 O O . ASP B 1 71 ? -0.149 26.734 1.112 1 71.62 71 ASP B O 1
ATOM 2844 N N . ASN B 1 72 ? 0.021 28.797 0.15 1 67.19 72 ASN B N 1
ATOM 2845 C CA . ASN B 1 72 ? 0.829 28.266 -0.942 1 67.19 72 ASN B CA 1
ATOM 2846 C C . ASN B 1 72 ? 2.301 28.641 -0.783 1 67.19 72 ASN B C 1
ATOM 2848 O O . ASN B 1 72 ? 3.068 28.578 -1.745 1 67.19 72 ASN B O 1
ATOM 2852 N N . VAL B 1 73 ? 2.604 29.125 0.386 1 63.47 73 VAL B N 1
ATOM 2853 C CA . VAL B 1 73 ? 3.996 29.5 0.619 1 63.47 73 VAL B CA 1
ATOM 2854 C C . VAL B 1 73 ? 4.871 28.25 0.614 1 63.47 73 VAL B C 1
ATOM 2856 O O . VAL B 1 73 ? 4.512 27.219 1.204 1 63.47 73 VAL B O 1
ATOM 2859 N N . GLU B 1 74 ? 5.805 28.25 -0.277 1 60.81 74 GLU B N 1
ATOM 2860 C CA . GLU B 1 74 ? 6.758 27.156 -0.324 1 60.81 74 GLU B CA 1
ATOM 2861 C C . GLU B 1 74 ? 7.535 27.031 0.983 1 60.81 74 GLU B C 1
ATOM 2863 O O . GLU B 1 74 ? 8.109 28.016 1.46 1 60.81 74 GLU B O 1
ATOM 2868 N N . THR B 1 75 ? 7.242 26.094 1.717 1 62.88 75 THR B N 1
ATOM 2869 C CA . THR B 1 75 ? 7.91 25.875 2.992 1 62.88 75 THR B CA 1
ATOM 2870 C C . THR B 1 75 ? 8.734 24.578 2.945 1 62.88 75 THR B C 1
ATOM 2872 O O . THR B 1 75 ? 8.992 24.047 1.867 1 62.88 75 THR B O 1
ATOM 2875 N N . ALA B 1 76 ? 9.336 24.328 4.09 1 57.81 76 ALA B N 1
ATOM 2876 C CA . ALA B 1 76 ? 10.07 23.078 4.199 1 57.81 76 ALA B CA 1
ATOM 2877 C C . ALA B 1 76 ? 9.219 21.891 3.76 1 57.81 76 ALA B C 1
ATOM 2879 O O . ALA B 1 76 ? 9.742 20.859 3.334 1 57.81 76 ALA B O 1
ATOM 2880 N N . ALA B 1 77 ? 7.945 22.141 3.85 1 51.66 77 ALA B N 1
ATOM 2881 C CA . ALA B 1 77 ? 6.965 21.203 3.312 1 51.66 77 ALA B CA 1
ATOM 2882 C C . ALA B 1 77 ? 6.363 21.719 2.012 1 51.66 77 ALA B C 1
ATOM 2884 O O . ALA B 1 77 ? 6.137 22.922 1.858 1 51.66 77 ALA B O 1
ATOM 2885 N N . ALA B 1 78 ? 6.281 20.984 1.031 1 44.81 78 ALA B N 1
ATOM 2886 C CA . ALA B 1 78 ? 5.68 21.422 -0.227 1 44.81 78 ALA B CA 1
ATOM 2887 C C . ALA B 1 78 ? 4.223 21.828 -0.026 1 44.81 78 ALA B C 1
ATOM 2889 O O . ALA B 1 78 ? 3.504 21.219 0.767 1 44.81 78 ALA B O 1
ATOM 2890 N N . ALA B 1 79 ? 3.709 22.906 -0.556 1 45.5 79 ALA B N 1
ATOM 2891 C CA . ALA B 1 79 ? 2.387 23.516 -0.388 1 45.5 79 ALA B CA 1
ATOM 2892 C C . ALA B 1 79 ? 1.291 22.562 -0.858 1 45.5 79 ALA B C 1
ATOM 2894 O O . ALA B 1 79 ? 1.483 21.812 -1.815 1 45.5 79 ALA B O 1
ATOM 2895 N N . PRO B 1 80 ? 0.083 22.359 -0.163 1 47.94 80 PRO B N 1
ATOM 2896 C CA . PRO B 1 80 ? -1.042 21.516 -0.594 1 47.94 80 PRO B CA 1
ATOM 2897 C C . PRO B 1 80 ? -1.649 21.984 -1.915 1 47.94 80 PRO B C 1
ATOM 2899 O O . PRO B 1 80 ? -1.629 23.188 -2.223 1 47.94 80 PRO B O 1
ATOM 2902 N N . GLN B 1 81 ? -1.847 21.078 -2.861 1 48.53 81 GLN B N 1
ATOM 2903 C CA . GLN B 1 81 ? -2.518 21.422 -4.109 1 48.53 81 GLN B CA 1
ATOM 2904 C C . GLN B 1 81 ? -4 21.703 -3.877 1 48.53 81 GLN B C 1
ATOM 2906 O O . GLN B 1 81 ? -4.559 21.312 -2.852 1 48.53 81 GLN B O 1
ATOM 2911 N N . ARG B 1 82 ? -4.742 22.484 -4.691 1 45.81 82 ARG B N 1
ATOM 2912 C CA . ARG B 1 82 ? -6.125 22.969 -4.703 1 45.81 82 ARG B CA 1
ATOM 2913 C C . ARG B 1 82 ? -7.09 21.844 -4.344 1 45.81 82 ARG B C 1
ATOM 2915 O O . ARG B 1 82 ? -8.125 22.078 -3.725 1 45.81 82 ARG B O 1
ATOM 2922 N N . THR B 1 83 ? -6.711 20.719 -4.703 1 42.03 83 THR B N 1
ATOM 2923 C CA . THR B 1 83 ? -7.672 19.625 -4.578 1 42.03 83 THR B CA 1
ATOM 2924 C C . THR B 1 83 ? -7.941 19.312 -3.109 1 42.03 83 THR B C 1
ATOM 2926 O O . THR B 1 83 ? -8.93 18.656 -2.781 1 42.03 83 THR B O 1
ATOM 2929 N N . ALA B 1 84 ? -7.125 19.828 -2.188 1 44.66 84 ALA B N 1
ATOM 2930 C CA . ALA B 1 84 ? -7.273 19.547 -0.763 1 44.66 84 ALA B CA 1
ATOM 2931 C C . ALA B 1 84 ? -8.141 20.594 -0.085 1 44.66 84 ALA B C 1
ATOM 2933 O O . ALA B 1 84 ? -8.453 20.484 1.104 1 44.66 84 ALA B O 1
ATOM 2934 N N . ARG B 1 85 ? -8.547 21.625 -0.787 1 47.59 85 ARG B N 1
ATOM 2935 C CA . ARG B 1 85 ? -9.336 22.703 -0.197 1 47.59 85 ARG B CA 1
ATOM 2936 C C . ARG B 1 85 ? -10.805 22.312 -0.094 1 47.59 85 ARG B C 1
ATOM 2938 O O . ARG B 1 85 ? -11.328 21.609 -0.967 1 47.59 85 ARG B O 1
ATOM 2945 N N . PRO B 1 86 ? -11.398 22.641 1.118 1 49.59 86 PRO B N 1
ATOM 2946 C CA . PRO B 1 86 ? -12.828 22.344 1.241 1 49.59 86 PRO B CA 1
ATOM 2947 C C . PRO B 1 86 ? -13.656 22.969 0.116 1 49.59 86 PRO B C 1
ATOM 2949 O O . PRO B 1 86 ? -13.305 24.016 -0.411 1 49.59 86 PRO B O 1
ATOM 2952 N N . GLU B 1 87 ? -14.492 22.172 -0.516 1 47.38 87 GLU B N 1
ATOM 2953 C CA . GLU B 1 87 ? -15.383 22.734 -1.523 1 47.38 87 GLU B CA 1
ATOM 2954 C C . GLU B 1 87 ? -16.219 23.875 -0.942 1 47.38 87 GLU B C 1
ATOM 2956 O O . GLU B 1 87 ? -16.547 24.844 -1.642 1 47.38 87 GLU B O 1
ATOM 2961 N N . ARG B 1 88 ? -16.844 23.719 0.351 1 52.03 88 ARG B N 1
ATOM 2962 C CA . ARG B 1 88 ? -17.75 24.734 0.89 1 52.03 88 ARG B CA 1
ATOM 2963 C C . ARG B 1 88 ? -17.062 25.531 1.998 1 52.03 88 ARG B C 1
ATOM 2965 O O . ARG B 1 88 ? -16.453 24.969 2.896 1 52.03 88 ARG B O 1
ATOM 2972 N N . GLU B 1 89 ? -16.906 26.781 1.77 1 51.25 89 GLU B N 1
ATOM 2973 C CA . GLU B 1 89 ? -16.453 27.672 2.834 1 51.25 89 GLU B CA 1
ATOM 2974 C C . GLU B 1 89 ? -17.516 27.812 3.92 1 51.25 89 GLU B C 1
ATOM 2976 O O . GLU B 1 89 ? -18.688 28.094 3.627 1 51.25 89 GLU B O 1
ATOM 2981 N N . PRO B 1 90 ? -17.266 27.219 5.062 1 50.22 90 PRO B N 1
ATOM 2982 C CA . PRO B 1 90 ? -18.297 27.406 6.082 1 50.22 90 PRO B CA 1
ATOM 2983 C C . PRO B 1 90 ? -18.672 28.875 6.254 1 50.22 90 PRO B C 1
ATOM 2985 O O . PRO B 1 90 ? -17.844 29.766 6.086 1 50.22 90 PRO B O 1
ATOM 2988 N N . GLY B 1 91 ? -20.016 29.141 6.121 1 50 91 GLY B N 1
ATOM 2989 C CA . GLY B 1 91 ? -20.547 30.484 6.293 1 50 91 GLY B CA 1
ATOM 2990 C C . GLY B 1 91 ? -20.016 31.188 7.539 1 50 91 GLY B C 1
ATOM 2991 O O . GLY B 1 91 ? -19.547 32.312 7.469 1 50 91 GLY B O 1
ATOM 2992 N N . ASP B 1 92 ? -20.203 30.625 8.844 1 61.44 92 ASP B N 1
ATOM 2993 C CA . ASP B 1 92 ? -19.703 31.172 10.102 1 61.44 92 ASP B CA 1
ATOM 2994 C C . ASP B 1 92 ? -18.891 30.125 10.867 1 61.44 92 ASP B C 1
ATOM 2996 O O . ASP B 1 92 ? -18.844 28.953 10.469 1 61.44 92 ASP B O 1
ATOM 3000 N N . LEU B 1 93 ? -18.188 30.547 11.852 1 58.66 93 LEU B N 1
ATOM 3001 C CA . LEU B 1 93 ? -17.25 29.719 12.617 1 58.66 93 LEU B CA 1
ATOM 3002 C C . LEU B 1 93 ? -17.969 28.547 13.281 1 58.66 93 LEU B C 1
ATOM 3004 O O . LEU B 1 93 ? -17.375 27.5 13.492 1 58.66 93 LEU B O 1
ATOM 3008 N N . ARG B 1 94 ? -19.25 28.859 13.664 1 60.91 94 ARG B N 1
ATOM 3009 C CA . ARG B 1 94 ? -20.016 27.75 14.242 1 60.91 94 ARG B CA 1
ATOM 3010 C C . ARG B 1 94 ? -20.219 26.641 13.219 1 60.91 94 ARG B C 1
ATOM 3012 O O . ARG B 1 94 ? -20.109 25.453 13.547 1 60.91 94 ARG B O 1
ATOM 3019 N N . GLU B 1 95 ? -20.516 27.062 12.156 1 70.44 95 GLU B N 1
ATOM 3020 C CA . GLU B 1 95 ? -20.719 26.125 11.062 1 70.44 95 GLU B CA 1
ATOM 3021 C C . GLU B 1 95 ? -19.406 25.406 10.703 1 70.44 95 GLU B C 1
ATOM 3023 O O . GLU B 1 95 ? -19.406 24.219 10.422 1 70.44 95 GLU B O 1
ATOM 3028 N N . ALA B 1 96 ? -18.438 26.234 10.953 1 68.75 96 ALA B N 1
ATOM 3029 C CA . ALA B 1 96 ? -17.109 25.672 10.68 1 68.75 96 ALA B CA 1
ATOM 3030 C C . ALA B 1 96 ? -16.75 24.609 11.703 1 68.75 96 ALA B C 1
ATOM 3032 O O . ALA B 1 96 ? -16.156 23.578 11.359 1 68.75 96 ALA B O 1
ATOM 3033 N N . GLY B 1 97 ? -17.188 24.875 12.891 1 74.38 97 GLY B N 1
ATOM 3034 C CA . GLY B 1 97 ? -16.922 23.906 13.953 1 74.38 97 GLY B CA 1
ATOM 3035 C C . GLY B 1 97 ? -17.609 22.578 13.742 1 74.38 97 GLY B C 1
ATOM 3036 O O . GLY B 1 97 ? -17 21.516 13.906 1 74.38 97 GLY B O 1
ATOM 3037 N N . ARG B 1 98 ? -18.875 22.688 13.391 1 79.62 98 ARG B N 1
ATOM 3038 C CA . ARG B 1 98 ? -19.656 21.469 13.141 1 79.62 98 ARG B CA 1
ATOM 3039 C C . ARG B 1 98 ? -19.109 20.719 11.93 1 79.62 98 ARG B C 1
ATOM 3041 O O . ARG B 1 98 ? -19 19.5 11.953 1 79.62 98 ARG B O 1
ATOM 3048 N N . TYR B 1 99 ? -18.812 21.469 10.953 1 83.62 99 TYR B N 1
ATOM 3049 C CA . TYR B 1 99 ? -18.219 20.906 9.75 1 83.62 99 TYR B CA 1
ATOM 3050 C C . TYR B 1 99 ? -16.969 20.094 10.086 1 83.62 99 TYR B C 1
ATOM 3052 O O . TYR B 1 99 ? -16.812 18.953 9.641 1 83.62 99 TYR B O 1
ATOM 3060 N N . GLN B 1 100 ? -16.125 20.641 10.922 1 81.81 100 GLN B N 1
ATOM 3061 C CA . GLN B 1 100 ? -14.867 19.984 11.312 1 81.81 100 GLN B CA 1
ATOM 3062 C C . GLN B 1 100 ? -15.125 18.766 12.188 1 81.81 100 GLN B C 1
ATOM 3064 O O . GLN B 1 100 ? -14.438 17.75 12.07 1 81.81 100 GLN B O 1
ATOM 3069 N N . GLN B 1 101 ? -16.062 18.922 13.023 1 85.12 101 GLN B N 1
ATOM 3070 C CA . GLN B 1 101 ? -16.422 17.797 13.883 1 85.12 101 GLN B CA 1
ATOM 3071 C C . GLN B 1 101 ? -16.859 16.594 13.062 1 85.12 101 GLN B C 1
ATOM 3073 O O . GLN B 1 101 ? -16.516 15.453 13.383 1 85.12 101 GLN B O 1
ATOM 3078 N N . ILE B 1 102 ? -17.625 16.906 12.07 1 90.5 102 ILE B N 1
ATOM 3079 C CA . ILE B 1 102 ? -18.125 15.836 11.203 1 90.5 102 ILE B CA 1
ATOM 3080 C C . ILE B 1 102 ? -16.953 15.195 10.453 1 90.5 102 ILE B C 1
ATOM 3082 O O . ILE B 1 102 ? -16.859 13.969 10.383 1 90.5 102 ILE B O 1
ATOM 3086 N N . LEU B 1 103 ? -16.047 15.992 10 1 90.06 103 LEU B N 1
ATOM 3087 C CA . LEU B 1 103 ? -14.891 15.477 9.281 1 90.06 103 LEU B CA 1
ATOM 3088 C C . LEU B 1 103 ? -14.008 14.648 10.203 1 90.06 103 LEU B C 1
ATOM 3090 O O . LEU B 1 103 ? -13.516 13.586 9.812 1 90.06 103 LEU B O 1
ATOM 3094 N N . ASP B 1 104 ? -13.875 15.109 11.422 1 89.69 104 ASP B N 1
ATOM 3095 C CA . ASP B 1 104 ? -13.07 14.383 12.406 1 89.69 104 ASP B CA 1
ATOM 3096 C C . ASP B 1 104 ? -13.672 13.008 12.695 1 89.69 104 ASP B C 1
ATOM 3098 O O . ASP B 1 104 ? -12.953 12.008 12.773 1 89.69 104 ASP B O 1
ATOM 3102 N N . ALA B 1 105 ? -14.93 13.031 12.875 1 94.12 105 ALA B N 1
ATOM 3103 C CA . ALA B 1 105 ? -15.633 11.781 13.164 1 94.12 105 ALA B CA 1
ATOM 3104 C C . ALA B 1 105 ? -15.539 10.812 11.992 1 94.12 105 ALA B C 1
ATOM 3106 O O . ALA B 1 105 ? -15.258 9.625 12.18 1 94.12 105 ALA B O 1
ATOM 3107 N N . ALA B 1 106 ? -15.789 11.352 10.812 1 95.88 106 ALA B N 1
ATOM 3108 C CA . ALA B 1 106 ? -15.703 10.516 9.617 1 95.88 106 ALA B CA 1
ATOM 3109 C C . ALA B 1 106 ? -14.289 9.969 9.438 1 95.88 106 ALA B C 1
ATOM 3111 O O . ALA B 1 106 ? -14.109 8.805 9.086 1 95.88 106 ALA B O 1
ATOM 3112 N N . TRP B 1 107 ? -13.328 10.82 9.688 1 94.81 107 TRP B N 1
ATOM 3113 C CA . TRP B 1 107 ? -11.922 10.438 9.57 1 94.81 107 TRP B CA 1
ATOM 3114 C C . TRP B 1 107 ? -11.602 9.266 10.492 1 94.81 107 TRP B C 1
ATOM 3116 O O . TRP B 1 107 ? -11.016 8.273 10.062 1 94.81 107 TRP B O 1
ATOM 3126 N N . THR B 1 108 ? -12.039 9.336 11.672 1 95.81 108 THR B N 1
ATOM 3127 C CA . THR B 1 108 ? -11.797 8.297 12.664 1 95.81 108 THR B CA 1
ATOM 3128 C C . THR B 1 108 ? -12.484 6.996 12.258 1 95.81 108 THR B C 1
ATOM 3130 O O . THR B 1 108 ? -11.891 5.918 12.336 1 95.81 108 THR B O 1
ATOM 3133 N N . LEU B 1 109 ? -13.695 7.113 11.82 1 96.44 109 LEU B N 1
ATOM 3134 C CA . LEU B 1 109 ? -14.461 5.938 11.43 1 96.44 109 LEU B CA 1
ATOM 3135 C C . LEU B 1 109 ? -13.852 5.273 10.195 1 96.44 109 LEU B C 1
ATOM 3137 O O . LEU B 1 109 ? -13.797 4.047 10.109 1 96.44 109 LEU B O 1
ATOM 3141 N N . ILE B 1 110 ? -13.383 6.078 9.266 1 95.62 110 ILE B N 1
ATOM 3142 C CA . ILE B 1 110 ? -12.734 5.527 8.078 1 95.62 110 ILE B CA 1
ATOM 3143 C C . ILE B 1 110 ? -11.461 4.789 8.484 1 95.62 110 ILE B C 1
ATOM 3145 O O . ILE B 1 110 ? -11.195 3.686 8 1 95.62 110 ILE B O 1
ATOM 3149 N N . ALA B 1 111 ? -10.688 5.375 9.344 1 95 111 ALA B N 1
ATOM 3150 C CA . ALA B 1 111 ? -9.43 4.781 9.789 1 95 111 ALA B CA 1
ATOM 3151 C C . ALA B 1 111 ? -9.672 3.438 10.469 1 95 111 ALA B C 1
ATOM 3153 O O . ALA B 1 111 ? -8.891 2.5 10.305 1 95 111 ALA B O 1
ATOM 3154 N N . GLU B 1 112 ? -10.797 3.322 11.195 1 93.31 112 GLU B N 1
ATOM 3155 C CA . GLU B 1 112 ? -11.047 2.16 12.039 1 93.31 112 GLU B CA 1
ATOM 3156 C C . GLU B 1 112 ? -11.836 1.094 11.289 1 93.31 112 GLU B C 1
ATOM 3158 O O . GLU B 1 112 ? -11.578 -0.102 11.445 1 93.31 112 GLU B O 1
ATOM 3163 N N . ARG B 1 113 ? -12.805 1.596 10.438 1 92.69 113 ARG B N 1
ATOM 3164 C CA . ARG B 1 113 ? -13.766 0.647 9.875 1 92.69 113 ARG B CA 1
ATOM 3165 C C . ARG B 1 113 ? -13.562 0.495 8.375 1 92.69 113 ARG B C 1
ATOM 3167 O O . ARG B 1 113 ? -14.031 -0.477 7.773 1 92.69 113 ARG B O 1
ATOM 3174 N N . GLY B 1 114 ? -12.93 1.496 7.828 1 93 114 GLY B N 1
ATOM 3175 C CA . GLY B 1 114 ? -12.719 1.45 6.391 1 93 114 GLY B CA 1
ATOM 3176 C C . GLY B 1 114 ? -13.664 2.357 5.621 1 93 114 GLY B C 1
ATOM 3177 O O . GLY B 1 114 ? -14.828 2.51 5.992 1 93 114 GLY B O 1
ATOM 3178 N N . TYR B 1 115 ? -13.227 2.922 4.516 1 90.75 115 TYR B N 1
ATOM 3179 C CA . TYR B 1 115 ? -13.891 3.883 3.645 1 90.75 115 TYR B CA 1
ATOM 3180 C C . TYR B 1 115 ? -15.258 3.367 3.207 1 90.75 115 TYR B C 1
ATOM 3182 O O . TYR B 1 115 ? -16.25 4.086 3.291 1 90.75 115 TYR B O 1
ATOM 3190 N N . HIS B 1 116 ? -15.398 2.119 2.811 1 89.19 116 HIS B N 1
ATOM 3191 C CA . HIS B 1 116 ? -16.609 1.566 2.227 1 89.19 116 HIS B CA 1
ATOM 3192 C C . HIS B 1 116 ? -17.609 1.148 3.307 1 89.19 116 HIS B C 1
ATOM 3194 O O . HIS B 1 116 ? -18.797 0.961 3.029 1 89.19 116 HIS B O 1
ATOM 3200 N N . SER B 1 117 ? -17.156 1.094 4.543 1 90.88 117 SER B N 1
ATOM 3201 C CA . SER B 1 117 ? -18.031 0.604 5.609 1 90.88 117 SER B CA 1
ATOM 3202 C C . SER B 1 117 ? -18.688 1.757 6.352 1 90.88 117 SER B C 1
ATOM 3204 O O . SER B 1 117 ? -19.641 1.545 7.121 1 90.88 117 SER B O 1
ATOM 3206 N N . VAL B 1 118 ? -18.203 2.939 6.164 1 94.75 118 VAL B N 1
ATOM 3207 C CA . VAL B 1 118 ? -18.688 4.078 6.926 1 94.75 118 VAL B CA 1
ATOM 3208 C C . VAL B 1 118 ? -19.984 4.59 6.305 1 94.75 118 VAL B C 1
ATOM 3210 O O . VAL B 1 118 ? -20.062 4.832 5.098 1 94.75 118 VAL B O 1
ATOM 3213 N N . ARG B 1 119 ? -21.031 4.668 7.148 1 95.25 119 ARG B N 1
ATOM 3214 C CA . ARG B 1 119 ? -22.328 5.207 6.738 1 95.25 119 ARG B CA 1
ATOM 3215 C C . ARG B 1 119 ? -22.562 6.578 7.355 1 95.25 119 ARG B C 1
ATOM 3217 O O . ARG B 1 119 ? -21.984 6.914 8.391 1 95.25 119 ARG B O 1
ATOM 3224 N N . VAL B 1 120 ? -23.453 7.312 6.703 1 96 120 VAL B N 1
ATOM 3225 C CA . VAL B 1 120 ? -23.812 8.633 7.219 1 96 120 VAL B CA 1
ATOM 3226 C C . VAL B 1 120 ? -24.359 8.5 8.633 1 96 120 VAL B C 1
ATOM 3228 O O . VAL B 1 120 ? -24.031 9.305 9.508 1 96 120 VAL B O 1
ATOM 3231 N N . ALA B 1 121 ? -25.141 7.492 8.844 1 96.12 121 ALA B N 1
ATOM 3232 C CA . ALA B 1 121 ? -25.75 7.262 10.156 1 96.12 121 ALA B CA 1
ATOM 3233 C C . ALA B 1 121 ? -24.672 7.039 11.219 1 96.12 121 ALA B C 1
ATOM 3235 O O . ALA B 1 121 ? -24.844 7.441 12.367 1 96.12 121 ALA B O 1
ATOM 3236 N N . ASP B 1 122 ? -23.578 6.395 10.922 1 96.81 122 ASP B N 1
ATOM 3237 C CA . ASP B 1 122 ? -22.469 6.156 11.852 1 96.81 122 ASP B CA 1
ATOM 3238 C C . ASP B 1 122 ? -21.812 7.473 12.266 1 96.81 122 ASP B C 1
ATOM 3240 O O . ASP B 1 122 ? -21.5 7.668 13.445 1 96.81 122 ASP B O 1
ATOM 3244 N N . VAL B 1 123 ? -21.594 8.328 11.266 1 97.31 123 VAL B N 1
ATOM 3245 C CA . VAL B 1 123 ? -20.953 9.617 11.516 1 97.31 123 VAL B CA 1
ATOM 3246 C C . VAL B 1 123 ? -21.875 10.492 12.367 1 97.31 123 VAL B C 1
ATOM 3248 O O . VAL B 1 123 ? -21.422 11.156 13.297 1 97.31 123 VAL B O 1
ATOM 3251 N N . ALA B 1 124 ? -23.156 10.43 11.992 1 96.44 124 ALA B N 1
ATOM 3252 C CA . ALA B 1 124 ? -24.156 11.188 12.766 1 96.44 124 ALA B CA 1
ATOM 3253 C C . ALA B 1 124 ? -24.141 10.758 14.227 1 96.44 124 ALA B C 1
ATOM 3255 O O . ALA B 1 124 ? -24.109 11.602 15.133 1 96.44 124 ALA B O 1
ATOM 3256 N N . LYS B 1 125 ? -24.141 9.516 14.445 1 97.19 125 LYS B N 1
ATOM 3257 C CA . LYS B 1 125 ? -24.125 8.961 15.797 1 97.19 125 LYS B CA 1
ATOM 3258 C C . LYS B 1 125 ? -22.875 9.375 16.547 1 97.19 125 LYS B C 1
ATOM 3260 O O . LYS B 1 125 ? -22.938 9.773 17.719 1 97.19 125 LYS B O 1
ATOM 3265 N N . ALA B 1 126 ? -21.75 9.352 15.922 1 95.5 126 ALA B N 1
ATOM 3266 C CA . ALA B 1 126 ? -20.469 9.7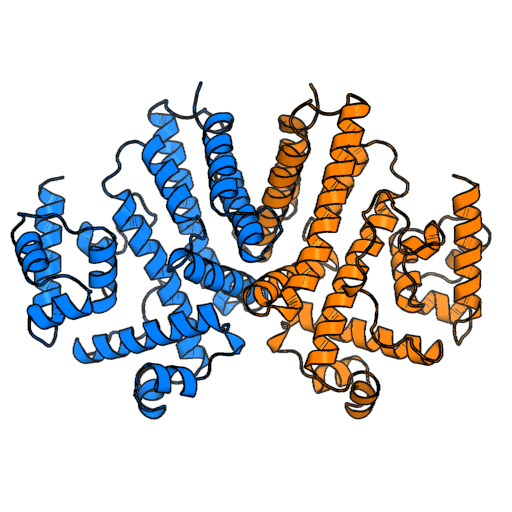03 16.531 1 95.5 126 ALA B CA 1
ATOM 3267 C C . ALA B 1 126 ? -20.438 11.172 16.938 1 95.5 126 ALA B C 1
ATOM 3269 O O . ALA B 1 126 ? -19.812 11.539 17.922 1 95.5 126 ALA B O 1
ATOM 3270 N N . CYS B 1 127 ? -21.125 11.977 16.125 1 93.06 127 CYS B N 1
ATOM 3271 C CA . CYS B 1 127 ? -21.125 13.414 16.359 1 93.06 127 CYS B CA 1
ATOM 3272 C C . CYS B 1 127 ? -22.297 13.812 17.266 1 93.06 127 CYS B C 1
ATOM 3274 O O . CYS B 1 127 ? -22.406 14.969 17.672 1 93.06 127 CYS B O 1
ATOM 3276 N N . GLY B 1 128 ? -23.156 12.844 17.531 1 94.75 128 GLY B N 1
ATOM 3277 C CA . GLY B 1 128 ? -24.328 13.18 18.312 1 94.75 128 GLY B CA 1
ATOM 3278 C C . GLY B 1 128 ? -25.297 14.102 17.594 1 94.75 128 GLY B C 1
ATOM 3279 O O . GLY B 1 128 ? -25.828 15.039 18.188 1 94.75 128 GLY B O 1
ATOM 3280 N N . THR B 1 129 ? -25.422 13.945 16.344 1 93.5 129 THR B N 1
ATOM 3281 C CA . THR B 1 129 ? -26.312 14.758 15.523 1 93.5 129 THR B CA 1
ATOM 3282 C C . THR B 1 129 ? -27.188 13.883 14.625 1 93.5 129 THR B C 1
ATOM 3284 O O . THR B 1 129 ? -27.203 12.664 14.781 1 93.5 129 THR B O 1
ATOM 3287 N N . SER B 1 130 ? -28 14.461 13.805 1 93.19 130 SER B N 1
ATOM 3288 C CA . SER B 1 130 ? -28.891 13.719 12.93 1 93.19 130 SER B CA 1
ATOM 3289 C C . SER B 1 130 ? -28.281 13.531 11.547 1 93.19 130 SER B C 1
ATOM 3291 O O . SER B 1 130 ? -27.391 14.281 11.148 1 93.19 130 SER B O 1
ATOM 3293 N N . ALA B 1 131 ? -28.781 12.547 10.828 1 93.69 131 ALA B N 1
ATOM 3294 C CA . ALA B 1 131 ? -28.391 12.359 9.43 1 93.69 131 ALA B CA 1
ATOM 3295 C C . ALA B 1 131 ? -28.719 13.586 8.594 1 93.69 131 ALA B C 1
ATOM 3297 O O . ALA B 1 131 ? -27.984 13.922 7.656 1 93.69 131 ALA B O 1
ATOM 3298 N N . ALA B 1 132 ? -29.781 14.211 8.953 1 92.19 132 ALA B N 1
ATOM 3299 C CA . ALA B 1 132 ? -30.203 15.414 8.234 1 92.19 132 ALA B CA 1
ATOM 3300 C C . ALA B 1 132 ? -29.156 16.516 8.352 1 92.19 132 ALA B C 1
ATOM 3302 O O . ALA B 1 132 ? -28.875 17.234 7.383 1 92.19 132 ALA B O 1
ATOM 3303 N N . THR B 1 133 ? -28.672 16.656 9.492 1 90.81 133 THR B N 1
ATOM 3304 C CA . THR B 1 133 ? -27.609 17.641 9.719 1 90.81 133 THR B CA 1
ATOM 3305 C C . THR B 1 133 ? -26.391 17.344 8.859 1 90.81 133 THR B C 1
ATOM 3307 O O . THR B 1 133 ? -25.797 18.25 8.281 1 90.81 133 THR B O 1
ATOM 3310 N N . ILE B 1 134 ? -25.984 16.047 8.781 1 93.94 134 ILE B N 1
ATOM 3311 C CA . ILE B 1 134 ? -24.844 15.664 7.961 1 93.94 134 ILE B CA 1
ATOM 3312 C C . ILE B 1 134 ? -25.109 16.016 6.504 1 93.94 134 ILE B C 1
ATOM 3314 O O . ILE B 1 134 ? -24.25 16.562 5.816 1 93.94 134 ILE B O 1
ATOM 3318 N N . HIS B 1 135 ? -26.344 15.797 6.062 1 92.25 135 HIS B N 1
ATOM 3319 C CA . HIS B 1 135 ? -26.703 16.031 4.668 1 92.25 135 HIS B CA 1
ATOM 3320 C C . HIS B 1 135 ? -26.75 17.516 4.344 1 92.25 135 HIS B C 1
ATOM 3322 O O . HIS B 1 135 ? -26.562 17.906 3.188 1 92.25 135 HIS B O 1
ATOM 3328 N N . TYR B 1 136 ? -27 18.25 5.359 1 89.94 136 TYR B N 1
ATOM 3329 C CA . TYR B 1 136 ? -26.938 19.703 5.176 1 89.94 136 TYR B CA 1
ATOM 3330 C C . TYR B 1 136 ? -25.547 20.125 4.719 1 89.94 136 TYR B C 1
ATOM 3332 O O . TYR B 1 136 ? -25.406 20.984 3.842 1 89.94 136 TYR B O 1
ATOM 3340 N N . TYR B 1 137 ? -24.547 19.531 5.266 1 88.06 137 TYR B N 1
ATOM 3341 C CA . TYR B 1 137 ? -23.172 19.875 4.945 1 88.06 137 TYR B CA 1
ATOM 3342 C C . TYR B 1 137 ? -22.656 19.062 3.771 1 88.06 137 TYR B C 1
ATOM 3344 O O . TYR B 1 137 ? -21.844 19.547 2.977 1 88.06 137 TYR B O 1
ATOM 3352 N N . PHE B 1 138 ? -23.094 17.781 3.713 1 92.62 138 PHE B N 1
ATOM 3353 C CA . PHE B 1 138 ? -22.641 16.828 2.707 1 92.62 138 PHE B CA 1
ATOM 3354 C C . PHE B 1 138 ? -23.812 16.141 2.035 1 92.62 138 PHE B C 1
ATOM 3356 O O . PHE B 1 138 ? -24.406 15.219 2.605 1 92.62 138 PHE B O 1
ATOM 3363 N N . PRO B 1 139 ? -24.062 16.531 0.841 1 90.06 139 PRO B N 1
ATOM 3364 C CA . PRO B 1 139 ? -25.266 16.062 0.152 1 90.06 139 PRO B CA 1
ATOM 3365 C C . PRO B 1 139 ? -25.375 14.547 0.093 1 90.06 139 PRO B C 1
ATOM 3367 O O . PRO B 1 139 ? -26.469 14 0.025 1 90.06 139 PRO B O 1
ATOM 3370 N N . GLY B 1 140 ? -24.141 13.914 0.052 1 91.25 140 GLY B N 1
ATOM 3371 C CA . GLY B 1 140 ? -24.156 12.461 0.004 1 91.25 140 GLY B CA 1
ATOM 3372 C C . GLY B 1 140 ? -22.984 11.812 0.718 1 91.25 140 GLY B C 1
ATOM 3373 O O . GLY B 1 140 ? -22.047 12.5 1.108 1 91.25 140 GLY B O 1
ATOM 3374 N N . ARG B 1 141 ? -23.156 10.516 0.903 1 93.31 141 ARG B N 1
ATOM 3375 C CA . ARG B 1 141 ? -22.109 9.758 1.583 1 93.31 141 ARG B CA 1
ATOM 3376 C C . ARG B 1 141 ? -20.766 9.922 0.879 1 93.31 141 ARG B C 1
ATOM 3378 O O . ARG B 1 141 ? -19.75 10.133 1.528 1 93.31 141 ARG B O 1
ATOM 3385 N N . ASN B 1 142 ? -20.812 9.883 -0.438 1 87.88 142 ASN B N 1
ATOM 3386 C CA . ASN B 1 142 ? -19.578 9.992 -1.197 1 87.88 142 ASN B CA 1
ATOM 3387 C C . ASN B 1 142 ? -18.953 11.375 -1.051 1 87.88 142 ASN B C 1
ATOM 3389 O O . ASN B 1 142 ? -17.719 11.5 -1.008 1 87.88 142 ASN B O 1
ATOM 3393 N N . ASP B 1 143 ? -19.766 12.32 -0.98 1 88.31 143 ASP B N 1
ATOM 3394 C CA . ASP B 1 143 ? -19.266 13.672 -0.761 1 88.31 143 ASP B CA 1
ATOM 3395 C C . ASP B 1 143 ? -18.562 13.789 0.588 1 88.31 143 ASP B C 1
ATOM 3397 O O . ASP B 1 143 ? -17.484 14.367 0.683 1 88.31 143 ASP B O 1
ATOM 3401 N N . LEU B 1 144 ? -19.203 13.211 1.588 1 92.31 144 LEU B N 1
ATOM 3402 C CA . LEU B 1 144 ? -18.641 13.219 2.932 1 92.31 144 LEU B CA 1
ATOM 3403 C C . LEU B 1 144 ? -17.297 12.484 2.959 1 92.31 144 LEU B C 1
ATOM 3405 O O . LEU B 1 144 ? -16.312 13.016 3.463 1 92.31 144 LEU B O 1
ATOM 3409 N N . LEU B 1 145 ? -17.297 11.352 2.373 1 90.5 145 LEU B N 1
ATOM 3410 C CA . LEU B 1 145 ? -16.109 10.508 2.441 1 90.5 145 LEU B CA 1
ATOM 34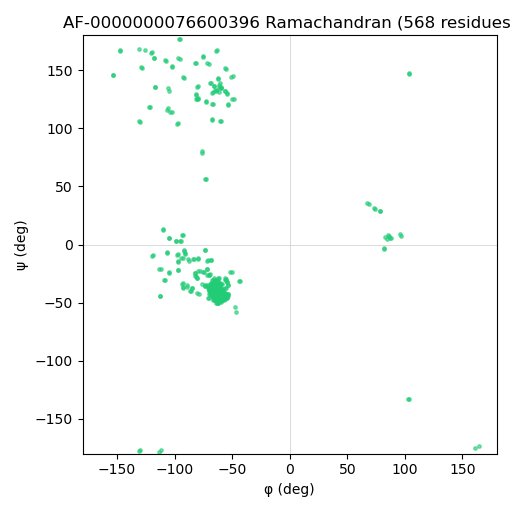11 C C . LEU B 1 145 ? -14.961 11.117 1.637 1 90.5 145 LEU B C 1
ATOM 3413 O O . LEU B 1 145 ? -13.82 11.141 2.1 1 90.5 145 LEU B O 1
ATOM 3417 N N . THR B 1 146 ? -15.25 11.633 0.469 1 84.19 146 THR B N 1
ATOM 3418 C CA . THR B 1 146 ? -14.227 12.25 -0.37 1 84.19 146 THR B CA 1
ATOM 3419 C C . THR B 1 146 ? -13.633 13.477 0.317 1 84.19 146 THR B C 1
ATOM 3421 O O . THR B 1 146 ? -12.414 13.656 0.336 1 84.19 146 THR B O 1
ATOM 3424 N N . GLU B 1 147 ? -14.484 14.25 0.892 1 85.75 147 GLU B N 1
ATOM 3425 C CA . GLU B 1 147 ? -14.016 15.438 1.612 1 85.75 147 GLU B CA 1
ATOM 3426 C C . GLU B 1 147 ? -13.18 15.047 2.826 1 85.75 147 GLU B C 1
ATOM 3428 O O . GLU B 1 147 ? -12.234 15.75 3.186 1 85.75 147 GLU B O 1
ATOM 3433 N N . THR B 1 148 ? -13.531 14 3.453 1 91 148 THR B N 1
ATOM 3434 C CA . THR B 1 148 ? -12.766 13.516 4.598 1 91 148 THR B CA 1
ATOM 3435 C C . THR B 1 148 ? -11.367 13.086 4.176 1 91 148 THR B C 1
ATOM 3437 O O . THR B 1 148 ? -10.391 13.336 4.887 1 91 148 THR B O 1
ATOM 3440 N N . LEU B 1 149 ? -11.25 12.453 3.039 1 87.81 149 LEU B N 1
ATOM 3441 C CA . LEU B 1 149 ? -9.938 12.07 2.531 1 87.81 149 LEU B CA 1
ATOM 3442 C C . LEU B 1 149 ? -9.102 13.305 2.203 1 87.81 149 LEU B C 1
ATOM 3444 O O . LEU B 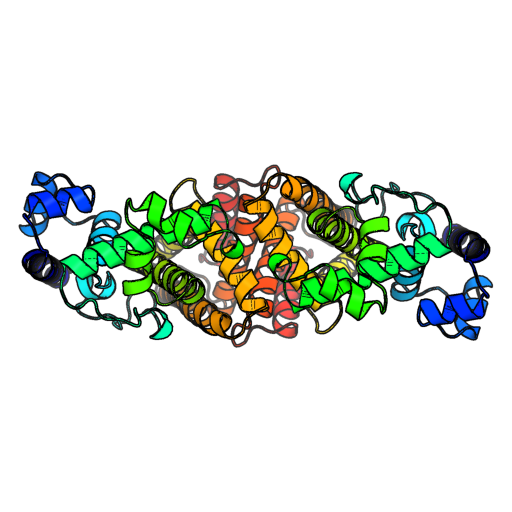1 149 ? -7.898 13.328 2.465 1 87.81 149 LEU B O 1
ATOM 3448 N N . ARG B 1 150 ? -9.734 14.312 1.636 1 81.19 150 ARG B N 1
ATOM 3449 C CA . ARG B 1 150 ? -9.047 15.57 1.391 1 81.19 150 ARG B CA 1
ATOM 3450 C C . ARG B 1 150 ? -8.555 16.188 2.695 1 81.19 150 ARG B C 1
ATOM 3452 O O . ARG B 1 150 ? -7.434 16.703 2.762 1 81.19 150 ARG B O 1
ATOM 3459 N N . TYR B 1 151 ? -9.461 16.109 3.627 1 83.56 151 TYR B N 1
ATOM 3460 C CA . TYR B 1 151 ? -9.125 16.594 4.965 1 83.56 151 TYR B CA 1
ATOM 3461 C C . TYR B 1 151 ? -7.922 15.836 5.527 1 83.56 151 TYR B C 1
ATOM 3463 O O . TYR B 1 151 ? -7.031 16.438 6.129 1 83.56 151 TYR B O 1
ATOM 3471 N N . SER B 1 152 ? -7.84 14.57 5.379 1 87.69 152 SER B N 1
ATOM 3472 C CA . SER B 1 152 ? -6.742 13.742 5.867 1 87.69 152 SER B CA 1
ATOM 3473 C C . SER B 1 152 ? -5.41 14.188 5.273 1 87.69 152 SER B C 1
ATOM 3475 O O . SER B 1 152 ? -4.398 14.242 5.98 1 87.69 152 SER B O 1
ATOM 3477 N N . VAL B 1 153 ? -5.41 14.477 4.004 1 82.38 153 VAL B N 1
ATOM 3478 C CA . VAL B 1 153 ? -4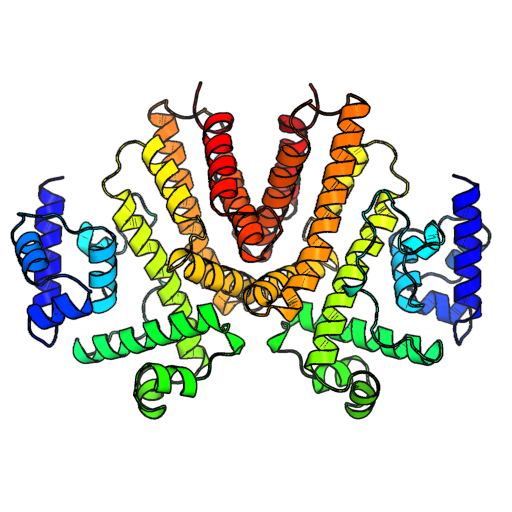.211 14.945 3.316 1 82.38 153 VAL B CA 1
ATOM 3479 C C . VAL B 1 153 ? -3.754 16.266 3.918 1 82.38 153 VAL B C 1
ATOM 3481 O O . VAL B 1 153 ? -2.568 16.453 4.207 1 82.38 153 VAL B O 1
ATOM 3484 N N . ARG B 1 154 ? -4.676 17.125 4.105 1 78.69 154 ARG B N 1
ATOM 3485 C CA . ARG B 1 154 ? -4.363 18.438 4.68 1 78.69 154 ARG B CA 1
ATOM 3486 C C . ARG B 1 154 ? -3.791 18.297 6.086 1 78.69 154 ARG B C 1
ATOM 3488 O O . ARG B 1 154 ? -2.855 19 6.453 1 78.69 154 ARG B O 1
ATOM 3495 N N . LEU B 1 155 ? -4.379 17.406 6.828 1 80.5 155 LEU B N 1
ATOM 3496 C CA . LEU B 1 155 ? -3.936 17.156 8.195 1 80.5 155 LEU B CA 1
ATOM 3497 C C . LEU B 1 155 ? -2.48 16.703 8.227 1 80.5 155 LEU B C 1
ATOM 3499 O O . LEU B 1 155 ? -1.691 17.188 9.047 1 80.5 155 LEU B O 1
ATOM 3503 N N . ALA B 1 156 ? -2.152 15.812 7.402 1 82.31 156 ALA B N 1
ATOM 3504 C CA . ALA B 1 156 ? -0.784 15.312 7.332 1 82.31 156 ALA B CA 1
ATOM 3505 C C . ALA B 1 156 ? 0.187 16.422 6.926 1 82.31 156 ALA B C 1
ATOM 3507 O O . ALA B 1 156 ? 1.289 16.516 7.473 1 82.31 156 ALA B O 1
ATOM 3508 N N . PHE B 1 157 ? -0.207 17.203 6.02 1 77.62 157 PHE B N 1
ATOM 3509 C CA . PHE B 1 157 ? 0.613 18.328 5.562 1 77.62 157 PHE B CA 1
ATOM 3510 C C . PHE B 1 157 ? 0.837 19.328 6.688 1 77.62 157 PHE B C 1
ATOM 3512 O O . PHE B 1 157 ? 1.962 19.781 6.906 1 77.62 157 PHE B O 1
ATOM 3519 N N . ASP B 1 158 ? -0.275 19.672 7.285 1 78.94 158 ASP B N 1
ATOM 3520 C CA . ASP B 1 158 ? -0.198 20.641 8.383 1 78.94 158 ASP B CA 1
ATOM 3521 C C . ASP B 1 158 ? 0.763 20.156 9.469 1 78.94 158 ASP B C 1
ATOM 3523 O O . ASP B 1 158 ? 1.539 20.938 10.008 1 78.94 158 ASP B O 1
ATOM 3527 N N . ARG B 1 159 ? 0.751 18.922 9.703 1 81.31 159 ARG B N 1
ATOM 3528 C CA . ARG B 1 159 ? 1.651 18.359 10.695 1 81.31 159 ARG B CA 1
ATOM 3529 C C . ARG B 1 159 ? 3.104 18.438 10.234 1 81.31 159 ARG B C 1
ATOM 3531 O O . ARG B 1 159 ? 3.988 18.781 11.023 1 81.31 159 ARG B O 1
ATOM 3538 N N . GLN B 1 160 ? 3.312 18.141 9.016 1 82.06 160 GLN B N 1
ATOM 3539 C CA . GLN B 1 160 ? 4.66 18.203 8.461 1 82.06 160 GLN B CA 1
ATOM 3540 C C . GLN B 1 160 ? 5.219 19.625 8.547 1 82.06 160 GLN B C 1
ATOM 3542 O O . GLN B 1 160 ? 6.352 19.828 8.992 1 82.06 160 GLN B O 1
ATOM 3547 N N . VAL B 1 161 ? 4.398 20.578 8.141 1 78.5 161 VAL B N 1
ATOM 3548 C CA . VAL B 1 161 ? 4.816 21.969 8.164 1 78.5 161 VAL B CA 1
ATOM 3549 C C . VAL B 1 161 ? 5.141 22.391 9.594 1 78.5 161 VAL B C 1
ATOM 3551 O O . VAL B 1 161 ? 6.188 23 9.852 1 78.5 161 VAL B O 1
ATOM 3554 N N . ALA B 1 162 ? 4.258 22.047 10.477 1 80.12 162 ALA B N 1
ATOM 3555 C CA . ALA B 1 162 ? 4.418 22.422 11.875 1 80.12 162 ALA B CA 1
ATOM 3556 C C . ALA B 1 162 ? 5.688 21.812 12.469 1 80.12 162 ALA B C 1
ATOM 3558 O O . ALA B 1 162 ? 6.391 22.453 13.25 1 80.12 162 ALA B O 1
ATOM 3559 N N . GLU B 1 163 ? 6.02 20.609 12.117 1 81.69 163 GLU B N 1
ATOM 3560 C CA . GLU B 1 163 ? 7.141 19.875 12.703 1 81.69 163 GLU B CA 1
ATOM 3561 C C . GLU B 1 163 ? 8.469 20.312 12.078 1 81.69 163 GLU B C 1
ATOM 3563 O O . GLU B 1 163 ? 9.508 20.266 12.734 1 81.69 163 GLU B O 1
ATOM 3568 N N . LEU B 1 164 ? 8.445 20.75 10.82 1 85.12 164 LEU B N 1
ATOM 3569 C CA . LEU B 1 164 ? 9.688 20.938 10.086 1 85.12 164 LEU B CA 1
ATOM 3570 C C . LEU B 1 164 ? 10.133 22.391 10.141 1 85.12 164 LEU B C 1
ATOM 3572 O O . LEU B 1 164 ? 11.297 22.703 9.891 1 85.12 164 LEU B O 1
ATOM 3576 N N . GLN B 1 165 ? 9.211 23.281 10.391 1 76.12 165 GLN B N 1
ATOM 3577 C CA . GLN B 1 165 ? 9.453 24.719 10.25 1 76.12 165 GLN B CA 1
ATOM 3578 C C . GLN B 1 165 ? 10.648 25.156 11.094 1 76.12 165 GLN B C 1
ATOM 3580 O O . GLN B 1 165 ? 11.383 26.062 10.703 1 76.12 165 GLN B O 1
ATOM 3585 N N . SER B 1 166 ? 10.938 24.516 12.18 1 77.5 166 SER B N 1
ATOM 3586 C CA . SER B 1 166 ? 11.969 25 13.086 1 77.5 166 SER B CA 1
ATOM 3587 C C . SER B 1 166 ? 13.289 24.25 12.859 1 77.5 166 SER B C 1
ATOM 3589 O O . SER B 1 166 ? 14.281 24.531 13.539 1 77.5 166 SER B O 1
ATOM 3591 N N . ILE B 1 167 ? 13.328 23.375 11.906 1 87.19 167 ILE B N 1
ATOM 3592 C CA . ILE B 1 167 ? 14.516 22.547 11.711 1 87.19 167 ILE B CA 1
ATOM 3593 C C . ILE B 1 167 ? 15.328 23.078 10.531 1 87.19 167 ILE B C 1
ATOM 3595 O O . ILE B 1 167 ? 14.875 23.016 9.383 1 87.19 167 ILE B O 1
ATOM 3599 N N . GLN B 1 168 ? 16.484 23.562 10.82 1 86.25 168 GLN B N 1
ATOM 3600 C CA . GLN B 1 168 ? 17.328 24.141 9.773 1 86.25 168 GLN B CA 1
ATOM 3601 C C . GLN B 1 168 ? 18.297 23.109 9.195 1 86.25 168 GLN B C 1
ATOM 3603 O O . GLN B 1 168 ? 18.594 23.141 8.008 1 86.25 168 GLN B O 1
ATOM 3608 N N . ASP B 1 169 ? 18.734 22.203 10.023 1 92.88 169 ASP B N 1
ATOM 3609 C CA . ASP B 1 169 ? 19.672 21.172 9.609 1 92.88 169 ASP B CA 1
ATOM 3610 C C . ASP B 1 169 ? 19 20.125 8.734 1 92.88 169 ASP B C 1
ATOM 3612 O O . ASP B 1 169 ? 18.016 19.5 9.156 1 92.88 169 ASP B O 1
ATOM 3616 N N . ALA B 1 170 ? 19.562 19.969 7.551 1 94.56 170 ALA B N 1
ATOM 3617 C CA . ALA B 1 170 ? 18.922 19.094 6.578 1 94.56 170 ALA B CA 1
ATOM 3618 C C . ALA B 1 170 ? 18.906 17.656 7.082 1 94.56 170 ALA B C 1
ATOM 3620 O O . ALA B 1 170 ? 17.938 16.922 6.832 1 94.56 170 ALA B O 1
ATOM 3621 N N . TYR B 1 171 ? 19.984 17.266 7.715 1 95.75 171 TYR B N 1
ATOM 3622 C CA . TYR B 1 171 ? 20.031 15.906 8.258 1 95.75 171 TYR B CA 1
ATOM 3623 C C . TYR B 1 171 ? 18.953 15.695 9.312 1 95.75 171 TYR B C 1
ATOM 3625 O O . TYR B 1 171 ? 18.219 14.719 9.266 1 95.75 171 TYR B O 1
ATOM 3633 N N . GLU B 1 172 ? 18.859 16.609 10.219 1 95.12 172 GLU B N 1
ATOM 3634 C CA . GLU B 1 172 ? 17.844 16.531 11.258 1 95.12 172 GLU B CA 1
ATOM 3635 C C . GLU B 1 172 ? 16.438 16.578 10.656 1 95.12 172 GLU B C 1
ATOM 3637 O O . GLU B 1 172 ? 15.531 15.891 11.125 1 95.12 172 GLU B O 1
ATOM 3642 N N . ARG B 1 173 ? 16.266 17.422 9.688 1 94.75 173 ARG B N 1
ATOM 3643 C CA . ARG B 1 173 ? 14.984 17.531 9.008 1 94.75 173 ARG B CA 1
ATOM 3644 C C . ARG B 1 173 ? 14.602 16.219 8.352 1 94.75 173 ARG B C 1
ATOM 3646 O O . ARG B 1 173 ? 13.453 15.789 8.438 1 94.75 173 ARG B O 1
ATOM 3653 N N . LEU B 1 174 ? 15.555 15.578 7.676 1 96.5 174 LEU B N 1
ATOM 3654 C CA . LEU B 1 174 ? 15.297 14.305 7.012 1 96.5 174 LEU B CA 1
ATOM 3655 C C . LEU B 1 174 ? 14.898 13.234 8.023 1 96.5 174 LEU B C 1
ATOM 3657 O O . LEU B 1 174 ? 13.969 12.469 7.789 1 96.5 174 LEU B O 1
ATOM 3661 N N . LEU B 1 175 ? 15.57 13.203 9.156 1 96.38 175 LEU B N 1
ATOM 3662 C CA . LEU B 1 175 ? 15.242 12.227 10.195 1 96.38 175 LEU B CA 1
ATOM 3663 C C . LEU B 1 175 ? 13.859 12.492 10.773 1 96.38 175 LEU B C 1
ATOM 3665 O O . LEU B 1 175 ? 13.125 11.555 11.102 1 96.38 175 LEU B O 1
ATOM 3669 N N . ARG B 1 176 ? 13.492 13.75 10.93 1 94.69 176 ARG B N 1
ATOM 3670 C CA . ARG B 1 176 ? 12.164 14.094 11.422 1 94.69 176 ARG B CA 1
ATOM 3671 C C . ARG B 1 176 ? 11.086 13.68 10.43 1 94.69 176 ARG B C 1
ATOM 3673 O O . ARG B 1 176 ? 10.023 13.203 10.82 1 94.69 176 ARG B O 1
ATOM 3680 N N . LEU B 1 177 ? 11.344 13.906 9.148 1 94.56 177 LEU B N 1
ATOM 3681 C CA . LEU B 1 177 ? 10.422 13.469 8.102 1 94.56 177 LEU B CA 1
ATOM 3682 C C . LEU B 1 177 ? 10.203 11.961 8.164 1 94.56 177 LEU B C 1
ATOM 3684 O O . LEU B 1 177 ? 9.07 11.484 8.039 1 94.56 177 LEU B O 1
ATOM 3688 N N . VAL B 1 178 ? 11.281 11.195 8.383 1 96.12 178 VAL B N 1
ATOM 3689 C CA . VAL B 1 178 ? 11.188 9.742 8.547 1 96.12 178 VAL B CA 1
ATOM 3690 C C . VAL B 1 178 ? 10.32 9.414 9.758 1 96.12 178 VAL B C 1
ATOM 3692 O O . VAL B 1 178 ? 9.43 8.57 9.68 1 96.12 178 VAL B O 1
ATOM 3695 N N . GLU B 1 179 ? 10.516 10.125 10.859 1 95.5 179 GLU B N 1
ATOM 3696 C CA . GLU B 1 179 ? 9.766 9.883 12.094 1 95.5 179 GLU B CA 1
ATOM 3697 C C . GLU B 1 179 ? 8.273 10.117 11.883 1 95.5 179 GLU B C 1
ATOM 3699 O O . GLU B 1 179 ? 7.445 9.375 12.422 1 95.5 179 GLU B O 1
ATOM 3704 N N . LEU B 1 180 ? 7.973 11.102 11.109 1 93.06 180 LEU B N 1
ATOM 3705 C CA . LEU B 1 180 ? 6.582 11.477 10.859 1 93.06 180 LEU B CA 1
ATOM 3706 C C . LEU B 1 180 ? 5.891 10.438 9.984 1 93.06 180 LEU B C 1
ATOM 3708 O O . LEU B 1 180 ? 4.664 10.43 9.875 1 93.06 180 LEU B O 1
ATOM 3712 N N . GLN B 1 181 ? 6.68 9.555 9.375 1 95.25 181 GLN B N 1
ATOM 3713 C CA . GLN B 1 181 ? 6.102 8.562 8.469 1 95.25 181 GLN B CA 1
ATOM 3714 C C . GLN B 1 181 ? 6.059 7.184 9.117 1 95.25 181 GLN B C 1
ATOM 3716 O O . GLN B 1 181 ? 5.742 6.191 8.453 1 95.25 181 GLN B O 1
ATOM 3721 N N . LEU B 1 182 ? 6.426 7.074 10.414 1 96.94 182 LEU B N 1
ATOM 3722 C CA . LEU B 1 182 ? 6.309 5.801 11.109 1 96.94 182 LEU B CA 1
ATOM 3723 C C . LEU B 1 182 ? 4.879 5.578 11.594 1 96.94 182 LEU B C 1
ATOM 3725 O O . LEU B 1 182 ? 4.262 6.48 12.164 1 96.94 182 LEU B O 1
ATOM 3729 N N . PRO B 1 183 ? 4.297 4.41 11.297 1 96.31 183 PRO B N 1
ATOM 3730 C CA . PRO B 1 183 ? 2.936 4.141 11.766 1 96.31 183 PRO B CA 1
ATOM 3731 C C . PRO B 1 183 ? 2.879 3.844 13.266 1 96.31 183 PRO B C 1
ATOM 3733 O O . PRO B 1 183 ? 2.357 2.805 13.672 1 96.31 183 PRO B O 1
ATOM 3736 N N . THR B 1 184 ? 3.354 4.715 14.039 1 95.19 184 THR B N 1
ATOM 3737 C CA . THR B 1 184 ? 3.275 4.605 15.492 1 95.19 184 THR B CA 1
ATOM 3738 C C . THR B 1 184 ? 1.821 4.609 15.961 1 95.19 184 THR B C 1
ATOM 3740 O O . THR B 1 184 ? 0.985 5.316 15.391 1 95.19 184 THR B O 1
ATOM 3743 N N . PRO B 1 185 ? 1.531 3.816 16.984 1 92.75 185 PRO B N 1
ATOM 3744 C CA . PRO B 1 185 ? 0.147 3.762 17.469 1 92.75 185 PRO B CA 1
ATOM 3745 C C . PRO B 1 185 ? -0.451 5.145 17.703 1 92.75 185 PRO B C 1
ATOM 3747 O O . PRO B 1 185 ? 0.24 6.043 18.203 1 92.75 185 PRO B O 1
ATOM 3750 N N . GLY B 1 186 ? -1.761 5.32 17.438 1 91.75 186 GLY B N 1
ATOM 3751 C CA . GLY B 1 186 ? -2.445 6.594 17.562 1 91.75 186 GLY B CA 1
ATOM 3752 C C . GLY B 1 186 ? -2.693 7.273 16.234 1 91.75 186 GLY B C 1
ATOM 3753 O O . GLY B 1 186 ? -3.201 6.652 15.297 1 91.75 186 GLY B O 1
ATOM 3754 N N . LEU B 1 187 ? -2.4 8.523 16.125 1 88.88 187 LEU B N 1
ATOM 3755 C CA . LEU B 1 187 ? -2.727 9.367 14.977 1 88.88 187 LEU B CA 1
ATOM 3756 C C . LEU B 1 187 ? -2.004 8.875 13.727 1 88.88 187 LEU B C 1
ATOM 3758 O O . LEU B 1 187 ? -2.617 8.742 12.664 1 88.88 187 LEU B O 1
ATOM 3762 N N . LEU B 1 188 ? -0.757 8.594 13.859 1 92.75 188 LEU B N 1
ATOM 3763 C CA . LEU B 1 188 ? 0.037 8.25 12.688 1 92.75 188 LEU B CA 1
ATOM 3764 C C . LEU B 1 188 ? -0.38 6.898 12.125 1 92.75 188 LEU B C 1
ATOM 3766 O O . LEU B 1 188 ? -0.402 6.707 10.906 1 92.75 188 LEU B O 1
ATOM 3770 N N . ARG B 1 189 ? -0.727 5.98 12.992 1 93.88 189 ARG B N 1
ATOM 3771 C CA . ARG B 1 189 ? -1.227 4.695 12.516 1 93.88 189 ARG B CA 1
ATOM 3772 C C . ARG B 1 189 ? -2.572 4.859 11.82 1 93.88 189 ARG B C 1
ATOM 3774 O O . ARG B 1 189 ? -2.828 4.215 10.797 1 93.88 189 ARG B O 1
ATOM 3781 N N . ALA B 1 190 ? -3.4 5.695 12.398 1 93.56 190 ALA B N 1
ATOM 3782 C CA . ALA B 1 190 ? -4.691 5.973 11.781 1 93.56 190 ALA B CA 1
ATOM 3783 C C . ALA B 1 190 ? -4.516 6.598 10.398 1 93.56 190 ALA B C 1
ATOM 3785 O O . ALA B 1 190 ? -5.227 6.25 9.453 1 93.56 190 ALA B O 1
ATOM 3786 N N . GLU B 1 191 ? -3.6 7.492 10.297 1 93.19 191 GLU B N 1
ATOM 3787 C CA . GLU B 1 191 ? -3.305 8.117 9.008 1 93.19 191 GLU B CA 1
ATOM 3788 C C . GLU B 1 191 ? -2.834 7.082 7.992 1 93.19 191 GLU B C 1
ATOM 3790 O O . GLU B 1 191 ? -3.236 7.121 6.828 1 93.19 191 GLU B O 1
ATOM 3795 N N . TRP B 1 192 ? -2.006 6.191 8.438 1 94.19 192 TRP B N 1
ATOM 3796 C CA . TRP B 1 192 ? -1.522 5.125 7.562 1 94.19 192 TRP B CA 1
ATOM 3797 C C . TRP B 1 192 ? -2.678 4.258 7.07 1 94.19 192 TRP B C 1
ATOM 3799 O O . TRP B 1 192 ? -2.711 3.865 5.902 1 94.19 192 TRP B O 1
ATOM 3809 N N . SER B 1 193 ? -3.562 3.949 8.008 1 93.44 193 SER B N 1
ATOM 3810 C CA . SER B 1 193 ? -4.742 3.184 7.621 1 93.44 193 SER B CA 1
ATOM 3811 C C . SER B 1 193 ? -5.504 3.873 6.496 1 93.44 193 SER B C 1
ATOM 3813 O O . SER B 1 193 ? -5.902 3.229 5.523 1 93.44 193 SER B O 1
ATOM 3815 N N . ILE B 1 194 ? -5.66 5.113 6.594 1 92.94 194 ILE B N 1
ATOM 3816 C CA . ILE B 1 194 ? -6.379 5.895 5.59 1 92.94 194 ILE B CA 1
ATOM 3817 C C . ILE B 1 194 ? -5.578 5.934 4.293 1 92.94 194 ILE B C 1
ATOM 3819 O O . ILE B 1 194 ? -6.141 5.805 3.203 1 92.94 194 ILE B O 1
ATOM 3823 N N . TRP B 1 195 ? -4.273 6.07 4.375 1 91.06 195 TRP B N 1
ATOM 3824 C CA . TRP B 1 195 ? -3.439 6.117 3.18 1 91.06 195 TRP B CA 1
ATOM 3825 C C . TRP B 1 195 ? -3.549 4.816 2.389 1 91.06 195 TRP B C 1
ATOM 3827 O O . TRP B 1 195 ? -3.639 4.836 1.159 1 91.06 195 TRP B O 1
ATOM 3837 N N . LEU B 1 196 ? -3.502 3.703 3.037 1 90.5 196 LEU B N 1
ATOM 3838 C CA . LEU B 1 196 ? -3.684 2.414 2.379 1 90.5 196 LEU B CA 1
ATOM 3839 C C . LEU B 1 196 ? -4.984 2.387 1.586 1 90.5 196 LEU B C 1
ATOM 3841 O O . LEU B 1 196 ? -5.02 1.886 0.459 1 90.5 196 LEU B O 1
ATOM 3845 N N . GLN B 1 197 ? -5.977 2.928 2.207 1 89.88 197 GLN B N 1
ATOM 3846 C CA . GLN B 1 197 ? -7.285 2.98 1.565 1 89.88 197 GLN B CA 1
ATOM 3847 C C . GLN B 1 197 ? -7.277 3.932 0.372 1 89.88 197 GLN B C 1
ATOM 3849 O O . GLN B 1 197 ? -7.863 3.633 -0.671 1 89.88 197 GLN B O 1
ATOM 3854 N N . VAL B 1 198 ? -6.602 5.051 0.509 1 89.44 198 VAL B N 1
ATOM 3855 C CA . VAL B 1 198 ? -6.512 6.035 -0.566 1 89.44 198 VAL B CA 1
ATOM 3856 C C . VAL B 1 198 ? -5.766 5.434 -1.756 1 89.44 198 VAL B C 1
ATOM 3858 O O . VAL B 1 198 ? -6.148 5.648 -2.908 1 89.44 198 VAL B O 1
ATOM 3861 N N . TRP B 1 199 ? -4.688 4.68 -1.506 1 89.19 199 TRP B N 1
ATOM 3862 C CA . TRP B 1 199 ? -3.951 4.023 -2.582 1 89.19 199 TRP B CA 1
ATOM 3863 C C . TRP B 1 199 ? -4.863 3.092 -3.375 1 89.19 199 TRP B C 1
ATOM 3865 O O . TRP B 1 199 ? -4.867 3.119 -4.609 1 89.19 199 TRP B O 1
ATOM 3875 N N . THR B 1 200 ? -5.613 2.316 -2.613 1 87.56 200 THR B N 1
ATOM 3876 C CA . THR B 1 200 ? -6.523 1.364 -3.238 1 87.56 200 THR B CA 1
ATOM 3877 C C . THR B 1 200 ? -7.578 2.09 -4.07 1 87.56 200 THR B C 1
ATOM 3879 O O . THR B 1 200 ? -7.793 1.755 -5.234 1 87.56 200 THR B O 1
ATOM 3882 N N . GLU B 1 201 ? -8.156 3.127 -3.488 1 85.25 201 GLU B N 1
ATOM 3883 C CA . GLU B 1 201 ? -9.211 3.861 -4.188 1 85.25 201 GLU B CA 1
ATOM 3884 C C . GLU B 1 201 ? -8.656 4.59 -5.406 1 85.25 201 GLU B C 1
ATOM 3886 O O . GLU B 1 201 ? -9.344 4.723 -6.422 1 85.25 201 GLU B O 1
ATOM 3891 N N . SER B 1 202 ? -7.488 5.09 -5.266 1 84.81 202 SER B N 1
ATOM 3892 C CA . SER B 1 202 ? -6.859 5.805 -6.371 1 84.81 202 SER B CA 1
ATOM 3893 C C . SER B 1 202 ? -6.59 4.879 -7.551 1 84.81 202 SER B C 1
ATOM 3895 O O . SER B 1 202 ? -6.633 5.305 -8.703 1 84.81 202 SER B O 1
ATOM 3897 N N . ALA B 1 203 ? -6.27 3.637 -7.277 1 82.44 203 ALA B N 1
ATOM 3898 C CA . ALA B 1 203 ? -6 2.66 -8.328 1 82.44 203 ALA B CA 1
ATOM 3899 C C . ALA B 1 203 ? -7.289 2.258 -9.047 1 82.44 203 ALA B C 1
ATOM 3901 O O . ALA B 1 203 ? -7.254 1.816 -10.195 1 82.44 203 ALA B O 1
ATOM 3902 N N . LEU B 1 204 ? -8.445 2.473 -8.398 1 82.19 204 LEU B N 1
ATOM 3903 C CA . LEU B 1 204 ? -9.711 1.967 -8.922 1 82.19 204 LEU B CA 1
ATOM 3904 C C . LEU B 1 204 ? -10.578 3.105 -9.445 1 82.19 204 LEU B C 1
ATOM 3906 O O . LEU B 1 204 ? -11.422 2.898 -10.32 1 82.19 204 LEU B O 1
ATOM 3910 N N . ASN B 1 205 ? -10.406 4.293 -8.805 1 79.81 205 ASN B N 1
ATOM 3911 C CA . ASN B 1 205 ? -11.258 5.449 -9.078 1 79.81 205 ASN B CA 1
ATOM 3912 C C . ASN B 1 205 ? -10.445 6.648 -9.547 1 79.81 205 ASN B C 1
ATOM 3914 O O . ASN B 1 205 ? -9.734 7.27 -8.75 1 79.81 205 ASN B O 1
ATOM 3918 N N . PRO B 1 206 ? -10.625 7.133 -10.672 1 76.75 206 PRO B N 1
ATOM 3919 C CA . PRO B 1 206 ? -9.836 8.242 -11.219 1 76.75 206 PRO B CA 1
ATOM 3920 C C . PRO B 1 206 ? -9.992 9.523 -10.406 1 76.75 206 PRO B C 1
ATOM 3922 O O . PRO B 1 206 ? -9.062 10.336 -10.352 1 76.75 206 PRO B O 1
ATOM 3925 N N . ASP B 1 207 ? -11.211 9.695 -9.812 1 71.75 207 ASP B N 1
ATOM 3926 C CA . ASP B 1 207 ? -11.461 10.93 -9.062 1 71.75 207 ASP B CA 1
ATOM 3927 C C . ASP B 1 207 ? -10.547 11.023 -7.844 1 71.75 207 ASP B C 1
ATOM 3929 O O . ASP B 1 207 ? -10.109 12.117 -7.473 1 71.75 207 ASP B O 1
ATOM 3933 N N . LEU B 1 208 ? -10.188 9.93 -7.301 1 78 208 LEU B N 1
ATOM 3934 C CA . LEU B 1 208 ? -9.352 9.945 -6.109 1 78 208 LEU B CA 1
ATOM 3935 C C . LEU B 1 208 ? -7.871 9.852 -6.48 1 78 208 LEU B C 1
ATOM 3937 O O . LEU B 1 208 ? -7 10.109 -5.645 1 78 208 LEU B O 1
ATOM 3941 N N . GLN B 1 209 ? -7.625 9.539 -7.711 1 80.44 209 GLN B N 1
ATOM 3942 C CA . GLN B 1 209 ? -6.246 9.477 -8.18 1 80.44 209 GLN B CA 1
ATOM 3943 C C . GLN B 1 209 ? -5.57 10.844 -8.094 1 80.44 209 GLN B C 1
ATOM 3945 O O . GLN B 1 209 ? -4.402 10.938 -7.723 1 80.44 209 GLN B O 1
ATOM 3950 N N . VAL B 1 210 ? -6.336 11.875 -8.398 1 77.38 210 VAL B N 1
ATOM 3951 C CA . VAL B 1 210 ? -5.793 13.227 -8.391 1 77.38 210 VAL B CA 1
ATOM 3952 C C . VAL B 1 210 ? -5.43 13.625 -6.965 1 77.38 210 VAL B C 1
ATOM 3954 O O . VAL B 1 210 ? -4.375 14.219 -6.73 1 77.38 210 VAL B O 1
ATOM 3957 N N . LEU B 1 211 ? -6.305 13.25 -6.047 1 76.88 211 LEU B N 1
ATOM 3958 C CA . LEU B 1 211 ? -6.059 13.555 -4.641 1 76.88 211 LEU B CA 1
ATOM 3959 C C . LEU B 1 211 ? -4.766 12.906 -4.16 1 76.88 211 LEU B C 1
ATOM 3961 O O . LEU B 1 211 ? -3.936 13.562 -3.525 1 76.88 211 LEU B O 1
ATOM 3965 N N . HIS B 1 212 ? -4.562 11.672 -4.477 1 82.06 212 HIS B N 1
ATOM 3966 C CA . HIS B 1 212 ? -3.355 10.953 -4.082 1 82.06 212 HIS B CA 1
ATOM 3967 C C . HIS B 1 212 ? -2.123 11.523 -4.773 1 82.06 212 HIS B C 1
ATOM 3969 O O . HIS B 1 212 ? -1.093 11.75 -4.133 1 82.06 212 HIS B O 1
ATOM 3975 N N . SER B 1 213 ? -2.234 11.773 -6.035 1 81.5 213 SER B N 1
ATOM 3976 C CA . SER B 1 213 ? -1.088 12.234 -6.812 1 81.5 213 SER B CA 1
ATOM 3977 C C . SER B 1 213 ? -0.57 13.57 -6.305 1 81.5 213 SER B C 1
ATOM 3979 O O . SER B 1 213 ? 0.639 13.758 -6.156 1 81.5 213 SER B O 1
ATOM 3981 N N . ASP B 1 214 ? -1.438 14.398 -6.023 1 78.31 214 ASP B N 1
ATOM 3982 C CA . ASP B 1 214 ? -1.053 15.711 -5.527 1 78.31 214 ASP B CA 1
ATOM 3983 C C . ASP B 1 214 ? -0.354 15.609 -4.176 1 78.31 214 ASP B C 1
ATOM 3985 O O . ASP B 1 214 ? 0.698 16.219 -3.965 1 78.31 214 ASP B O 1
ATOM 3989 N N . SER B 1 215 ? -0.963 14.852 -3.305 1 81.56 215 SER B N 1
ATOM 3990 C CA . SER B 1 215 ? -0.419 14.695 -1.96 1 81.56 215 SER B CA 1
ATOM 3991 C C . SER B 1 215 ? 0.942 14.008 -1.992 1 81.56 215 SER B C 1
ATOM 3993 O O . SER B 1 215 ? 1.873 14.43 -1.304 1 81.56 215 SER B O 1
ATOM 3995 N N . TYR B 1 216 ? 1.028 13.055 -2.789 1 84.62 216 TYR B N 1
ATOM 3996 C CA . TYR B 1 216 ? 2.279 12.305 -2.871 1 84.62 216 TYR B CA 1
ATOM 3997 C C . TYR B 1 216 ? 3.377 13.148 -3.51 1 84.62 216 TYR B C 1
ATOM 3999 O O . TYR B 1 216 ? 4.535 13.094 -3.09 1 84.62 216 TYR B O 1
ATOM 4007 N N . THR B 1 217 ? 2.982 13.875 -4.5 1 83.44 217 THR B N 1
ATOM 4008 C CA . THR B 1 217 ? 3.951 14.766 -5.141 1 83.44 217 THR B CA 1
ATOM 4009 C C . THR B 1 217 ? 4.523 15.75 -4.129 1 83.44 217 THR B C 1
ATOM 4011 O O . THR B 1 217 ? 5.734 15.992 -4.105 1 83.44 217 THR B O 1
ATOM 4014 N N . ARG B 1 218 ? 3.727 16.234 -3.391 1 82.75 218 ARG B N 1
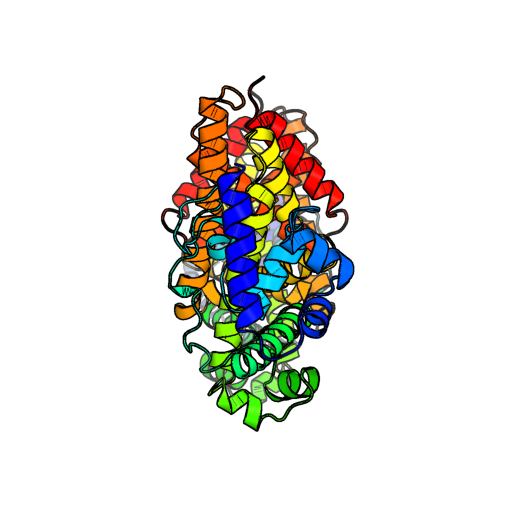ATOM 4015 C CA . ARG B 1 218 ? 4.184 17.172 -2.379 1 82.75 218 ARG B CA 1
ATOM 4016 C C . ARG B 1 218 ? 5.129 16.516 -1.388 1 82.75 218 ARG B C 1
ATOM 4018 O O . ARG B 1 218 ? 6.156 17.094 -1.017 1 82.75 218 ARG B O 1
ATOM 4025 N N . TRP B 1 219 ? 4.73 15.391 -0.881 1 87.38 219 TRP B N 1
ATOM 4026 C CA . TRP B 1 219 ? 5.574 14.617 0.02 1 87.38 219 TRP B CA 1
ATOM 4027 C C . TRP B 1 219 ? 6.926 14.312 -0.625 1 87.38 219 TRP B C 1
ATOM 4029 O O . TRP B 1 219 ? 7.973 14.516 -0.011 1 87.38 219 TRP B O 1
ATOM 4039 N N . HIS B 1 220 ? 6.852 13.914 -1.818 1 88.88 220 HIS B N 1
ATOM 4040 C CA . HIS B 1 220 ? 8.062 13.633 -2.586 1 88.88 220 HIS B CA 1
ATOM 4041 C C . HIS B 1 220 ? 8.938 14.867 -2.709 1 88.88 220 HIS B C 1
ATOM 4043 O O . HIS B 1 220 ? 10.148 14.805 -2.482 1 88.88 220 HIS B O 1
ATOM 4049 N N . ASP B 1 221 ? 8.312 15.914 -3.049 1 88.56 221 ASP B N 1
ATOM 4050 C CA . ASP B 1 221 ? 9.047 17.156 -3.244 1 88.56 221 ASP B CA 1
ATOM 4051 C C . ASP B 1 221 ? 9.695 17.625 -1.942 1 88.56 221 ASP B C 1
ATOM 4053 O O . ASP B 1 221 ? 10.797 18.172 -1.952 1 88.56 221 ASP B O 1
ATOM 4057 N N . THR B 1 222 ? 8.992 17.453 -0.861 1 89.75 222 THR B N 1
ATOM 4058 C CA . THR B 1 222 ? 9.531 17.828 0.441 1 89.75 222 THR B CA 1
ATOM 4059 C C . THR B 1 222 ? 10.805 17.031 0.737 1 89.75 222 THR B C 1
ATOM 4061 O O . THR B 1 222 ? 11.812 17.609 1.162 1 89.75 222 THR B O 1
ATOM 4064 N N . ILE B 1 223 ? 10.797 15.766 0.522 1 94.38 223 ILE B N 1
ATOM 4065 C CA . ILE B 1 223 ? 11.961 14.914 0.747 1 94.38 223 ILE B CA 1
ATOM 4066 C C . ILE B 1 223 ? 13.086 15.312 -0.208 1 94.38 223 ILE B C 1
ATOM 4068 O O . ILE B 1 223 ? 14.234 15.484 0.21 1 94.38 223 ILE B O 1
ATOM 4072 N N . ALA B 1 224 ? 12.727 15.5 -1.475 1 94.12 224 ALA B N 1
ATOM 4073 C CA . ALA B 1 224 ? 13.719 15.859 -2.482 1 94.12 224 ALA B CA 1
ATOM 4074 C C . ALA B 1 224 ? 14.398 17.172 -2.137 1 94.12 224 ALA B C 1
ATOM 4076 O O . ALA B 1 224 ? 15.625 17.297 -2.244 1 94.12 224 ALA B O 1
ATOM 4077 N N . ARG B 1 225 ? 13.633 18.109 -1.77 1 93.06 225 ARG B N 1
ATOM 4078 C CA . ARG B 1 225 ? 14.164 19.422 -1.39 1 93.06 225 ARG B CA 1
ATOM 4079 C C . ARG B 1 225 ? 15.102 19.297 -0.189 1 93.06 225 ARG B C 1
ATOM 4081 O O . ARG B 1 225 ? 16.156 19.938 -0.148 1 93.06 225 ARG B O 1
ATOM 4088 N N . THR B 1 226 ? 14.688 18.547 0.779 1 94.88 226 THR B N 1
ATOM 4089 C CA . THR B 1 226 ? 15.508 18.328 1.965 1 94.88 226 THR B CA 1
ATOM 4090 C C . THR B 1 226 ? 16.844 17.688 1.591 1 94.88 226 THR B C 1
ATOM 4092 O O . THR B 1 226 ? 17.891 18.094 2.08 1 94.88 226 THR B O 1
ATOM 4095 N N . ILE B 1 227 ? 16.828 16.688 0.721 1 96.75 227 ILE B N 1
ATOM 4096 C CA . ILE B 1 227 ? 18.031 16.016 0.281 1 96.75 227 ILE B CA 1
ATOM 4097 C C . ILE B 1 227 ? 18.922 16.984 -0.483 1 96.75 227 ILE B C 1
ATOM 4099 O O . ILE B 1 227 ? 20.125 17.062 -0.234 1 96.75 227 ILE B O 1
ATOM 4103 N N . ARG B 1 228 ? 18.359 17.75 -1.403 1 96.44 228 ARG B N 1
ATOM 4104 C CA . ARG B 1 228 ? 19.125 18.719 -2.168 1 96.44 228 ARG B CA 1
ATOM 4105 C C . ARG B 1 228 ? 19.797 19.75 -1.245 1 96.44 228 ARG B C 1
ATOM 4107 O O . ARG B 1 228 ? 20.953 20.125 -1.45 1 96.44 228 ARG B O 1
ATOM 4114 N N . GLN B 1 229 ? 19.047 20.219 -0.313 1 94.38 229 GLN B N 1
ATOM 4115 C CA . GLN B 1 229 ? 19.594 21.141 0.659 1 94.38 229 GLN B CA 1
ATOM 4116 C C . GLN B 1 229 ? 20.766 20.516 1.422 1 94.38 229 GLN B C 1
ATOM 4118 O O . GLN B 1 229 ? 21.781 21.172 1.664 1 94.38 229 GLN B O 1
ATOM 4123 N N . GLY B 1 230 ? 20.562 19.297 1.841 1 96.5 230 GLY B N 1
ATOM 4124 C CA . GLY B 1 230 ? 21.641 18.594 2.516 1 96.5 230 GLY B CA 1
ATOM 4125 C C . GLY B 1 230 ? 22.875 18.406 1.644 1 96.5 230 GLY B C 1
ATOM 4126 O O . GLY B 1 230 ? 24 18.438 2.137 1 96.5 230 GLY B O 1
ATOM 4127 N N . GLN B 1 231 ? 22.609 18.156 0.383 1 96.94 231 GLN B N 1
ATOM 4128 C CA . GLN B 1 231 ? 23.719 18.062 -0.555 1 96.94 231 GLN B CA 1
ATOM 4129 C C . GLN B 1 231 ? 24.438 19.406 -0.682 1 96.94 231 GLN B C 1
ATOM 4131 O O . GLN B 1 231 ? 25.672 19.453 -0.683 1 96.94 231 GLN B O 1
ATOM 4136 N N . GLN B 1 232 ? 23.734 20.469 -0.756 1 95.19 232 GLN B N 1
ATOM 4137 C CA . GLN B 1 232 ? 24.312 21.812 -0.822 1 95.19 232 GLN B CA 1
ATOM 4138 C C . GLN B 1 232 ? 25.109 22.125 0.437 1 95.19 232 GLN B C 1
ATOM 4140 O O . GLN B 1 232 ? 26.141 22.812 0.37 1 95.19 232 GLN B O 1
ATOM 4145 N N . GLN B 1 233 ? 24.672 21.641 1.526 1 94.19 233 GLN B N 1
ATOM 4146 C CA . GLN B 1 233 ? 25.312 21.859 2.812 1 94.19 233 GLN B CA 1
ATOM 4147 C C . GLN B 1 233 ? 26.516 20.938 2.988 1 94.19 233 GLN B C 1
ATOM 4149 O O . GLN B 1 233 ? 27.266 21.047 3.961 1 94.19 233 GLN B O 1
ATOM 4154 N N . GLY B 1 234 ? 26.641 19.938 2.107 1 95.06 234 GLY B N 1
ATOM 4155 C CA . GLY B 1 234 ? 27.75 19 2.174 1 95.06 234 GLY B CA 1
ATOM 4156 C C . GLY B 1 234 ? 27.5 17.844 3.121 1 95.06 234 GLY B C 1
ATOM 4157 O O . GLY B 1 234 ? 28.391 17.031 3.383 1 95.06 234 GLY B O 1
ATOM 4158 N N . ALA B 1 235 ? 26.297 17.75 3.617 1 95.38 235 ALA B N 1
ATOM 4159 C CA . ALA B 1 235 ? 25.938 16.719 4.59 1 95.38 235 ALA B CA 1
ATOM 4160 C C . ALA B 1 235 ? 25.625 15.398 3.895 1 95.38 235 ALA B C 1
ATOM 4162 O O . ALA B 1 235 ? 25.766 14.328 4.488 1 95.38 235 ALA B O 1
ATOM 4163 N N . PHE B 1 236 ? 25.188 15.469 2.658 1 97.44 236 PHE B N 1
ATOM 4164 C CA . PHE B 1 236 ? 24.703 14.273 1.964 1 97.44 236 PHE B CA 1
ATOM 4165 C C . PHE B 1 236 ? 25.562 13.984 0.739 1 97.44 236 PHE B C 1
ATOM 4167 O O . PHE B 1 236 ? 26.281 14.859 0.257 1 97.44 236 PHE B O 1
ATOM 4174 N N . THR B 1 237 ? 25.5 12.742 0.26 1 96.12 237 THR B N 1
ATOM 4175 C CA . THR B 1 237 ? 26.234 12.312 -0.923 1 96.12 237 THR B CA 1
ATOM 4176 C C . THR B 1 237 ? 25.766 13.07 -2.16 1 96.12 237 THR B C 1
ATOM 4178 O O . THR B 1 237 ? 24.703 13.68 -2.148 1 96.12 237 THR B O 1
ATOM 4181 N N . ASP B 1 238 ? 26.516 12.969 -3.258 1 94.69 238 ASP B N 1
ATOM 4182 C CA . ASP B 1 238 ? 26.219 13.695 -4.484 1 94.69 238 ASP B CA 1
ATOM 4183 C C . ASP B 1 238 ? 25.375 12.844 -5.434 1 94.69 238 ASP B C 1
ATOM 4185 O O . ASP B 1 238 ? 25.188 13.203 -6.598 1 94.69 238 ASP B O 1
ATOM 4189 N N . THR B 1 239 ? 24.953 11.773 -4.941 1 93 239 THR B N 1
ATOM 4190 C CA . THR B 1 239 ? 24.047 10.961 -5.738 1 93 239 THR B CA 1
ATOM 4191 C C . THR B 1 239 ? 22.828 11.766 -6.16 1 93 239 THR B C 1
ATOM 4193 O O . THR B 1 239 ? 22.406 12.688 -5.453 1 93 239 THR B O 1
ATOM 4196 N N . ASP B 1 240 ? 22.25 11.414 -7.277 1 94.5 240 ASP B N 1
ATOM 4197 C CA . ASP B 1 240 ? 21.078 12.125 -7.785 1 94.5 240 ASP B CA 1
ATOM 4198 C C . ASP B 1 240 ? 19.969 12.195 -6.73 1 94.5 240 ASP B C 1
ATOM 4200 O O . ASP B 1 240 ? 19.516 11.164 -6.234 1 94.5 240 ASP B O 1
ATOM 4204 N N . ALA B 1 241 ? 19.562 13.391 -6.34 1 95.44 241 ALA B N 1
ATOM 4205 C CA . ALA B 1 241 ? 18.594 13.617 -5.266 1 95.44 241 ALA B CA 1
ATOM 4206 C C . ALA B 1 241 ? 17.266 12.938 -5.566 1 95.44 241 ALA B C 1
ATOM 4208 O O . ALA B 1 241 ? 16.594 12.438 -4.656 1 95.44 241 ALA B O 1
ATOM 4209 N N . GLU B 1 242 ? 16.859 12.984 -6.832 1 92.31 242 GLU B N 1
ATOM 4210 C CA . GLU B 1 242 ? 15.609 12.336 -7.223 1 92.31 242 GLU B CA 1
ATOM 4211 C C . GLU B 1 242 ? 15.68 10.828 -7.012 1 92.31 242 GLU B C 1
ATOM 4213 O O . GLU B 1 242 ? 14.719 10.219 -6.531 1 92.31 242 GLU B O 1
ATOM 4218 N N . GLU B 1 243 ? 16.766 10.266 -7.352 1 89.88 243 GLU B N 1
ATOM 4219 C CA . GLU B 1 243 ? 16.969 8.828 -7.156 1 89.88 243 GLU B CA 1
ATOM 4220 C C . GLU B 1 243 ? 16.906 8.461 -5.676 1 89.88 243 GLU B C 1
ATOM 4222 O O . GLU B 1 243 ? 16.266 7.48 -5.297 1 89.88 243 GLU B O 1
ATOM 4227 N N . LEU B 1 244 ? 17.594 9.25 -4.875 1 94.12 244 LEU B N 1
ATOM 4228 C CA . LEU B 1 244 ? 17.578 9.016 -3.438 1 94.12 244 LEU B CA 1
ATOM 4229 C C . LEU B 1 244 ? 16.172 9.172 -2.877 1 94.12 244 LEU B C 1
ATOM 4231 O O . LEU B 1 244 ? 15.742 8.375 -2.035 1 94.12 244 LEU B O 1
ATOM 4235 N N . THR B 1 245 ? 15.445 10.18 -3.393 1 94.69 245 THR B N 1
ATOM 4236 C CA . THR B 1 245 ? 14.094 10.469 -2.928 1 94.69 245 THR B CA 1
ATOM 4237 C C . THR B 1 245 ? 13.148 9.32 -3.273 1 94.69 245 THR B C 1
ATOM 4239 O O . THR B 1 245 ? 12.391 8.859 -2.42 1 94.69 245 THR B O 1
ATOM 4242 N N . VAL B 1 246 ? 13.242 8.844 -4.504 1 91.81 246 VAL B N 1
ATOM 4243 C CA . VAL B 1 246 ? 12.383 7.762 -4.965 1 91.81 246 VAL B CA 1
ATOM 4244 C C . VAL B 1 246 ? 12.617 6.516 -4.113 1 91.81 246 VAL B C 1
ATOM 4246 O O . VAL B 1 246 ? 11.664 5.871 -3.668 1 91.81 246 VAL B O 1
ATOM 4249 N N . THR B 1 247 ? 13.836 6.195 -3.873 1 93.06 247 THR B N 1
ATOM 4250 C CA . THR B 1 247 ? 14.18 5 -3.115 1 93.06 247 THR B CA 1
ATOM 4251 C C . THR B 1 247 ? 13.734 5.129 -1.663 1 93.06 247 THR B C 1
ATOM 4253 O O . THR B 1 247 ? 13.125 4.211 -1.111 1 93.06 247 THR B O 1
ATOM 4256 N N . LEU B 1 248 ? 13.977 6.273 -1.091 1 96.12 248 LEU B N 1
ATOM 4257 C CA . LEU B 1 248 ? 13.625 6.473 0.311 1 96.12 248 LEU B CA 1
ATOM 4258 C C . LEU B 1 248 ? 12.117 6.441 0.502 1 96.12 248 LEU B C 1
ATOM 4260 O O . LEU B 1 248 ? 11.609 5.777 1.411 1 96.12 248 LEU B O 1
ATOM 4264 N N . THR B 1 249 ? 11.352 7.156 -0.317 1 95.25 249 THR B N 1
ATOM 4265 C CA . THR B 1 249 ? 9.898 7.203 -0.177 1 95.25 249 THR B CA 1
ATOM 4266 C C . THR B 1 249 ? 9.289 5.828 -0.434 1 95.25 249 THR B C 1
ATOM 4268 O O . THR B 1 249 ? 8.359 5.418 0.26 1 95.25 249 THR B O 1
ATOM 4271 N N . ALA B 1 250 ? 9.859 5.105 -1.431 1 95.69 250 ALA B N 1
ATOM 4272 C CA . ALA B 1 250 ? 9.391 3.744 -1.687 1 95.69 250 ALA B CA 1
ATOM 4273 C C . ALA B 1 250 ? 9.664 2.836 -0.493 1 95.69 250 ALA B C 1
ATOM 4275 O O . ALA B 1 250 ? 8.82 2.021 -0.116 1 95.69 250 ALA B O 1
ATOM 4276 N N . LEU B 1 251 ? 10.844 2.953 0.056 1 96.62 251 LEU B N 1
ATOM 4277 C CA . LEU B 1 251 ? 11.211 2.145 1.213 1 96.62 251 LEU B CA 1
ATOM 4278 C C . LEU B 1 251 ? 10.305 2.445 2.398 1 96.62 251 LEU B C 1
ATOM 4280 O O . LEU B 1 251 ? 9.859 1.527 3.092 1 96.62 251 LEU B O 1
ATOM 4284 N N . ILE B 1 252 ? 9.984 3.707 2.631 1 97.12 252 ILE B N 1
ATOM 4285 C CA . ILE B 1 252 ? 9.078 4.125 3.695 1 97.12 252 ILE B CA 1
ATOM 4286 C C . ILE B 1 252 ? 7.711 3.479 3.49 1 97.12 252 ILE B C 1
ATOM 4288 O O . ILE B 1 252 ? 7.164 2.859 4.406 1 97.12 252 ILE B O 1
ATOM 4292 N N . ASP B 1 253 ? 7.203 3.576 2.314 1 95.5 253 ASP B N 1
ATOM 4293 C CA . ASP B 1 253 ? 5.887 3.029 2.014 1 95.5 253 ASP B CA 1
ATOM 4294 C C . ASP B 1 253 ? 5.867 1.512 2.186 1 95.5 253 ASP B C 1
ATOM 4296 O O . ASP B 1 253 ? 4.969 0.965 2.826 1 95.5 253 ASP B O 1
ATOM 4300 N N . GLY B 1 254 ? 6.879 0.871 1.616 1 95.25 254 GLY B N 1
ATOM 4301 C CA . GLY B 1 254 ? 6.93 -0.579 1.706 1 95.25 254 GLY B CA 1
ATOM 4302 C C . GLY B 1 254 ? 7.047 -1.086 3.131 1 95.25 254 GLY B C 1
ATOM 4303 O O . GLY B 1 254 ? 6.34 -2.014 3.525 1 95.25 254 GLY B O 1
ATOM 4304 N N . LEU B 1 255 ? 7.914 -0.51 3.924 1 96.06 255 LEU B N 1
ATOM 4305 C CA . LEU B 1 255 ? 8.086 -0.909 5.316 1 96.06 255 LEU B CA 1
ATOM 4306 C C . LEU B 1 255 ? 6.832 -0.61 6.129 1 96.06 255 LEU B C 1
ATOM 4308 O O . LEU B 1 255 ? 6.445 -1.396 6.996 1 96.06 255 LEU B O 1
ATOM 4312 N N . GLY B 1 256 ? 6.238 0.552 5.852 1 95.31 256 GLY B N 1
ATOM 4313 C CA . GLY B 1 256 ? 4.996 0.892 6.531 1 95.31 256 GLY B CA 1
ATOM 4314 C C . GLY B 1 256 ? 3.898 -0.13 6.316 1 95.31 256 GLY B C 1
ATOM 4315 O O . GLY B 1 256 ? 3.182 -0.489 7.254 1 95.31 256 GLY B O 1
ATOM 4316 N N . ILE B 1 257 ? 3.771 -0.576 5.113 1 91.5 257 ILE B N 1
ATOM 4317 C CA . ILE B 1 257 ? 2.781 -1.595 4.777 1 91.5 257 ILE B CA 1
ATOM 4318 C C . ILE B 1 257 ? 3.064 -2.867 5.574 1 91.5 257 ILE B C 1
ATOM 4320 O O . ILE B 1 257 ? 2.141 -3.504 6.09 1 91.5 257 ILE B O 1
ATOM 4324 N N . GLN B 1 258 ? 4.316 -3.248 5.648 1 89.12 258 GLN B N 1
ATOM 4325 C CA . GLN B 1 258 ? 4.688 -4.453 6.383 1 89.12 258 GLN B CA 1
ATOM 4326 C C . GLN B 1 258 ? 4.273 -4.348 7.852 1 89.12 258 GLN B C 1
ATOM 4328 O O . GLN B 1 258 ? 3.812 -5.324 8.445 1 89.12 258 GLN B O 1
ATOM 4333 N N . VAL B 1 259 ? 4.414 -3.205 8.406 1 91.25 259 VAL B N 1
ATOM 4334 C CA . VAL B 1 259 ? 4.051 -2.984 9.805 1 91.25 259 VAL B CA 1
ATOM 4335 C C . VAL B 1 259 ? 2.531 -3.031 9.953 1 91.25 259 VAL B C 1
ATOM 4337 O O . VAL B 1 259 ? 2.01 -3.715 10.836 1 91.25 259 VAL B O 1
ATOM 4340 N N . LEU B 1 260 ? 1.819 -2.361 9.07 1 87.88 260 LEU B N 1
ATOM 4341 C CA . LEU B 1 260 ? 0.371 -2.23 9.18 1 87.88 260 LEU B CA 1
ATOM 4342 C C . LEU B 1 260 ? -0.316 -3.568 8.93 1 87.88 260 LEU B C 1
ATOM 4344 O O . LEU B 1 260 ? -1.366 -3.852 9.508 1 87.88 260 LEU B O 1
ATOM 4348 N N . ALA B 1 261 ? 0.206 -4.305 8.016 1 79.12 261 ALA B N 1
ATOM 4349 C CA . ALA B 1 261 ? -0.4 -5.586 7.66 1 79.12 261 ALA B CA 1
ATOM 4350 C C . ALA B 1 261 ? -0.141 -6.629 8.742 1 79.12 261 ALA B C 1
ATOM 4352 O O . ALA B 1 261 ? -0.622 -7.762 8.648 1 79.12 261 ALA B O 1
ATOM 4353 N N . GLY B 1 262 ? 0.633 -6.305 9.773 1 77.06 262 GLY B N 1
ATOM 4354 C CA . GLY B 1 262 ? 0.823 -7.168 10.93 1 77.06 262 GLY B CA 1
ATOM 4355 C C . GLY B 1 262 ? 1.798 -8.297 10.672 1 77.06 262 GLY B C 1
ATOM 4356 O O . GLY B 1 262 ? 1.648 -9.391 11.227 1 77.06 262 GLY B O 1
ATOM 4357 N N . ARG B 1 263 ? 2.729 -8.117 9.82 1 77.94 263 ARG B N 1
ATOM 4358 C CA . ARG B 1 263 ? 3.725 -9.156 9.57 1 77.94 263 ARG B CA 1
ATOM 4359 C C . ARG B 1 263 ? 4.59 -9.391 10.805 1 77.94 263 ARG B C 1
ATOM 4361 O O . ARG B 1 263 ? 5.027 -8.438 11.453 1 77.94 263 ARG B O 1
ATOM 4368 N N . PRO B 1 264 ? 4.793 -10.656 11.047 1 76.44 264 PRO B N 1
ATOM 4369 C CA . PRO B 1 264 ? 5.609 -10.945 12.227 1 76.44 264 PRO B CA 1
ATOM 4370 C C . PRO B 1 264 ? 7.008 -10.336 12.141 1 76.44 264 PRO B C 1
ATOM 4372 O O . PRO B 1 264 ? 7.645 -10.391 11.086 1 76.44 264 PRO B O 1
ATOM 4375 N N . GLY B 1 265 ? 7.418 -9.727 13.219 1 81.5 265 GLY B N 1
ATOM 4376 C CA . GLY B 1 265 ? 8.758 -9.156 13.32 1 81.5 265 GLY B CA 1
ATOM 4377 C C . GLY B 1 265 ? 8.867 -7.785 12.68 1 81.5 265 GLY B C 1
ATOM 4378 O O . GLY B 1 265 ? 9.945 -7.188 12.664 1 81.5 265 GLY B O 1
ATOM 4379 N N . ARG B 1 266 ? 7.758 -7.406 12.109 1 87.88 266 ARG B N 1
ATOM 4380 C CA . ARG B 1 266 ? 7.758 -6.07 11.523 1 87.88 266 ARG B CA 1
ATOM 4381 C C . ARG B 1 266 ? 7.125 -5.055 12.469 1 87.88 266 ARG B C 1
ATOM 4383 O O . ARG B 1 266 ? 5.91 -5.07 12.68 1 87.88 266 ARG B O 1
ATOM 4390 N N . SER B 1 267 ? 7.988 -4.273 13.094 1 93.88 267 SER B N 1
ATOM 4391 C CA . SER B 1 267 ? 7.559 -3.285 14.078 1 93.88 267 SER B CA 1
ATOM 4392 C C . SER B 1 267 ? 7.957 -1.875 13.656 1 93.88 267 SER B C 1
ATOM 4394 O O . SER B 1 267 ? 8.781 -1.703 12.758 1 93.88 267 SER B O 1
ATOM 4396 N N . VAL B 1 268 ? 7.359 -0.938 14.328 1 96.69 268 VAL B N 1
ATOM 4397 C CA . VAL B 1 268 ? 7.699 0.462 14.094 1 96.69 268 VAL B CA 1
ATOM 4398 C C . VAL B 1 268 ? 9.18 0.692 14.398 1 96.69 268 VAL B C 1
ATOM 4400 O O . VAL B 1 268 ? 9.867 1.386 13.648 1 96.69 268 VAL B O 1
ATOM 4403 N N . GLU B 1 269 ? 9.656 0.077 15.445 1 96.25 269 GLU B N 1
ATOM 4404 C CA . GLU B 1 269 ? 11.047 0.24 15.852 1 96.25 269 GLU B CA 1
ATOM 4405 C C . GLU B 1 269 ? 11.992 -0.333 14.805 1 96.25 269 GLU B C 1
ATOM 4407 O O . GLU B 1 269 ? 13.023 0.272 14.492 1 96.25 269 GLU B O 1
ATOM 4412 N N . ARG B 1 270 ? 11.688 -1.466 14.281 1 94.31 270 ARG B N 1
ATOM 4413 C CA . ARG B 1 270 ? 12.523 -2.051 13.242 1 94.31 270 ARG B CA 1
ATOM 4414 C C . ARG B 1 270 ? 12.5 -1.197 11.977 1 94.31 270 ARG B C 1
ATOM 4416 O O . ARG B 1 270 ? 13.539 -0.99 11.344 1 94.31 270 ARG B O 1
ATOM 4423 N N . MET B 1 271 ? 11.305 -0.761 11.633 1 96.62 271 MET B N 1
ATOM 4424 C CA . MET B 1 271 ? 11.172 0.144 10.492 1 96.62 271 MET B CA 1
ATOM 4425 C C . MET B 1 271 ? 12.062 1.371 10.672 1 96.62 271 MET B C 1
ATOM 4427 O O . MET B 1 271 ? 12.789 1.753 9.75 1 96.62 271 MET B O 1
ATOM 4431 N N . ARG B 1 272 ? 12.008 1.946 11.867 1 97.12 272 ARG B N 1
ATOM 4432 C CA . ARG B 1 272 ? 12.836 3.104 12.188 1 97.12 272 ARG B CA 1
ATOM 4433 C C . ARG B 1 272 ? 14.312 2.801 11.969 1 97.12 272 ARG B C 1
ATOM 4435 O O . ARG B 1 272 ? 15.023 3.578 11.328 1 97.12 272 ARG B O 1
ATOM 4442 N N . ARG B 1 273 ? 14.727 1.685 12.461 1 95.69 273 ARG B N 1
ATOM 4443 C CA . ARG B 1 273 ? 16.125 1.297 12.383 1 95.69 273 ARG B CA 1
ATOM 4444 C C . ARG B 1 273 ? 16.562 1.121 10.938 1 95.69 273 ARG B C 1
ATOM 4446 O O . ARG B 1 273 ? 17.641 1.6 10.539 1 95.69 273 ARG B O 1
ATOM 4453 N N . VAL B 1 274 ? 15.789 0.479 10.172 1 94.38 274 VAL B N 1
ATOM 4454 C CA . VAL B 1 274 ? 16.109 0.217 8.773 1 94.38 274 VAL B CA 1
ATOM 4455 C C . VAL B 1 274 ? 16.234 1.536 8.008 1 94.38 274 VAL B C 1
ATOM 4457 O O . VAL B 1 274 ? 17.172 1.735 7.234 1 94.38 274 VAL B O 1
ATOM 4460 N N . LEU B 1 275 ? 15.297 2.426 8.234 1 97.31 275 LEU B N 1
ATOM 4461 C CA . LEU B 1 275 ? 15.281 3.695 7.52 1 97.31 275 LEU B CA 1
ATOM 4462 C C . LEU B 1 275 ? 16.453 4.57 7.934 1 97.31 275 LEU B C 1
ATOM 4464 O O . LEU B 1 275 ? 17.078 5.215 7.09 1 97.31 275 LEU B O 1
ATOM 4468 N N . ARG B 1 276 ? 16.734 4.578 9.227 1 96.5 276 ARG B N 1
ATOM 4469 C CA . ARG B 1 276 ? 17.875 5.363 9.688 1 96.5 276 ARG B CA 1
ATOM 4470 C C . ARG B 1 276 ? 19.172 4.816 9.125 1 96.5 276 ARG B C 1
ATOM 4472 O O . ARG B 1 276 ? 20.062 5.586 8.742 1 96.5 276 ARG B O 1
ATOM 4479 N N . GLU B 1 277 ? 19.312 3.512 9.109 1 93.69 277 GLU B N 1
ATOM 4480 C CA . GLU B 1 277 ? 20.5 2.887 8.531 1 93.69 277 GLU B CA 1
ATOM 4481 C C . GLU B 1 277 ? 20.625 3.217 7.047 1 93.69 277 GLU B C 1
ATOM 4483 O O . GLU B 1 277 ? 21.719 3.467 6.555 1 93.69 277 GLU B O 1
ATOM 4488 N N . PHE B 1 278 ? 19.562 3.238 6.34 1 93.62 278 PHE B N 1
ATOM 4489 C CA . PHE B 1 278 ? 19.562 3.604 4.93 1 93.62 278 PHE B CA 1
ATOM 4490 C C . PHE B 1 278 ? 20.031 5.043 4.742 1 93.62 278 PHE B C 1
ATOM 4492 O O . PHE B 1 278 ? 20.859 5.324 3.877 1 93.62 278 PHE B O 1
ATOM 4499 N N . VAL B 1 279 ? 19.391 5.93 5.543 1 96.62 279 VAL B N 1
ATOM 4500 C CA . VAL B 1 279 ? 19.766 7.336 5.457 1 96.62 279 VAL B CA 1
ATOM 4501 C C . VAL B 1 279 ? 21.266 7.477 5.727 1 96.62 279 VAL B C 1
ATOM 4503 O O . VAL B 1 279 ? 21.984 8.141 4.973 1 96.62 279 VAL B O 1
ATOM 4506 N N . GLU B 1 280 ? 21.797 6.789 6.715 1 95.25 280 GLU B N 1
ATOM 4507 C CA . GLU B 1 280 ? 23.203 6.879 7.094 1 95.25 280 GLU B CA 1
ATOM 4508 C C . GLU B 1 280 ? 24.094 6.305 6.004 1 95.25 280 GLU B C 1
ATOM 4510 O O . GLU B 1 280 ? 25.125 6.898 5.668 1 95.25 280 GLU B O 1
ATOM 4515 N N . ARG B 1 281 ? 23.719 5.254 5.438 1 91.19 281 ARG B N 1
ATOM 4516 C CA . ARG B 1 281 ? 24.594 4.527 4.512 1 91.19 281 ARG B CA 1
ATOM 4517 C C . ARG B 1 281 ? 24.5 5.109 3.105 1 91.19 281 ARG B C 1
ATOM 4519 O O . ARG B 1 281 ? 25.516 5.203 2.402 1 91.19 281 ARG B O 1
ATOM 4526 N N . GLU B 1 282 ? 23.297 5.512 2.734 1 91.5 282 GLU B N 1
ATOM 4527 C CA . GLU B 1 282 ? 23.078 5.812 1.323 1 91.5 282 GLU B CA 1
ATOM 4528 C C . GLU B 1 282 ? 23.016 7.32 1.088 1 91.5 282 GLU B C 1
ATOM 4530 O O . GLU B 1 282 ? 23.25 7.793 -0.025 1 91.5 282 GLU B O 1
ATOM 4535 N N . ILE B 1 283 ? 22.672 8.078 2.123 1 95.25 283 ILE B N 1
ATOM 4536 C CA . ILE B 1 283 ? 22.375 9.484 1.862 1 95.25 283 ILE B CA 1
ATOM 4537 C C . ILE B 1 283 ? 23.438 10.367 2.516 1 95.25 283 ILE B C 1
ATOM 4539 O O . ILE B 1 283 ? 23.953 11.289 1.888 1 95.25 283 ILE B O 1
ATOM 4543 N N . VAL B 1 284 ? 23.766 10.039 3.705 1 95.62 284 VAL B N 1
ATOM 4544 C CA . VAL B 1 284 ? 24.719 10.867 4.438 1 95.62 284 VAL B CA 1
ATOM 4545 C C . VAL B 1 284 ? 26.109 10.734 3.807 1 95.62 284 VAL B C 1
ATOM 4547 O O . VAL B 1 284 ? 26.516 9.633 3.434 1 95.62 284 VAL B O 1
ATOM 4550 N N . ARG B 1 285 ? 26.766 11.727 3.693 1 91.31 285 ARG B N 1
ATOM 4551 C CA . ARG B 1 285 ? 28.141 11.734 3.209 1 91.31 285 ARG B CA 1
ATOM 4552 C C . ARG B 1 285 ? 29.109 11.336 4.312 1 91.31 285 ARG B C 1
ATOM 4554 O O . ARG B 1 285 ? 29.047 11.859 5.426 1 91.31 285 ARG B O 1
ATOM 4561 N N . HIS B 1 286 ? 29.938 10.305 4.016 1 85.5 286 HIS B N 1
ATOM 4562 C CA . HIS B 1 286 ? 30.969 9.883 4.965 1 85.5 286 HIS B CA 1
ATOM 4563 C C . HIS B 1 286 ? 32.344 10.281 4.484 1 85.5 286 HIS B C 1
ATOM 4565 O O . HIS B 1 286 ? 32.594 10.367 3.277 1 85.5 286 HIS B O 1
#

Radius of gyration: 26.84 Å; Cα contacts (8 Å, |Δi|>4): 775; chains: 2; bounding box: 62×76×62 Å

Nearest PDB structures (foldseek):
  4kwa-assembly1_B  TM=9.673E-01  e=9.185E-16  Saccharomonospora viridis DSM 43017
  2g3b-assembly1_B  TM=8.550E-01  e=3.393E-07  Rhodococcus jostii RHA1
  4w97-assembly1_A  TM=7.107E-01  e=4.084E-05  Mycobacterium tuberculosis H37Rv
  7acl-assembly1_B  TM=7.388E-01  e=6.043E-05  Escherichia coli
  2dg8-assembly1_D  TM=6.736E-01  e=1.390E-03  Streptomyces coelicolor A3(2)

Solvent-accessible surface area (backbone atoms only — not comparable to full-atom values): 29689 Å² total; per-residue (Å²): 111,69,64,43,49,55,50,20,34,51,45,48,51,54,50,54,70,57,39,80,64,51,71,55,55,51,21,55,73,51,71,37,56,50,68,55,49,53,32,28,62,72,62,79,38,77,77,47,38,69,49,42,34,36,49,14,56,58,69,72,50,46,32,46,25,39,52,71,70,30,64,71,51,79,51,77,35,46,40,76,55,76,80,46,54,74,89,69,74,58,90,48,47,59,50,30,41,53,53,40,49,49,38,51,41,41,42,53,42,27,36,61,61,30,74,90,67,59,48,59,62,57,37,16,57,72,64,72,52,48,54,67,60,49,37,71,80,25,84,38,63,66,53,43,52,53,50,24,53,27,44,51,52,45,52,55,47,22,41,48,37,46,65,37,70,83,48,80,51,34,66,62,38,52,54,48,54,53,60,69,62,41,54,42,86,61,68,43,29,37,49,48,45,40,47,41,45,47,48,38,43,18,56,59,32,73,80,43,18,56,56,51,37,46,53,49,50,24,54,47,47,22,50,27,50,39,46,46,50,15,34,75,72,61,50,24,42,87,63,60,42,64,60,53,34,53,51,49,56,13,32,49,48,16,43,41,49,40,34,57,34,61,32,86,93,40,39,58,66,54,45,50,50,53,50,51,51,45,43,54,69,71,37,37,49,129,112,71,64,44,49,54,50,20,33,50,44,50,49,54,52,54,71,57,39,80,63,49,71,56,55,52,19,56,74,53,71,37,56,48,69,54,49,52,32,28,62,70,63,79,36,78,78,48,37,68,51,43,35,36,49,16,56,57,68,72,50,47,32,46,26,40,53,71,71,28,62,69,50,78,50,79,33,46,40,77,55,76,80,46,53,76,88,69,75,59,90,48,46,59,51,31,40,53,54,39,48,50,38,51,40,42,42,52,42,28,36,60,62,30,74,90,67,59,47,59,63,56,37,16,57,71,64,72,52,48,54,65,59,51,38,70,80,25,84,38,65,66,53,44,52,53,49,25,54,25,44,50,53,47,52,54,49,22,42,48,38,45,65,38,68,81,49,81,50,35,66,61,37,51,53,49,54,54,59,70,62,40,55,42,88,61,69,44,29,36,49,46,45,40,47,41,45,47,47,37,43,17,56,60,33,72,80,43,18,56,57,51,35,45,53,48,48,25,54,48,46,22,49,26,51,38,46,45,50,15,33,74,72,60,50,25,39,86,62,61,41,64,60,54,34,52,52,51,55,14,33,48,48,16,42,40,48,41,34,57,35,60,33,88,90,41,41,59,68,53,47,50,50,53,51,52,52,44,42,54,70,71,37,38,49,129

InterPro domains:
  IPR001387 Cro/C1-type, helix-turn-helix domain [PS50943] (22-66)
  IPR001387 Cro/C1-type, helix-turn-helix domain [SM00530] (11-66)
  IPR001387 Cro/C1-type, helix-turn-helix domain [SM00530] (108-164)
  IPR001387 Cro/C1-type, helix-turn-helix domain [cd00093] (16-66)
  IPR001647 DNA-binding HTH domain, TetR-type [PF00440] (102-147)
  IPR001647 DNA-binding HTH domain, TetR-type [PR00455] (102-115)
  IPR001647 DNA-binding HTH domain, TetR-type [PR00455] (123-146)
  IPR001647 DNA-binding HTH domain, TetR-type [PS50977] (96-156)
  IPR009057 Homedomain-like superfamily [SSF46689] (94-174)
  IPR010982 Lambda repressor-like, DNA-binding domain superfamily [G3DSA:1.10.260.40] (1-70)
  IPR010982 Lambda repressor-like, DNA-binding domain superfamily [SSF47413] (5-71)
  IPR036271 Tetracyclin repressor-like, C-terminal domain superfamily [SSF48498] (169-281)
  IPR039538 BetI-type transcriptional repressor, C-terminal [PF13977] (172-283)
  IPR050109 HTH-type, TetR-like transcriptional regulator [PTHR30055] (81-281)

Foldseek 3Di:
DVVLLLQLLVVLVVLCVQAPDDCCVVCVQLVHHSVVNVCCSVPVDPDALSSLLSSCLLSVHFSCCSRPVDQCPCALFHHFDPLLHDPDDQPGSVSSRLLSLLLVLLLQCCLVPNLVPDDLCSSCVSSVHDSVVVCVRAVDSVSSSSNSLSVLLRSLRSSLRSQQRPPDALLVNLLVLLVLLQLDPDPNVSSLSSVVRLVVCLVVPVVSVVVNVRSVVRSLVSQLVSLVVCVVVVFWDPPRSSVLSVVLVVLSNVLNCCCSVPPPPRHSVVSSVVSVVCCVPHITDD/DVVLLLQLLVVLVVLCVQAPDDCCVVCVQLVHHSVVNVCCSVPVDPDALSSLLSSCLLSVHASCCSRPVDQCPCALFHHFDPLLHDPDDQPGSVSSRLLSLLLVLLLQCCLVPNLVPDDLCSSCVSSVHDSVVVCVRPVDSVRSSSNSLSVLLRSLRSSLRSQQRVPDALLVNLLVLLVSLQLPPDPNVSSLSSVVRLVVCLVVPVVSVVVNVRSVVRSLVSQLVSLVVCVVVVFWDPPRSSVLSVVLVVLSNVLNCCCSVPPPPRHSVVSSVVSVVCCVPHITDD

pLDDT: mean 85.8, std 12.34, range [42.03, 97.44]

Secondary structure (DSSP, 8-state):
-HHHHHHHHHHHHHHHHHSSS-HHHHHHHTT--HHHHHHHHHTSSPPPHHHHHHHHHHHT--HHHHHHS-TT---SSPPPPGGGS-SS--SSHHHHHHHHHHHHHHHHHHHHH-GGG--HHHHHHHHT--HHHHHHH-SSHHHHHHHHHHHHHHHHHHHHHHHHTT---HHHHHHHHHHHTS--TTHHHHHHHHHHHHHHHHHH-HHHHHHHHHHHHHHHHHHHHHHHHHHHTTSB--S-HHHHHHHHHHHHHHHHHHHHTT-TT--HHHHHHHHHHHIIIIIB--/-HHHHHHHHHHHHHHHHHSSS-HHHHHHHTT--HHHHHHHHHTSSPPPHHHHHHHHHHHT--HHHHHHS-TT---SSPPPPGGGS-SS--SSHHHHHHHHHHHHHHHHHHHHH-GGG--HHHHHHHHTS-HHHHHHH-SSHHHHHHHHHHHHHHHHHHHHHHHHTT---HHHHHHHHHHHTS--TTHHHHHHHHHHHHHHHHHH-HHHHHHHHHHHHHHHHHHHHHHHHHHHTTSB--S-HHHHHHHHHHHHHHHHHHHHTT-TT--HHHHHHHHHHHIIIIIB--